Protein AF-0000000082577594 (afdb_homodimer)

Organism: NCBI:txid68569

Sequence (564 aa):
MNPADGIANRLRGALIGQVRAVFNDQARGEKPVQRKPEESLFGPRSVVWRVHGDVTTMMVGGVTALLLQMLHPAVLAGVWDHSSFRGDMLGRLRRTARFIAVTTYGSAEEAEAAIDKVREVHTRVKGVLPDGTPYAADDPRLLAWVHVTEAVSFLDAWIRYAEPGMGLADQDRYFADFARIAEALGSDPIPRSRAEANALIAAMRPELAVDARTREVARMVLDQPAPNLAVAPVQALTFGAAVDLLPGWARTMHGLSGAGLATPALRMGTRGIAGTLRWAFRMNPADGIANRLRGALIGQVRAVFNDQARGEKPVQRKPEESLFGPRSVVWRVHGDVTTMMVGGVTALLLQMLHPAVLAGVWDHSSFRGDMLGRLRRTARFIAVTTYGSAEEAEAAIDKVREVHTRVKGVLPDGTPYAADDPRLLAWVHVTEAVSFLDAWIRYAEPGMGLADQDRYFADFARIAEALGSDPIPRSRAEANALIAAMRPELAVDARTREVARMVLDQPAPNLAVAPVQALTFGAAVDLLPGWARTMHGLSGAGLATPALRMGTRGIAGTLRWAFR

Structure (mmCIF, N/CA/C/O backbone):
data_AF-0000000082577594-model_v1
#
loop_
_entity.id
_entity.type
_entity.pdbx_description
1 polymer 'Uncharacterized protein (DUF2236 family)'
#
loop_
_atom_site.group_PDB
_atom_site.id
_atom_site.type_symbol
_atom_site.label_atom_id
_atom_site.label_alt_id
_atom_site.label_comp_id
_atom_site.label_asym_id
_atom_site.label_entity_id
_atom_site.label_seq_id
_atom_site.pdbx_PDB_ins_code
_atom_site.Cartn_x
_atom_site.Cartn_y
_atom_site.Cartn_z
_atom_site.occupancy
_atom_site.B_iso_or_equiv
_atom_site.auth_seq_id
_atom_site.auth_comp_id
_atom_site.auth_asym_id
_atom_site.auth_atom_id
_atom_site.pdbx_PDB_model_num
ATOM 1 N N . MET A 1 1 ? -23.344 6.059 12.25 1 49.09 1 MET A N 1
ATOM 2 C CA . MET A 1 1 ? -22.188 5.172 12.273 1 49.09 1 MET A CA 1
ATOM 3 C C . MET A 1 1 ? -20.922 5.941 12.617 1 49.09 1 MET A C 1
ATOM 5 O O . MET A 1 1 ? -20.766 7.105 12.234 1 49.09 1 MET A O 1
ATOM 9 N N . ASN A 1 2 ? -20.234 5.586 13.633 1 58.38 2 ASN A N 1
ATOM 10 C CA . ASN A 1 2 ? -18.969 6.211 14.047 1 58.38 2 ASN A CA 1
ATOM 11 C C . ASN A 1 2 ? -18.016 6.387 12.867 1 58.38 2 ASN A C 1
ATOM 13 O O . ASN A 1 2 ? -17.781 5.441 12.109 1 58.38 2 ASN A O 1
ATOM 17 N N . PRO A 1 3 ? -17.812 7.633 12.57 1 63.94 3 PRO A N 1
ATOM 18 C CA . PRO A 1 3 ? -16.984 7.91 11.391 1 63.94 3 PRO A CA 1
ATOM 19 C C . PRO A 1 3 ? -15.773 6.988 11.289 1 63.94 3 PRO A C 1
ATOM 21 O O . PRO A 1 3 ? -15.359 6.625 10.188 1 63.94 3 PRO A O 1
ATOM 24 N N . ALA A 1 4 ? -15.289 6.598 12.461 1 64.75 4 ALA A N 1
ATOM 25 C CA . ALA A 1 4 ? -14.141 5.695 12.414 1 64.75 4 ALA A CA 1
ATOM 26 C C . ALA A 1 4 ? -14.539 4.324 11.875 1 64.75 4 ALA A C 1
ATOM 28 O O . ALA A 1 4 ? -13.797 3.711 11.109 1 64.75 4 ALA A O 1
ATOM 29 N N . ASP A 1 5 ? -15.641 3.826 12.391 1 71.56 5 ASP A N 1
ATOM 30 C CA . ASP A 1 5 ? -16.156 2.574 11.852 1 71.56 5 ASP A CA 1
ATOM 31 C C . ASP A 1 5 ? -16.438 2.693 10.359 1 71.56 5 ASP A C 1
ATOM 33 O O . ASP A 1 5 ? -16.219 1.742 9.602 1 71.56 5 ASP A O 1
ATOM 37 N N . GLY A 1 6 ? -16.703 3.896 10.117 1 76.5 6 GLY A N 1
ATOM 38 C CA . GLY A 1 6 ? -16.953 4.168 8.711 1 76.5 6 GLY A CA 1
ATOM 39 C C . GLY A 1 6 ? -15.711 4.086 7.855 1 76.5 6 GLY A C 1
ATOM 40 O O . GLY A 1 6 ? -15.742 3.531 6.754 1 76.5 6 GLY A O 1
ATOM 41 N N . ILE A 1 7 ? -14.609 4.469 8.477 1 78.69 7 ILE A N 1
ATOM 42 C CA . ILE A 1 7 ? -13.352 4.477 7.738 1 78.69 7 ILE A CA 1
ATOM 43 C C . ILE A 1 7 ? -12.867 3.041 7.527 1 78.69 7 ILE A C 1
ATOM 45 O O . ILE A 1 7 ? -12.477 2.666 6.422 1 78.69 7 ILE A O 1
ATOM 49 N N . ALA A 1 8 ? -12.891 2.311 8.609 1 80.5 8 ALA A N 1
ATOM 50 C CA . ALA A 1 8 ? -12.469 0.916 8.508 1 80.5 8 ALA A CA 1
ATOM 51 C C . ALA A 1 8 ? -13.336 0.151 7.512 1 80.5 8 ALA A C 1
ATOM 53 O O . ALA A 1 8 ? -12.828 -0.642 6.719 1 80.5 8 ALA A O 1
ATOM 54 N N . ASN A 1 9 ? -14.57 0.42 7.598 1 82.94 9 ASN A N 1
ATOM 55 C CA . ASN A 1 9 ? -15.492 -0.252 6.684 1 82.94 9 ASN A CA 1
ATOM 56 C C . ASN A 1 9 ? -15.258 0.18 5.238 1 82.94 9 ASN A C 1
ATOM 58 O O . ASN A 1 9 ? -15.336 -0.64 4.32 1 82.94 9 ASN A O 1
ATOM 62 N N . ARG A 1 10 ? -14.953 1.379 5.047 1 79.44 10 ARG A N 1
ATOM 63 C CA . ARG A 1 10 ? -14.656 1.885 3.711 1 79.44 10 ARG A CA 1
ATOM 64 C C . ARG A 1 10 ? -13.359 1.285 3.176 1 79.44 10 ARG A C 1
ATOM 66 O O . ARG A 1 10 ? -13.281 0.902 2.008 1 79.44 10 ARG A O 1
ATOM 73 N N . LEU A 1 11 ? -12.406 1.236 4.109 1 79.62 11 LEU A N 1
ATOM 74 C CA . LEU A 1 11 ? -11.133 0.632 3.719 1 79.62 11 LEU A CA 1
ATOM 75 C C . LEU A 1 11 ? -11.328 -0.829 3.326 1 79.62 11 LEU A C 1
ATOM 77 O O . LEU A 1 11 ? -10.844 -1.262 2.275 1 79.62 11 LEU A O 1
ATOM 81 N N . ARG A 1 12 ? -12.016 -1.524 4.164 1 86.06 12 ARG A N 1
ATOM 82 C CA . ARG A 1 12 ? -12.281 -2.934 3.904 1 86.06 12 ARG A CA 1
ATOM 83 C C . ARG A 1 12 ? -13.008 -3.115 2.574 1 86.06 12 ARG A C 1
ATOM 85 O O . ARG A 1 12 ? -12.609 -3.938 1.749 1 86.06 12 ARG A O 1
ATOM 92 N N . GLY A 1 13 ? -13.992 -2.324 2.363 1 84.25 13 GLY A N 1
ATOM 93 C CA . GLY A 1 13 ? -14.742 -2.389 1.119 1 84.25 13 GLY A CA 1
ATOM 94 C C . GLY A 1 13 ? -13.898 -2.072 -0.102 1 84.25 13 GLY A C 1
ATOM 95 O O . GLY A 1 13 ? -13.992 -2.762 -1.12 1 84.25 13 GLY A O 1
ATOM 96 N N . ALA A 1 14 ? -13.109 -1.118 0.031 1 78.38 14 ALA A N 1
ATOM 97 C CA . ALA A 1 14 ? -12.242 -0.708 -1.074 1 78.38 14 ALA A CA 1
ATOM 98 C C . ALA A 1 14 ? -11.234 -1.801 -1.419 1 78.38 14 ALA A C 1
ATOM 100 O O . ALA A 1 14 ? -11 -2.084 -2.596 1 78.38 14 ALA A O 1
ATOM 101 N N . LEU A 1 15 ? -10.68 -2.393 -0.429 1 83.62 15 LEU A N 1
ATOM 102 C CA . LEU A 1 15 ? -9.688 -3.438 -0.636 1 83.62 15 LEU A CA 1
ATOM 103 C C . LEU A 1 15 ? -10.32 -4.676 -1.262 1 83.62 15 LEU A C 1
ATOM 105 O O . LEU A 1 15 ? -9.805 -5.207 -2.25 1 83.62 15 LEU A O 1
ATOM 109 N N . ILE A 1 16 ? -11.43 -5.074 -0.742 1 84.56 16 ILE A N 1
ATOM 110 C CA . ILE A 1 16 ? -12.125 -6.242 -1.257 1 84.56 16 ILE A CA 1
ATOM 111 C C . ILE A 1 16 ? -12.562 -5.992 -2.699 1 84.56 16 ILE A C 1
ATOM 113 O O . ILE A 1 16 ? -12.414 -6.863 -3.559 1 84.56 16 ILE A O 1
ATOM 117 N N . GLY A 1 17 ? -13.031 -4.77 -2.963 1 79.5 17 GLY A N 1
ATOM 118 C CA . GLY A 1 17 ? -13.43 -4.406 -4.312 1 79.5 17 GLY A CA 1
ATOM 119 C C . GLY A 1 17 ? -12.281 -4.445 -5.305 1 79.5 17 GLY A C 1
ATOM 120 O O . GLY A 1 17 ? -12.438 -4.945 -6.422 1 79.5 17 GLY A O 1
ATOM 121 N N . GLN A 1 18 ? -11.195 -4.066 -4.898 1 77.5 18 GLN A N 1
ATOM 122 C CA . GLN A 1 18 ? -10.016 -4.059 -5.754 1 77.5 18 GLN A CA 1
ATOM 123 C C . GLN A 1 18 ? -9.562 -5.477 -6.082 1 77.5 18 GLN A C 1
ATOM 125 O O . GLN A 1 18 ? -9.219 -5.777 -7.23 1 77.5 18 GLN A O 1
ATOM 130 N N . VAL A 1 19 ? -9.477 -6.289 -5.102 1 81.75 19 VAL A N 1
ATOM 131 C CA . VAL A 1 19 ? -9.055 -7.672 -5.297 1 81.75 19 VAL A CA 1
ATOM 132 C C . VAL A 1 19 ? -10.023 -8.375 -6.246 1 81.75 19 VAL A C 1
ATOM 134 O O . VAL A 1 19 ? -9.602 -9.07 -7.172 1 81.75 19 VAL A O 1
ATOM 137 N N . ARG A 1 20 ? -11.281 -8.133 -6.07 1 81.69 20 ARG A N 1
ATOM 138 C CA . ARG A 1 20 ? -12.289 -8.75 -6.922 1 81.69 20 ARG A CA 1
ATOM 139 C C . ARG A 1 20 ? -12.156 -8.281 -8.367 1 81.69 20 ARG A C 1
ATOM 141 O O . ARG A 1 20 ? -12.344 -9.062 -9.297 1 81.69 20 ARG A O 1
ATOM 148 N N . ALA A 1 21 ? -11.805 -7.043 -8.555 1 76.19 21 ALA A N 1
ATOM 149 C CA . ALA A 1 21 ? -11.664 -6.473 -9.891 1 76.19 21 ALA A CA 1
ATOM 150 C C . ALA A 1 21 ? -10.461 -7.074 -10.609 1 76.19 21 ALA A C 1
ATOM 152 O O . ALA A 1 21 ? -10.469 -7.223 -11.836 1 76.19 21 ALA A O 1
ATOM 153 N N . VAL A 1 22 ? -9.523 -7.504 -9.875 1 74.5 22 VAL A N 1
ATOM 154 C CA . VAL A 1 22 ? -8.297 -8.039 -10.453 1 74.5 22 VAL A CA 1
ATOM 155 C C . VAL A 1 22 ? -8.5 -9.492 -10.859 1 74.5 22 VAL A C 1
ATOM 157 O O . VAL A 1 22 ? -8.031 -9.922 -11.922 1 74.5 22 VAL A O 1
ATOM 160 N N . PHE A 1 23 ? -9.266 -10.148 -10.125 1 78.69 23 PHE A N 1
ATOM 161 C CA . PHE A 1 23 ? -9.281 -11.594 -10.328 1 78.69 23 PHE A CA 1
ATOM 162 C C . PHE A 1 23 ? -10.547 -12.023 -11.062 1 78.69 23 PHE A C 1
ATOM 164 O O . PHE A 1 23 ? -10.656 -13.172 -11.5 1 78.69 23 PHE A O 1
ATOM 171 N N . ASN A 1 24 ? -11.531 -11.094 -11.125 1 76.81 24 ASN A N 1
ATOM 172 C CA . ASN A 1 24 ? -12.766 -11.43 -11.828 1 76.81 24 ASN A CA 1
ATOM 173 C C . ASN A 1 24 ? -13.039 -10.461 -12.969 1 76.81 24 ASN A C 1
ATOM 175 O O . ASN A 1 24 ? -13.031 -9.242 -12.773 1 76.81 24 ASN A O 1
ATOM 179 N N . ASP A 1 25 ? -13.125 -11.062 -14.117 1 75.31 25 ASP A N 1
ATOM 180 C CA . ASP A 1 25 ? -13.547 -10.25 -15.25 1 75.31 25 ASP A CA 1
ATOM 181 C C . ASP A 1 25 ? -15.008 -9.836 -15.117 1 75.31 25 ASP A C 1
ATOM 183 O O . ASP A 1 25 ? -15.898 -10.539 -15.602 1 75.31 25 ASP A O 1
ATOM 187 N N . GLN A 1 26 ? -15.148 -8.781 -14.625 1 69.94 26 GLN A N 1
ATOM 188 C CA . GLN A 1 26 ? -16.5 -8.32 -14.328 1 69.94 26 GLN A CA 1
ATOM 189 C C . GLN A 1 26 ? -17.281 -8.031 -15.609 1 69.94 26 GLN A C 1
ATOM 191 O O . GLN A 1 26 ? -18.5 -8.188 -15.641 1 69.94 26 GLN A O 1
ATOM 196 N N . ALA A 1 27 ? -16.531 -7.613 -16.562 1 68.56 27 ALA A N 1
ATOM 197 C CA . ALA A 1 27 ? -17.172 -7.34 -17.844 1 68.56 27 ALA A CA 1
ATOM 198 C C . ALA A 1 27 ? -17.812 -8.602 -18.422 1 68.56 27 ALA A C 1
ATOM 200 O O . ALA A 1 27 ? -18.812 -8.531 -19.141 1 68.56 27 ALA A O 1
ATOM 201 N N . ARG A 1 28 ? -17.25 -9.766 -18.062 1 78 28 ARG A N 1
ATOM 202 C CA . ARG A 1 28 ? -17.734 -11.047 -18.578 1 78 28 ARG A CA 1
ATOM 203 C C . ARG A 1 28 ? -18.656 -11.734 -17.578 1 78 28 ARG A C 1
ATOM 205 O O . ARG A 1 28 ? -19.016 -12.898 -17.75 1 78 28 ARG A O 1
ATOM 212 N N . GLY A 1 29 ? -18.875 -11.023 -16.469 1 76.81 29 GLY A N 1
ATOM 213 C CA . GLY A 1 29 ? -19.797 -11.523 -15.477 1 76.81 29 GLY A CA 1
ATOM 214 C C . GLY A 1 29 ? -19.188 -12.562 -14.555 1 76.81 29 GLY A C 1
ATOM 215 O O . GLY A 1 29 ? -19.906 -13.312 -13.883 1 76.81 29 GLY A O 1
ATOM 216 N N . GLU A 1 30 ? -17.984 -12.703 -14.508 1 80.62 30 GLU A N 1
ATOM 217 C CA . GLU A 1 30 ? -17.328 -13.688 -13.648 1 80.62 30 GLU A CA 1
ATOM 218 C C . GLU A 1 30 ? -17.5 -13.32 -12.18 1 80.62 30 GLU A C 1
ATOM 220 O O . GLU A 1 30 ? -17.453 -12.148 -11.812 1 80.62 30 GLU A O 1
ATOM 225 N N . LYS A 1 31 ? -17.891 -14.367 -11.414 1 82.75 31 LYS A N 1
ATOM 226 C CA . LYS A 1 31 ? -18.047 -14.195 -9.969 1 82.75 31 LYS A CA 1
ATOM 227 C C . LYS A 1 31 ? -16.969 -14.953 -9.211 1 82.75 31 LYS A C 1
ATOM 229 O O . LYS A 1 31 ? -16.438 -15.953 -9.703 1 82.75 31 LYS A O 1
ATOM 234 N N . PRO A 1 32 ? -16.703 -14.461 -8.023 1 84.06 32 PRO A N 1
ATOM 235 C CA . PRO A 1 32 ? -15.727 -15.18 -7.195 1 84.06 32 PRO A CA 1
ATOM 236 C C . PRO A 1 32 ? -16.141 -16.625 -6.906 1 84.06 32 PRO A C 1
ATOM 238 O O . PRO A 1 32 ? -17.344 -16.906 -6.844 1 84.06 32 PRO A O 1
ATOM 241 N N . VAL A 1 33 ? -15.133 -17.453 -6.793 1 89.44 33 VAL A N 1
ATOM 242 C CA . VAL A 1 33 ? -15.383 -18.844 -6.43 1 89.44 33 VAL A CA 1
ATOM 243 C C . VAL A 1 33 ? -16.016 -18.906 -5.039 1 89.44 33 VAL A C 1
ATOM 245 O O . VAL A 1 33 ? -15.539 -18.25 -4.105 1 89.44 33 VAL A O 1
ATOM 248 N N . GLN A 1 34 ? -17.078 -19.609 -4.984 1 90.56 34 GLN A N 1
ATOM 249 C CA . GLN A 1 34 ? -17.734 -19.781 -3.695 1 90.56 34 GLN A CA 1
ATOM 250 C C . GLN A 1 34 ? -17.016 -20.797 -2.832 1 90.56 34 GLN A C 1
ATOM 252 O O . GLN A 1 34 ? -16.75 -21.922 -3.275 1 90.56 34 GLN A O 1
ATOM 257 N N . ARG A 1 35 ? -16.75 -20.438 -1.657 1 91.12 35 ARG A N 1
ATOM 258 C CA . ARG A 1 35 ? -16.109 -21.359 -0.726 1 91.12 35 ARG A CA 1
ATOM 259 C C . ARG A 1 35 ? -17.109 -22.391 -0.187 1 91.12 35 ARG A C 1
ATOM 261 O O . ARG A 1 35 ? -18.188 -22.031 0.261 1 91.12 35 ARG A O 1
ATOM 268 N N . LYS A 1 36 ? -16.703 -23.594 -0.261 1 94.56 36 LYS A N 1
ATOM 269 C CA . LYS A 1 36 ? -17.484 -24.703 0.264 1 94.56 36 LYS A CA 1
ATOM 270 C C . LYS A 1 36 ? -16.656 -25.531 1.254 1 94.56 36 LYS A C 1
ATOM 272 O O . LYS A 1 36 ? -16.203 -26.625 0.924 1 94.56 36 LYS A O 1
ATOM 277 N N . PRO A 1 37 ? -16.578 -25.094 2.465 1 92.62 37 PRO A N 1
ATOM 278 C CA . PRO A 1 37 ? -15.648 -25.656 3.436 1 92.62 37 PRO A CA 1
ATOM 279 C C . PRO A 1 37 ? -15.891 -27.141 3.689 1 92.62 37 PRO A C 1
ATOM 281 O O . PRO A 1 37 ? -14.945 -27.938 3.676 1 92.62 37 PRO A O 1
ATOM 284 N N . GLU A 1 38 ? -17.078 -27.531 3.852 1 93.06 38 GLU A N 1
ATOM 285 C CA . GLU A 1 38 ? -17.391 -28.906 4.23 1 93.06 38 GLU A CA 1
ATOM 286 C C . GLU A 1 38 ? -17.312 -29.844 3.031 1 93.06 38 GLU A C 1
ATOM 288 O O . GLU A 1 38 ? -17.141 -31.062 3.191 1 93.06 38 GLU A O 1
ATOM 293 N N . GLU A 1 39 ? -17.344 -29.297 1.843 1 95.75 39 GLU A N 1
ATOM 294 C CA . GLU A 1 39 ? -17.375 -30.109 0.635 1 95.75 39 GLU A CA 1
ATOM 295 C C . GLU A 1 39 ? -16.047 -30.062 -0.112 1 95.75 39 GLU A C 1
ATOM 297 O O . GLU A 1 39 ? -15.859 -30.781 -1.099 1 95.75 39 GLU A O 1
ATOM 302 N N . SER A 1 40 ? -15.188 -29.234 0.372 1 95.5 40 SER A N 1
ATOM 303 C CA . SER A 1 40 ? -13.953 -29.016 -0.367 1 95.5 40 SER A CA 1
ATOM 304 C C . SER A 1 40 ? -12.992 -30.188 -0.229 1 95.5 40 SER A C 1
ATOM 306 O O . SER A 1 40 ? -13.172 -31.047 0.645 1 95.5 40 SER A O 1
ATOM 308 N N . LEU A 1 41 ? -11.969 -30.25 -1.091 1 95.75 41 LEU A N 1
ATOM 309 C CA . LEU A 1 41 ? -10.992 -31.328 -1.124 1 95.75 41 LEU A CA 1
ATOM 310 C C . LEU A 1 41 ? -10.195 -31.375 0.175 1 95.75 41 LEU A C 1
ATOM 312 O O . LEU A 1 41 ? -9.828 -32.469 0.643 1 95.75 41 LEU A O 1
ATOM 316 N N . PHE A 1 42 ? -9.961 -30.219 0.862 1 95.88 42 PHE A N 1
ATOM 317 C CA . PHE A 1 42 ? -8.977 -30.188 1.938 1 95.88 42 PHE A CA 1
ATOM 318 C C . PHE A 1 42 ? -9.641 -29.812 3.264 1 95.88 42 PHE A C 1
ATOM 320 O O . PHE A 1 42 ? -9.133 -30.156 4.332 1 95.88 42 PHE A O 1
ATOM 327 N N . GLY A 1 43 ? -10.703 -29.109 3.195 1 94.12 43 GLY A N 1
ATOM 328 C CA . GLY A 1 43 ? -11.344 -28.609 4.402 1 94.12 43 GLY A CA 1
ATOM 329 C C . GLY A 1 43 ? -10.797 -27.281 4.871 1 94.12 43 GLY A C 1
ATOM 330 O O . GLY A 1 43 ? -9.664 -26.922 4.547 1 94.12 43 GLY A O 1
ATOM 331 N N . PRO A 1 44 ? -11.586 -26.578 5.676 1 93.19 44 PRO A N 1
ATOM 332 C CA . PRO A 1 44 ? -11.258 -25.188 6.031 1 93.19 44 PRO A CA 1
ATOM 333 C C . PRO A 1 44 ? -10.102 -25.094 7.031 1 93.19 44 PRO A C 1
ATOM 335 O O . PRO A 1 44 ? -9.508 -24.031 7.184 1 93.19 44 PRO A O 1
ATOM 338 N N . ARG A 1 45 ? -9.68 -26.172 7.707 1 93.81 45 ARG A N 1
ATOM 339 C CA . ARG A 1 45 ? -8.617 -26.125 8.711 1 93.81 45 ARG A CA 1
ATOM 340 C C . ARG A 1 45 ? -7.293 -26.609 8.125 1 93.81 45 ARG A C 1
ATOM 342 O O . ARG A 1 45 ? -6.281 -26.656 8.828 1 93.81 45 ARG A O 1
ATOM 349 N N . SER A 1 46 ? -7.297 -26.844 6.879 1 96.88 46 SER A N 1
ATOM 350 C CA . SER A 1 46 ? -6.086 -27.344 6.227 1 96.88 46 SER A CA 1
ATOM 351 C C . SER A 1 46 ? -5.062 -26.234 6.039 1 96.88 46 SER A C 1
ATOM 353 O O . SER A 1 46 ? -5.426 -25.047 6 1 96.88 46 SER A O 1
ATOM 355 N N . VAL A 1 47 ? -3.793 -26.641 5.91 1 97.94 47 VAL A N 1
ATOM 356 C CA . VAL A 1 47 ? -2.727 -25.688 5.656 1 97.94 47 VAL A CA 1
ATOM 357 C C . VAL A 1 47 ? -2.893 -25.078 4.262 1 97.94 47 VAL A C 1
ATOM 359 O O . VAL A 1 47 ? -2.598 -23.906 4.047 1 97.94 47 VAL A O 1
ATOM 362 N N . VAL A 1 48 ? -3.447 -25.859 3.352 1 98.25 48 VAL A N 1
ATOM 363 C CA . VAL A 1 48 ? -3.676 -25.375 1.991 1 98.25 48 VAL A CA 1
ATOM 364 C C . VAL A 1 48 ? -4.66 -24.219 2.012 1 98.25 48 VAL A C 1
ATOM 366 O O . VAL A 1 48 ? -4.445 -23.203 1.338 1 98.25 48 VAL A O 1
ATOM 369 N N . TRP A 1 49 ? -5.754 -24.297 2.795 1 96.69 49 TRP A N 1
ATOM 370 C CA . TRP A 1 49 ? -6.723 -23.203 2.924 1 96.69 49 TRP A CA 1
ATOM 371 C C . TRP A 1 49 ? -6.066 -21.953 3.516 1 96.69 49 TRP A C 1
ATOM 373 O O . TRP A 1 49 ? -6.352 -20.844 3.088 1 96.69 49 TRP A O 1
ATOM 383 N N . ARG A 1 50 ? -5.238 -22.219 4.434 1 95.62 50 ARG A N 1
ATOM 384 C CA . ARG A 1 50 ? -4.52 -21.141 5.117 1 95.62 50 ARG A CA 1
ATOM 385 C C . ARG A 1 50 ? -3.58 -20.422 4.164 1 95.62 50 ARG A C 1
ATOM 387 O O . ARG A 1 50 ? -3.639 -19.188 4.039 1 95.62 50 ARG A O 1
ATOM 394 N N . VAL A 1 51 ? -2.787 -21.062 3.408 1 98 51 VAL A N 1
ATOM 395 C CA . VAL A 1 51 ? -1.775 -20.531 2.506 1 98 51 VAL A CA 1
ATOM 396 C C . VAL A 1 51 ? -2.449 -19.906 1.284 1 98 51 VAL A C 1
ATOM 398 O O . VAL A 1 51 ? -2.135 -18.781 0.902 1 98 51 VAL A O 1
ATOM 401 N N . HIS A 1 52 ? -3.434 -20.562 0.731 1 97.5 52 HIS A N 1
ATOM 402 C CA . HIS A 1 52 ? -4.051 -20.125 -0.513 1 97.5 52 HIS A CA 1
ATOM 403 C C . HIS A 1 52 ? -5.039 -18.984 -0.262 1 97.5 52 HIS A C 1
ATOM 405 O O . HIS A 1 52 ? -5.492 -18.328 -1.205 1 97.5 52 HIS A O 1
ATOM 411 N N . GLY A 1 53 ? -5.305 -18.734 0.987 1 94.44 53 GLY A N 1
ATOM 412 C CA . GLY A 1 53 ? -6.297 -17.719 1.33 1 94.44 53 GLY A CA 1
ATOM 413 C C . GLY A 1 53 ? -5.73 -16.312 1.401 1 94.44 53 GLY A C 1
ATOM 414 O O . GLY A 1 53 ? -6.473 -15.352 1.574 1 94.44 53 GLY A O 1
ATOM 415 N N . ASP A 1 54 ? -4.516 -16.188 1.248 1 95.06 54 ASP A N 1
ATOM 416 C CA . ASP A 1 54 ? -3.855 -14.891 1.316 1 95.06 54 ASP A CA 1
ATOM 417 C C . ASP A 1 54 ? -3.541 -14.359 -0.08 1 95.06 54 ASP A C 1
ATOM 419 O O . ASP A 1 54 ? -2.59 -14.812 -0.722 1 95.06 54 ASP A O 1
ATOM 423 N N . VAL A 1 55 ? -4.25 -13.375 -0.475 1 93 55 VAL A N 1
ATOM 424 C CA . VAL A 1 55 ? -4.215 -12.914 -1.86 1 93 55 VAL A CA 1
ATOM 425 C C . VAL A 1 55 ? -2.82 -12.391 -2.197 1 93 55 VAL A C 1
ATOM 427 O O . VAL A 1 55 ? -2.264 -12.719 -3.248 1 93 55 VAL A O 1
ATOM 430 N N . THR A 1 56 ? -2.27 -11.586 -1.36 1 93.88 56 THR A N 1
ATOM 431 C CA . THR A 1 56 ? -0.986 -10.953 -1.644 1 93.88 56 THR A CA 1
ATOM 432 C C . THR A 1 56 ? 0.111 -12 -1.805 1 93.88 56 THR A C 1
ATOM 434 O O . THR A 1 56 ? 0.851 -11.984 -2.791 1 93.88 56 THR A O 1
ATOM 437 N N . THR A 1 57 ? 0.187 -12.906 -0.896 1 97.56 57 THR A N 1
ATOM 438 C CA . THR A 1 57 ? 1.26 -13.891 -0.951 1 97.56 57 THR A CA 1
ATOM 439 C C . THR A 1 57 ? 1.044 -14.859 -2.107 1 97.56 57 THR A C 1
ATOM 441 O O . THR A 1 57 ? 2.006 -15.336 -2.715 1 97.56 57 THR A O 1
ATOM 444 N N . MET A 1 58 ? -0.201 -15.102 -2.408 1 97.12 58 MET A N 1
ATOM 445 C CA . MET A 1 58 ? -0.484 -15.945 -3.564 1 97.12 58 MET A CA 1
ATOM 446 C C . MET A 1 58 ? -0.053 -15.266 -4.855 1 97.12 58 MET A C 1
ATOM 448 O O . MET A 1 58 ? 0.443 -15.914 -5.777 1 97.12 58 MET A O 1
ATOM 452 N N . MET A 1 59 ? -0.24 -14.008 -4.938 1 95.5 59 MET A N 1
ATOM 453 C CA . MET A 1 59 ? 0.206 -13.273 -6.117 1 95.5 59 MET A CA 1
ATOM 454 C C . MET A 1 59 ? 1.727 -13.297 -6.23 1 95.5 59 MET A C 1
ATOM 456 O O . MET A 1 59 ? 2.268 -13.562 -7.305 1 95.5 59 MET A O 1
ATOM 460 N N . VAL A 1 60 ? 2.412 -13.062 -5.148 1 96.88 60 VAL A N 1
ATOM 461 C CA . VAL A 1 60 ? 3.869 -13.102 -5.117 1 96.88 60 VAL A CA 1
ATOM 462 C C . VAL A 1 60 ? 4.355 -14.492 -5.512 1 96.88 60 VAL A C 1
ATOM 464 O O . VAL A 1 60 ? 5.188 -14.641 -6.41 1 96.88 60 VAL A O 1
ATOM 467 N N . GLY A 1 61 ? 3.809 -15.445 -4.863 1 98.12 61 GLY A N 1
ATOM 468 C CA . GLY A 1 61 ? 4.176 -16.828 -5.156 1 98.12 61 GLY A CA 1
ATOM 469 C C . GLY A 1 61 ? 3.859 -17.234 -6.582 1 98.12 61 GLY A C 1
ATOM 470 O O . GLY A 1 61 ? 4.594 -18.016 -7.184 1 98.12 61 GLY A O 1
ATOM 471 N N . GLY A 1 62 ? 2.711 -16.781 -7.09 1 97.12 62 GLY A N 1
ATOM 472 C CA . GLY A 1 62 ? 2.334 -17.078 -8.461 1 97.12 62 GLY A CA 1
ATOM 473 C C . GLY A 1 62 ? 3.344 -16.578 -9.477 1 97.12 62 GLY A C 1
ATOM 474 O O . GLY A 1 62 ? 3.719 -17.312 -10.398 1 97.12 62 GLY A O 1
ATOM 475 N N . VAL A 1 63 ? 3.777 -15.406 -9.352 1 95.81 63 VAL A N 1
ATOM 476 C CA . VAL A 1 63 ? 4.777 -14.844 -10.258 1 95.81 63 VAL A CA 1
ATOM 477 C C . VAL A 1 63 ? 6.094 -15.609 -10.109 1 95.81 63 VAL A C 1
ATOM 479 O O . VAL A 1 63 ? 6.742 -15.93 -11.102 1 95.81 63 VAL A O 1
ATOM 482 N N . THR A 1 64 ? 6.457 -15.906 -8.875 1 97.81 64 THR A N 1
ATOM 483 C CA . THR A 1 64 ? 7.66 -16.688 -8.625 1 97.81 64 THR A CA 1
ATOM 484 C C . THR A 1 64 ? 7.574 -18.047 -9.32 1 97.81 64 THR A C 1
ATOM 486 O O . THR A 1 64 ? 8.539 -18.484 -9.953 1 97.81 64 THR A O 1
ATOM 489 N N . ALA A 1 65 ? 6.449 -18.672 -9.195 1 98.12 65 ALA A N 1
ATOM 490 C CA . ALA A 1 65 ? 6.23 -19.984 -9.805 1 98.12 65 ALA A CA 1
ATOM 491 C C . ALA A 1 65 ? 6.395 -19.906 -11.32 1 98.12 65 ALA A C 1
ATOM 493 O O . ALA A 1 65 ? 7.012 -20.781 -11.922 1 98.12 65 ALA A O 1
ATOM 494 N N . LEU A 1 66 ? 5.855 -18.906 -11.93 1 96.62 66 LEU A N 1
ATOM 495 C CA . LEU A 1 66 ? 5.977 -18.734 -13.375 1 96.62 66 LEU A CA 1
ATOM 496 C C . LEU A 1 66 ? 7.441 -18.609 -13.781 1 96.62 66 LEU A C 1
ATOM 498 O O . LEU A 1 66 ? 7.871 -19.25 -14.75 1 96.62 66 LEU A O 1
ATOM 502 N N . LEU A 1 67 ? 8.188 -17.859 -13.047 1 96.69 67 LEU A N 1
ATOM 503 C CA . LEU A 1 67 ? 9.594 -17.625 -13.359 1 96.69 67 LEU A CA 1
ATOM 504 C C . LEU A 1 67 ? 10.406 -18.906 -13.18 1 96.69 67 LEU A C 1
ATOM 506 O O . LEU A 1 67 ? 11.383 -19.125 -13.898 1 96.69 67 LEU A O 1
ATOM 510 N N . LEU A 1 68 ? 10 -19.719 -12.281 1 98.38 68 LEU A N 1
ATOM 511 C CA . LEU A 1 68 ? 10.672 -21 -12.102 1 98.38 68 LEU A CA 1
ATOM 512 C C . LEU A 1 68 ? 10.273 -21.984 -13.188 1 98.38 68 LEU A C 1
ATOM 514 O O . LEU A 1 68 ? 11.133 -22.625 -13.797 1 98.38 68 LEU A O 1
ATOM 518 N N . GLN A 1 69 ? 9.008 -22.094 -13.438 1 98.12 69 GLN A N 1
ATOM 519 C CA . GLN A 1 69 ? 8.469 -23.062 -14.375 1 98.12 69 GLN A CA 1
ATOM 520 C C . GLN A 1 69 ? 9.031 -22.859 -15.773 1 98.12 69 GLN A C 1
ATOM 522 O O . GLN A 1 69 ? 9.359 -23.844 -16.469 1 98.12 69 GLN A O 1
ATOM 527 N N . MET A 1 70 ? 9.219 -21.656 -16.141 1 97.38 70 MET A N 1
ATOM 528 C CA . MET A 1 70 ? 9.609 -21.344 -17.516 1 97.38 70 MET A CA 1
ATOM 529 C C . MET A 1 70 ? 11.062 -21.734 -17.75 1 97.38 70 MET A C 1
ATOM 531 O O . MET A 1 70 ? 11.516 -21.766 -18.906 1 97.38 70 MET A O 1
ATOM 535 N N . LEU A 1 71 ? 11.797 -22.109 -16.703 1 98.31 71 LEU A N 1
ATOM 536 C CA . LEU A 1 71 ? 13.188 -22.531 -16.859 1 98.31 71 LEU A CA 1
ATOM 537 C C . LEU A 1 71 ? 13.281 -23.938 -17.438 1 98.31 71 LEU A C 1
ATOM 539 O O . LEU A 1 71 ? 14.344 -24.359 -17.891 1 98.31 71 LEU A O 1
ATOM 543 N N . HIS A 1 72 ? 12.242 -24.703 -17.359 1 98.25 72 HIS A N 1
ATOM 544 C CA . HIS A 1 72 ? 12.227 -26 -18.031 1 98.25 72 HIS A CA 1
ATOM 545 C C . HIS A 1 72 ? 11.797 -25.859 -19.5 1 98.25 72 HIS A C 1
ATOM 547 O O . HIS A 1 72 ? 10.656 -25.516 -19.781 1 98.25 72 HIS A O 1
ATOM 553 N N . PRO A 1 73 ? 12.617 -26.219 -20.406 1 97.12 73 PRO A N 1
ATOM 554 C CA . PRO A 1 73 ? 12.352 -25.938 -21.828 1 97.12 73 PRO A CA 1
ATOM 555 C C . PRO A 1 73 ? 11.062 -26.578 -22.328 1 97.12 73 PRO A C 1
ATOM 557 O O . PRO A 1 73 ? 10.305 -25.953 -23.062 1 97.12 73 PRO A O 1
ATOM 560 N N . ALA A 1 74 ? 10.773 -27.766 -21.922 1 96.88 74 ALA A N 1
ATOM 561 C CA . ALA A 1 74 ? 9.578 -28.453 -22.375 1 96.88 74 ALA A CA 1
ATOM 562 C C . ALA A 1 74 ? 8.312 -27.828 -21.812 1 96.88 74 ALA A C 1
ATOM 564 O O . ALA A 1 74 ? 7.293 -27.734 -22.5 1 96.88 74 ALA A O 1
ATOM 565 N N . VAL A 1 75 ? 8.352 -27.438 -20.547 1 96.75 75 VAL A N 1
ATOM 566 C CA . VAL A 1 75 ? 7.215 -26.766 -19.922 1 96.75 75 VAL A CA 1
ATOM 567 C C . VAL A 1 75 ? 6.949 -25.438 -20.641 1 96.75 75 VAL A C 1
ATOM 569 O O . VAL A 1 75 ? 5.809 -25.125 -20.969 1 96.75 75 VAL A O 1
ATOM 572 N N . LEU A 1 76 ? 8.023 -24.688 -20.891 1 96 76 LEU A N 1
ATOM 573 C CA . LEU A 1 76 ? 7.898 -23.406 -21.578 1 96 76 LEU A CA 1
ATOM 574 C C . LEU A 1 76 ? 7.344 -23.594 -22.984 1 96 76 LEU A C 1
ATOM 576 O O . LEU A 1 76 ? 6.523 -22.781 -23.438 1 96 76 LEU A O 1
ATOM 580 N N . ALA A 1 77 ? 7.781 -24.594 -23.641 1 94.38 77 ALA A N 1
ATOM 581 C CA . ALA A 1 77 ? 7.336 -24.859 -25 1 94.38 77 ALA A CA 1
ATOM 582 C C . ALA A 1 77 ? 5.832 -25.109 -25.047 1 94.38 77 ALA A C 1
ATOM 584 O O . ALA A 1 77 ? 5.156 -24.719 -26 1 94.38 77 ALA A O 1
ATOM 585 N N . GLY A 1 78 ? 5.336 -25.781 -24.031 1 90.56 78 GLY A N 1
ATOM 586 C CA . GLY A 1 78 ? 3.906 -26.016 -23.953 1 90.56 78 GLY A CA 1
ATOM 587 C C . GLY A 1 78 ? 3.09 -24.75 -23.906 1 90.56 78 GLY A C 1
ATOM 588 O O . GLY A 1 78 ? 2.025 -24.656 -24.516 1 90.56 78 GLY A O 1
ATOM 589 N N . VAL A 1 79 ? 3.572 -23.781 -23.219 1 85.44 79 VAL A N 1
ATOM 590 C CA . VAL A 1 79 ? 2.879 -22.5 -23.078 1 85.44 79 VAL A CA 1
ATOM 591 C C . VAL A 1 79 ? 3.141 -21.641 -24.312 1 85.44 79 VAL A C 1
ATOM 593 O O . VAL A 1 79 ? 2.221 -21.016 -24.859 1 85.44 79 VAL A O 1
ATOM 596 N N . TRP A 1 80 ? 4.301 -21.594 -24.797 1 83.81 80 TRP A N 1
ATOM 597 C CA . TRP A 1 80 ? 4.75 -20.75 -25.906 1 83.81 80 TRP A CA 1
ATOM 598 C C . TRP A 1 80 ? 4.074 -21.156 -27.219 1 83.81 80 TRP A C 1
ATOM 600 O O . TRP A 1 80 ? 3.596 -20.297 -27.969 1 83.81 80 TRP A O 1
ATOM 610 N N . ASP A 1 81 ? 4.016 -22.422 -27.438 1 85.94 81 ASP A N 1
ATOM 611 C CA . ASP A 1 81 ? 3.566 -22.938 -28.734 1 85.94 81 ASP A CA 1
ATOM 612 C C . ASP A 1 81 ? 2.045 -23.047 -28.766 1 85.94 81 ASP A C 1
ATOM 614 O O . ASP A 1 81 ? 1.45 -23.109 -29.844 1 85.94 81 ASP A O 1
ATOM 618 N N . HIS A 1 82 ? 1.415 -23.094 -27.703 1 78.25 82 HIS A N 1
ATOM 619 C CA . HIS A 1 82 ? 0.013 -23.5 -27.719 1 78.25 82 HIS A CA 1
ATOM 620 C C . HIS A 1 82 ? -0.858 -22.469 -27 1 78.25 82 HIS A C 1
ATOM 622 O O . HIS A 1 82 ? -2.055 -22.703 -26.797 1 78.25 82 HIS A O 1
ATOM 628 N N . SER A 1 83 ? -0.343 -21.422 -26.578 1 67.62 83 SER A N 1
ATOM 629 C CA . SER A 1 83 ? -1.17 -20.469 -25.844 1 67.62 83 SER A CA 1
ATOM 630 C C . SER A 1 83 ? -1.158 -19.094 -26.5 1 67.62 83 SER A C 1
ATOM 632 O O . SER A 1 83 ? -0.286 -18.812 -27.312 1 67.62 83 SER A O 1
ATOM 634 N N . SER A 1 84 ? -2.248 -18.516 -26.406 1 68.75 84 SER A N 1
ATOM 635 C CA . SER A 1 84 ? -2.311 -17.094 -26.766 1 68.75 84 SER A CA 1
ATOM 636 C C . SER A 1 84 ? -1.709 -16.234 -25.672 1 68.75 84 SER A C 1
ATOM 638 O O . SER A 1 84 ? -2.24 -15.156 -25.359 1 68.75 84 SER A O 1
ATOM 640 N N . PHE A 1 85 ? -0.736 -16.797 -25.109 1 68.06 85 PHE A N 1
ATOM 641 C CA . PHE A 1 85 ? -0.097 -16.125 -23.984 1 68.06 85 PHE A CA 1
ATOM 642 C C . PHE A 1 85 ? 0.298 -14.703 -24.344 1 68.06 85 PHE A C 1
ATOM 644 O O . PHE A 1 85 ? 0.07 -13.773 -23.578 1 68.06 85 PHE A O 1
ATOM 651 N N . ARG A 1 86 ? 0.737 -14.562 -25.516 1 69.5 86 ARG A N 1
ATOM 652 C CA . ARG A 1 86 ? 1.205 -13.258 -25.953 1 69.5 86 ARG A CA 1
ATOM 653 C C . ARG A 1 86 ? 0.036 -12.305 -26.172 1 69.5 86 ARG A C 1
ATOM 655 O O . ARG A 1 86 ? 0.143 -11.102 -25.891 1 69.5 86 ARG A O 1
ATOM 662 N N . GLY A 1 87 ? -0.978 -12.875 -26.422 1 71.69 87 GLY A N 1
ATOM 663 C CA . GLY A 1 87 ? -2.125 -12.039 -26.734 1 71.69 87 GLY A CA 1
ATOM 664 C C . GLY A 1 87 ? -3.09 -11.891 -25.578 1 71.69 87 GLY A C 1
ATOM 665 O O . GLY A 1 87 ? -3.885 -10.953 -25.547 1 71.69 87 GLY A O 1
ATOM 666 N N . ASP A 1 88 ? -3.111 -12.797 -24.688 1 80.44 88 ASP A N 1
ATOM 667 C CA . ASP A 1 88 ? -4.07 -12.789 -23.594 1 80.44 88 ASP A CA 1
ATOM 668 C C . ASP A 1 88 ? -3.412 -13.234 -22.281 1 80.44 88 ASP A C 1
ATOM 670 O O . ASP A 1 88 ? -3.904 -14.148 -21.625 1 80.44 88 ASP A O 1
ATOM 674 N N . MET A 1 89 ? -2.357 -12.711 -21.938 1 77.69 89 MET A N 1
ATOM 675 C CA . MET A 1 89 ? -1.597 -13.094 -20.75 1 77.69 89 MET A CA 1
ATOM 676 C C . MET A 1 89 ? -2.441 -12.945 -19.484 1 77.69 89 MET A C 1
ATOM 678 O O . MET A 1 89 ? -2.482 -13.852 -18.656 1 77.69 89 MET A O 1
ATOM 682 N N . LEU A 1 90 ? -3.176 -11.891 -19.375 1 77.12 90 LEU A N 1
ATOM 683 C CA . LEU A 1 90 ? -3.992 -11.648 -18.188 1 77.12 90 LEU A CA 1
ATOM 684 C C . LEU A 1 90 ? -5.109 -12.68 -18.094 1 77.12 90 LEU A C 1
ATOM 686 O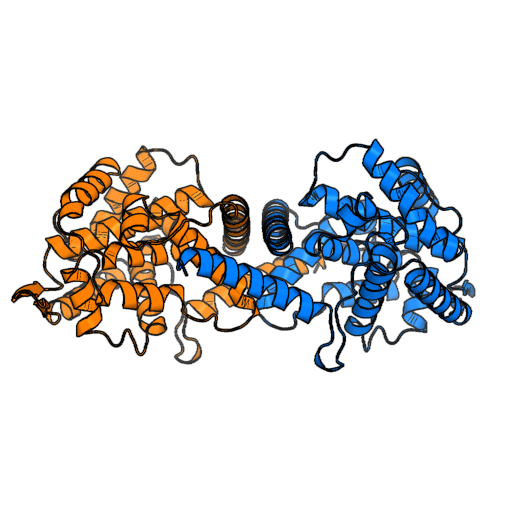 O . LEU A 1 90 ? -5.434 -13.141 -16.984 1 77.12 90 LEU A O 1
ATOM 690 N N . GLY A 1 91 ? -5.676 -12.938 -19.203 1 81 91 GLY A N 1
ATOM 691 C CA . GLY A 1 91 ? -6.688 -13.984 -19.203 1 81 91 GLY A CA 1
ATOM 692 C C . GLY A 1 91 ? -6.172 -15.328 -18.734 1 81 91 GLY A C 1
ATOM 693 O O . GLY A 1 91 ? -6.82 -16 -17.922 1 81 91 GLY A O 1
ATOM 694 N N . ARG A 1 92 ? -5.059 -15.711 -19.219 1 81.62 92 ARG A N 1
ATOM 695 C CA . ARG A 1 92 ? -4.453 -16.969 -18.797 1 81.62 92 ARG A CA 1
ATOM 696 C C . ARG A 1 92 ? -4.152 -16.969 -17.297 1 81.62 92 ARG A C 1
ATOM 698 O O . ARG A 1 92 ? -4.371 -17.969 -16.609 1 81.62 92 ARG A O 1
ATOM 705 N N . LEU A 1 93 ? -3.646 -15.906 -16.781 1 83.44 93 LEU A N 1
ATOM 706 C CA . LEU A 1 93 ? -3.357 -15.789 -15.352 1 83.44 93 LEU A CA 1
ATOM 707 C C . LEU A 1 93 ? -4.633 -15.914 -14.531 1 83.44 93 LEU A C 1
ATOM 709 O O . LEU A 1 93 ? -4.641 -16.562 -13.477 1 83.44 93 LEU A O 1
ATOM 713 N N . ARG A 1 94 ? -5.703 -15.336 -15.062 1 86.94 94 ARG A N 1
ATOM 714 C CA . ARG A 1 94 ? -6.984 -15.414 -14.375 1 86.94 94 ARG A CA 1
ATOM 715 C C . ARG A 1 94 ? -7.512 -16.844 -14.352 1 86.94 94 ARG A C 1
ATOM 717 O O . ARG A 1 94 ? -8.055 -17.297 -13.344 1 86.94 94 ARG A O 1
ATOM 724 N N . ARG A 1 95 ? -7.316 -17.516 -15.43 1 89.25 95 ARG A N 1
ATOM 725 C CA . ARG A 1 95 ? -7.766 -18.906 -15.492 1 89.25 95 ARG A CA 1
ATOM 726 C C . ARG A 1 95 ? -6.973 -19.781 -14.539 1 89.25 95 ARG A C 1
ATOM 728 O O . ARG A 1 95 ? -7.531 -20.672 -13.906 1 89.25 95 ARG A O 1
ATOM 735 N N . THR A 1 96 ? -5.734 -19.531 -14.469 1 91.44 96 THR A N 1
ATOM 736 C CA . THR A 1 96 ? -4.898 -20.281 -13.523 1 91.44 96 THR A CA 1
ATOM 737 C C . THR A 1 96 ? -5.32 -20 -12.086 1 91.44 96 THR A C 1
ATOM 739 O O . THR A 1 96 ? -5.461 -20.922 -11.281 1 91.44 96 THR A O 1
ATOM 742 N N . ALA A 1 97 ? -5.527 -18.766 -11.812 1 92.31 97 ALA A N 1
ATOM 743 C CA . ALA A 1 97 ? -5.965 -18.375 -10.469 1 92.31 97 ALA A CA 1
ATOM 744 C C . ALA A 1 97 ? -7.305 -19.016 -10.133 1 92.31 97 ALA A C 1
ATOM 746 O O . ALA A 1 97 ? -7.52 -19.453 -8.992 1 92.31 97 ALA A O 1
ATOM 747 N N . ARG A 1 98 ? -8.188 -19.031 -11.039 1 93.19 98 ARG A N 1
ATOM 748 C CA . ARG A 1 98 ? -9.5 -19.641 -10.828 1 93.19 98 ARG A CA 1
ATOM 749 C C . ARG A 1 98 ? -9.375 -21.141 -10.57 1 93.19 98 ARG A C 1
ATOM 751 O O . ARG A 1 98 ? -10.07 -21.688 -9.711 1 93.19 98 ARG A O 1
ATOM 758 N N . PHE A 1 99 ? -8.57 -21.828 -11.398 1 96.12 99 PHE A N 1
ATOM 759 C CA . PHE A 1 99 ? -8.328 -23.25 -11.172 1 96.12 99 PHE A CA 1
ATOM 760 C C . PHE A 1 99 ? -7.875 -23.516 -9.742 1 96.12 99 PHE A C 1
ATOM 762 O O . PHE A 1 99 ? -8.383 -24.406 -9.07 1 96.12 99 PHE A O 1
ATOM 769 N N . ILE A 1 100 ? -6.918 -22.672 -9.25 1 96.44 100 ILE A N 1
ATOM 770 C CA . ILE A 1 100 ? -6.387 -22.828 -7.902 1 96.44 100 ILE A CA 1
ATOM 771 C C . ILE A 1 100 ? -7.5 -22.594 -6.883 1 96.44 100 ILE A C 1
ATOM 773 O O . ILE A 1 100 ? -7.637 -23.344 -5.918 1 96.44 100 ILE A O 1
ATOM 777 N N . ALA A 1 101 ? -8.297 -21.578 -7.109 1 95.69 101 ALA A N 1
ATOM 778 C CA . ALA A 1 101 ? -9.391 -21.25 -6.191 1 95.69 101 ALA A CA 1
ATOM 779 C C . ALA A 1 101 ? -10.422 -22.375 -6.137 1 95.69 101 ALA A C 1
ATOM 781 O O . ALA A 1 101 ? -10.852 -22.781 -5.055 1 95.69 101 ALA A O 1
ATOM 782 N N . VAL A 1 102 ? -10.773 -22.859 -7.27 1 96.81 102 VAL A N 1
ATOM 783 C CA . VAL A 1 102 ? -11.797 -23.891 -7.352 1 96.81 102 VAL A CA 1
ATOM 784 C C . VAL A 1 102 ? -11.297 -25.172 -6.691 1 96.81 102 VAL A C 1
ATOM 786 O O . VAL A 1 102 ? -12.031 -25.828 -5.941 1 96.81 102 VAL A O 1
ATOM 789 N N . THR A 1 103 ? -10.078 -25.5 -6.957 1 97.81 103 THR A N 1
ATOM 790 C CA . THR A 1 103 ? -9.555 -26.734 -6.41 1 97.81 103 THR A CA 1
ATOM 791 C C . THR A 1 103 ? -9.289 -26.609 -4.914 1 97.81 103 THR A C 1
ATOM 793 O O . THR A 1 103 ? -9.234 -27.609 -4.195 1 97.81 103 THR A O 1
ATOM 796 N N . THR A 1 104 ? -9.102 -25.391 -4.434 1 97.12 104 THR A N 1
ATOM 797 C CA . THR A 1 104 ? -8.844 -25.172 -3.014 1 97.12 104 THR A CA 1
ATOM 798 C C . THR A 1 104 ? -10.156 -25.047 -2.238 1 97.12 104 THR A C 1
ATOM 800 O O . THR A 1 104 ? -10.305 -25.656 -1.173 1 97.12 104 THR A O 1
ATOM 803 N N . TYR A 1 105 ? -11.125 -24.328 -2.785 1 96.31 105 TYR A N 1
ATOM 804 C CA . TYR A 1 105 ? -12.242 -23.875 -1.967 1 96.31 105 TYR A CA 1
ATOM 805 C C . TYR A 1 105 ? -13.562 -24.438 -2.482 1 96.31 105 TYR A C 1
ATOM 807 O O . TYR A 1 105 ? -14.57 -24.422 -1.774 1 96.31 105 TYR A O 1
ATOM 815 N N . GLY A 1 106 ? -13.641 -24.781 -3.736 1 96 106 GLY A N 1
ATOM 816 C CA . GLY A 1 106 ? -14.859 -25.359 -4.289 1 96 106 GLY A CA 1
ATOM 817 C C . GLY A 1 106 ? -15.164 -26.734 -3.734 1 96 106 GLY A C 1
ATOM 818 O O . GLY A 1 106 ? -14.422 -27.266 -2.9 1 96 106 GLY A O 1
ATOM 819 N N . SER A 1 107 ? -16.234 -27.266 -4.23 1 96.81 107 SER A N 1
ATOM 820 C CA . SER A 1 107 ? -16.562 -28.641 -3.857 1 96.81 107 SER A CA 1
ATOM 821 C C . SER A 1 107 ? -15.617 -29.641 -4.52 1 96.81 107 SER A C 1
ATOM 823 O O . SER A 1 107 ? -15 -29.328 -5.535 1 96.81 107 SER A O 1
ATOM 825 N N . ALA A 1 108 ? -15.547 -30.812 -3.893 1 96.69 108 ALA A N 1
ATOM 826 C CA . ALA A 1 108 ? -14.727 -31.859 -4.488 1 96.69 108 ALA A CA 1
ATOM 827 C C . ALA A 1 108 ? -15.164 -32.156 -5.922 1 96.69 108 ALA A C 1
ATOM 829 O O . ALA A 1 108 ? -14.328 -32.438 -6.789 1 96.69 108 ALA A O 1
ATOM 830 N N . GLU A 1 109 ? -16.438 -32.094 -6.16 1 96.94 109 GLU A N 1
ATOM 831 C CA . GLU A 1 109 ? -16.953 -32.312 -7.5 1 96.94 109 GLU A CA 1
ATOM 832 C C . GLU A 1 109 ? -16.469 -31.25 -8.477 1 96.94 109 GLU A C 1
ATOM 834 O O . GLU A 1 109 ? -16.078 -31.562 -9.602 1 96.94 109 GLU A O 1
ATOM 839 N N . GLU A 1 110 ? -16.562 -30 -8.07 1 97.31 110 GLU A N 1
ATOM 840 C CA . GLU A 1 110 ? -16.094 -28.906 -8.906 1 97.31 110 GLU A CA 1
ATOM 841 C C . GLU A 1 110 ? -14.594 -29.016 -9.164 1 97.31 110 GLU A C 1
ATOM 843 O O . GLU A 1 110 ? -14.125 -28.75 -10.273 1 97.31 110 GLU A O 1
ATOM 848 N N . ALA A 1 111 ? -13.883 -29.344 -8.117 1 97.62 111 ALA A N 1
ATOM 849 C CA . ALA A 1 111 ? -12.438 -29.516 -8.242 1 97.62 111 ALA A CA 1
ATOM 850 C C . ALA A 1 111 ? -12.094 -30.609 -9.25 1 97.62 111 ALA A C 1
ATOM 852 O O . ALA A 1 111 ? -11.242 -30.422 -10.117 1 97.62 111 ALA A O 1
ATOM 853 N N . GLU A 1 112 ? -12.773 -31.75 -9.133 1 97.44 112 GLU A N 1
ATOM 854 C CA . GLU A 1 112 ? -12.539 -32.875 -10.039 1 97.44 112 GLU A CA 1
ATOM 855 C C . GLU A 1 112 ? -12.875 -32.5 -11.484 1 97.44 112 GLU A C 1
ATOM 857 O O . GLU A 1 112 ? -12.148 -32.875 -12.406 1 97.44 112 GLU A O 1
ATOM 862 N N . ALA A 1 113 ? -13.938 -31.75 -11.602 1 97.94 113 ALA A N 1
ATOM 863 C CA . ALA A 1 113 ? -14.32 -31.312 -12.938 1 97.94 113 ALA A CA 1
ATOM 864 C C . ALA A 1 113 ? -13.258 -30.391 -13.531 1 97.94 113 ALA A C 1
ATOM 866 O O . ALA A 1 113 ? -12.945 -30.469 -14.727 1 97.94 113 ALA A O 1
ATOM 867 N N . ALA A 1 114 ? -12.781 -29.469 -12.766 1 97.62 114 ALA A N 1
ATOM 868 C CA . ALA A 1 114 ? -11.734 -28.547 -13.219 1 97.62 114 ALA A CA 1
ATOM 869 C C . ALA A 1 114 ? -10.469 -29.312 -13.594 1 97.62 114 ALA A C 1
ATOM 871 O O . ALA A 1 114 ? -9.82 -29.016 -14.594 1 97.62 114 ALA A O 1
ATOM 872 N N . ILE A 1 115 ? -10.094 -30.297 -12.836 1 98 115 ILE A N 1
ATOM 873 C CA . ILE A 1 115 ? -8.914 -31.125 -13.07 1 98 115 ILE A CA 1
ATOM 874 C C . ILE A 1 115 ? -9.07 -31.891 -14.383 1 98 115 ILE A C 1
ATOM 876 O O . ILE A 1 115 ? -8.148 -31.938 -15.195 1 98 115 ILE A O 1
ATOM 880 N N . ASP A 1 116 ? -10.25 -32.469 -14.562 1 98 116 ASP A N 1
ATOM 881 C CA . ASP A 1 116 ? -10.523 -33.219 -15.789 1 98 116 ASP A CA 1
ATOM 882 C C . ASP A 1 116 ? -10.359 -32.312 -17.016 1 98 116 ASP A C 1
ATOM 884 O O . ASP A 1 116 ? -9.812 -32.75 -18.031 1 98 116 ASP A O 1
ATOM 888 N N . LYS A 1 117 ? -10.836 -31.125 -16.875 1 97.44 117 LYS A N 1
ATOM 889 C CA . LYS A 1 117 ? -10.719 -30.188 -18 1 97.44 117 LYS A CA 1
ATOM 890 C C . LYS A 1 117 ? -9.258 -29.875 -18.312 1 97.44 117 LYS A C 1
ATOM 892 O O . LYS A 1 117 ? -8.867 -29.828 -19.484 1 97.44 117 LYS A O 1
ATOM 897 N N . VAL A 1 118 ? -8.461 -29.641 -17.297 1 96.38 118 VAL A N 1
ATOM 898 C CA . VAL A 1 118 ? -7.043 -29.359 -17.484 1 96.38 118 VAL A CA 1
ATOM 899 C C . VAL A 1 118 ? -6.348 -30.562 -18.125 1 96.38 118 VAL A C 1
ATOM 901 O O . VAL A 1 118 ? -5.52 -30.406 -19.016 1 96.38 118 VAL A O 1
ATOM 904 N N . ARG A 1 119 ? -6.66 -31.766 -17.688 1 97.31 119 ARG A N 1
ATOM 905 C CA . ARG A 1 119 ? -6.094 -32.969 -18.25 1 97.31 119 ARG A CA 1
ATOM 906 C C . ARG A 1 119 ? -6.426 -33.094 -19.734 1 97.31 119 ARG A C 1
ATOM 908 O O . ARG A 1 119 ? -5.566 -33.438 -20.547 1 97.31 119 ARG A O 1
ATOM 915 N N . GLU A 1 120 ? -7.629 -32.781 -20.016 1 96.75 120 GLU A N 1
ATOM 916 C CA . GLU A 1 120 ? -8.047 -32.812 -21.406 1 96.75 120 GLU A CA 1
ATOM 917 C C . GLU A 1 120 ? -7.227 -31.859 -22.266 1 96.75 120 GLU A C 1
ATOM 919 O O . GLU A 1 120 ? -6.762 -32.219 -23.344 1 96.75 120 GLU A O 1
ATOM 924 N N . VAL A 1 121 ? -7.102 -30.641 -21.797 1 94.56 121 VAL A N 1
ATOM 925 C CA . VAL A 1 121 ? -6.332 -29.641 -22.531 1 94.56 121 VAL A CA 1
ATOM 926 C C . VAL A 1 121 ? -4.895 -30.109 -22.703 1 94.56 121 VAL A C 1
ATOM 928 O O . VAL A 1 121 ? -4.301 -29.953 -23.766 1 94.56 121 VAL A O 1
ATOM 931 N N . HIS A 1 122 ? -4.301 -30.75 -21.672 1 95.75 122 HIS A N 1
ATOM 932 C CA . HIS A 1 122 ? -2.9 -31.156 -21.672 1 95.75 122 HIS A CA 1
ATOM 933 C C . HIS A 1 122 ? -2.654 -32.281 -22.688 1 95.75 122 HIS A C 1
ATOM 935 O O . HIS A 1 122 ? -1.559 -32.375 -23.25 1 95.75 122 HIS A O 1
ATOM 941 N N . THR A 1 123 ? -3.643 -33.062 -22.938 1 94.94 123 THR A N 1
ATOM 942 C CA . THR A 1 123 ? -3.479 -34.156 -23.891 1 94.94 123 THR A CA 1
ATOM 943 C C . THR A 1 123 ? -3.254 -33.594 -25.297 1 94.94 123 THR A C 1
ATOM 945 O O . THR A 1 123 ? -2.719 -34.312 -26.156 1 94.94 123 THR A O 1
ATOM 948 N N . ARG A 1 124 ? -3.662 -32.312 -25.531 1 94.69 124 ARG A N 1
ATOM 949 C CA . ARG A 1 124 ? -3.59 -31.734 -26.859 1 94.69 124 ARG A CA 1
ATOM 950 C C . ARG A 1 124 ? -2.324 -30.906 -27.031 1 94.69 124 ARG A C 1
ATOM 952 O O . ARG A 1 124 ? -1.992 -30.484 -28.141 1 94.69 124 ARG A O 1
ATOM 959 N N . VAL A 1 125 ? -1.636 -30.734 -25.969 1 94.94 125 VAL A N 1
ATOM 960 C CA . VAL A 1 125 ? -0.46 -29.875 -26 1 94.94 125 VAL A CA 1
ATOM 961 C C . VAL A 1 125 ? 0.803 -30.719 -26.125 1 94.94 125 VAL A C 1
ATOM 963 O O . VAL A 1 125 ? 1.311 -31.25 -25.125 1 94.94 125 VAL A O 1
ATOM 966 N N . LYS A 1 126 ? 1.222 -30.922 -27.328 1 95.44 126 LYS A N 1
ATOM 967 C CA . LYS A 1 126 ? 2.422 -31.688 -27.672 1 95.44 126 LYS A CA 1
ATOM 968 C C . LYS A 1 126 ? 3.213 -31 -28.781 1 95.44 126 LYS A C 1
ATOM 970 O O . LYS A 1 126 ? 2.658 -30.203 -29.547 1 95.44 126 LYS A O 1
ATOM 975 N N . GLY A 1 127 ? 4.523 -31.281 -28.781 1 95.5 127 GLY A N 1
ATOM 976 C CA . GLY A 1 127 ? 5.367 -30.703 -29.812 1 95.5 127 GLY A CA 1
ATOM 977 C C . GLY A 1 127 ? 6.812 -31.156 -29.719 1 95.5 127 GLY A C 1
ATOM 978 O O . GLY A 1 127 ? 7.098 -32.25 -29.234 1 95.5 127 GLY A O 1
ATOM 979 N N . VAL A 1 128 ? 7.609 -30.422 -30.438 1 95.31 128 VAL A N 1
ATOM 980 C CA . VAL A 1 128 ? 9.031 -30.75 -30.484 1 95.31 128 VAL A CA 1
ATOM 981 C C . VAL A 1 128 ? 9.859 -29.5 -30.203 1 95.31 128 VAL A C 1
ATOM 983 O O . VAL A 1 128 ? 9.57 -28.422 -30.75 1 95.31 128 VAL A O 1
ATOM 986 N N . LEU A 1 129 ? 10.836 -29.672 -29.344 1 94.5 129 LEU A N 1
ATOM 987 C CA . LEU A 1 129 ? 11.758 -28.578 -29.062 1 94.5 129 LEU A CA 1
ATOM 988 C C . LEU A 1 129 ? 12.672 -28.312 -30.25 1 94.5 129 LEU A C 1
ATOM 990 O O . LEU A 1 129 ? 12.773 -29.141 -31.156 1 94.5 129 LEU A O 1
ATOM 994 N N . PRO A 1 130 ? 13.281 -27.141 -30.188 1 90 130 PRO A N 1
ATOM 995 C CA . PRO A 1 130 ? 14.18 -26.828 -31.297 1 90 130 PRO A CA 1
ATOM 996 C C . PRO A 1 130 ? 15.281 -27.875 -31.484 1 90 130 PRO A C 1
ATOM 998 O O . PRO A 1 130 ? 15.742 -28.094 -32.594 1 90 130 PRO A O 1
ATOM 1001 N N . ASP A 1 131 ? 15.68 -28.578 -30.516 1 91.94 131 ASP A N 1
ATOM 1002 C CA . ASP A 1 131 ? 16.75 -29.562 -30.609 1 91.94 131 ASP A CA 1
ATOM 1003 C C . ASP A 1 131 ? 16.219 -30.938 -30.984 1 91.94 131 ASP A C 1
ATOM 1005 O O . ASP A 1 131 ? 16.953 -31.922 -30.969 1 91.94 131 ASP A O 1
ATOM 1009 N N . GLY A 1 132 ? 14.93 -30.969 -31.172 1 94.56 132 GLY A N 1
ATOM 1010 C CA . GLY A 1 132 ? 14.328 -32.188 -31.656 1 94.56 132 GLY A CA 1
ATOM 1011 C C . GLY A 1 132 ? 13.672 -33.031 -30.562 1 94.56 132 GLY A C 1
ATOM 1012 O O . GLY A 1 132 ? 12.961 -34 -30.844 1 94.56 132 GLY A O 1
ATOM 1013 N N . THR A 1 133 ? 13.828 -32.688 -29.359 1 95.06 133 THR A N 1
ATOM 1014 C CA . THR A 1 133 ? 13.258 -33.438 -28.25 1 95.06 133 THR A CA 1
ATOM 1015 C C . THR A 1 133 ? 11.742 -33.25 -28.203 1 95.06 133 THR A C 1
ATOM 1017 O O . THR A 1 133 ? 11.234 -32.125 -28.156 1 95.06 133 THR A O 1
ATOM 1020 N N . PRO A 1 134 ? 11.062 -34.344 -28.266 1 96.62 134 PRO A N 1
ATOM 1021 C CA . PRO A 1 134 ? 9.609 -34.219 -28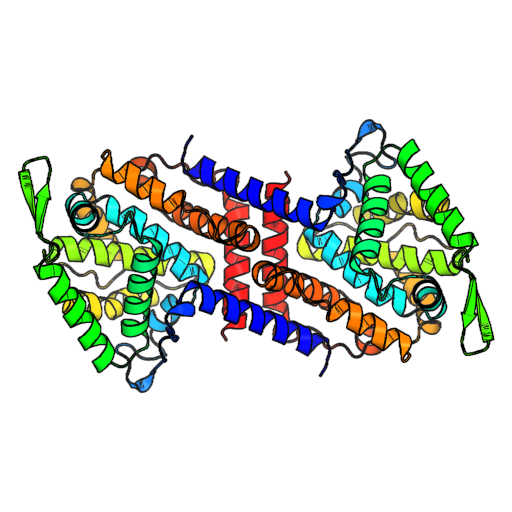.141 1 96.62 134 PRO A CA 1
ATOM 1022 C C . PRO A 1 134 ? 9.18 -33.844 -26.734 1 96.62 134 PRO A C 1
ATOM 1024 O O . PRO A 1 134 ? 9.875 -34.125 -25.75 1 96.62 134 PRO A O 1
ATOM 1027 N N . TYR A 1 135 ? 8.086 -33.156 -26.641 1 96.56 135 TYR A N 1
ATOM 1028 C CA . TYR A 1 135 ? 7.5 -32.844 -25.344 1 96.56 135 TYR A CA 1
ATOM 1029 C C . TYR A 1 135 ? 5.988 -33.031 -25.359 1 96.56 135 TYR A C 1
ATOM 1031 O O . TYR A 1 135 ? 5.371 -32.969 -26.438 1 96.56 135 TYR A O 1
ATOM 1039 N N . ALA A 1 136 ? 5.43 -33.312 -24.234 1 97.38 136 ALA A N 1
ATOM 1040 C CA . ALA A 1 136 ? 3.988 -33.406 -24.016 1 97.38 136 ALA A CA 1
ATOM 1041 C C . ALA A 1 136 ? 3.6 -32.812 -22.672 1 97.38 136 ALA A C 1
ATOM 1043 O O . ALA A 1 136 ? 4.25 -33.094 -21.656 1 97.38 136 ALA A O 1
ATOM 1044 N N . ALA A 1 137 ? 2.529 -32.031 -22.688 1 95.75 137 ALA A N 1
ATOM 1045 C CA . ALA A 1 137 ? 2.133 -31.328 -21.469 1 95.75 137 ALA A CA 1
ATOM 1046 C C . ALA A 1 137 ? 1.602 -32.312 -20.422 1 95.75 137 ALA A C 1
ATOM 1048 O O . ALA A 1 137 ? 1.508 -31.969 -19.25 1 95.75 137 ALA A O 1
ATOM 1049 N N . ASP A 1 138 ? 1.197 -33.469 -20.859 1 97 138 ASP A N 1
ATOM 1050 C CA . ASP A 1 138 ? 0.7 -34.438 -19.906 1 97 138 ASP A CA 1
ATOM 1051 C C . ASP A 1 138 ? 1.806 -35.406 -19.484 1 97 138 ASP A C 1
ATOM 1053 O O . ASP A 1 138 ? 1.532 -36.469 -18.891 1 97 138 ASP A O 1
ATOM 1057 N N . ASP A 1 139 ? 3.113 -35.125 -19.859 1 97.94 139 ASP A N 1
ATOM 1058 C CA . ASP A 1 139 ? 4.254 -35.875 -19.344 1 97.94 139 ASP A CA 1
ATOM 1059 C C . ASP A 1 139 ? 4.332 -35.781 -17.812 1 97.94 139 ASP A C 1
ATOM 1061 O O . ASP A 1 139 ? 4.461 -34.656 -17.266 1 97.94 139 ASP A O 1
ATOM 1065 N N . PRO A 1 140 ? 4.301 -36.938 -17.109 1 98.38 140 PRO A N 1
ATOM 1066 C CA . PRO A 1 140 ? 4.242 -36.906 -15.648 1 98.38 140 PRO A CA 1
ATOM 1067 C C . PRO A 1 140 ? 5.41 -36.156 -15.023 1 98.38 140 PRO A C 1
ATOM 1069 O O . PRO A 1 140 ? 5.238 -35.469 -14 1 98.38 140 PRO A O 1
ATOM 1072 N N . ARG A 1 141 ? 6.496 -36.219 -15.578 1 98.06 141 ARG A N 1
ATOM 1073 C CA . ARG A 1 141 ? 7.672 -35.562 -15.031 1 98.06 141 ARG A CA 1
ATOM 1074 C C . ARG A 1 141 ? 7.586 -34.062 -15.211 1 98.06 141 ARG A C 1
ATOM 1076 O O . ARG A 1 141 ? 8.023 -33.281 -14.344 1 98.06 141 ARG A O 1
ATOM 1083 N N . LEU A 1 142 ? 7.086 -33.594 -16.328 1 98.25 142 LEU A N 1
ATOM 1084 C CA . LEU A 1 142 ? 6.879 -32.188 -16.547 1 98.25 142 LEU A CA 1
ATOM 1085 C C . LEU A 1 142 ? 5.812 -31.625 -15.609 1 98.25 142 LEU A C 1
ATOM 1087 O O . LEU A 1 142 ? 5.957 -30.516 -15.07 1 98.25 142 LEU A O 1
ATOM 1091 N N . LEU A 1 143 ? 4.785 -32.406 -15.43 1 98.56 143 LEU A N 1
ATOM 1092 C CA . LEU A 1 143 ? 3.75 -32.031 -14.469 1 98.56 143 LEU A CA 1
ATOM 1093 C C . LEU A 1 143 ? 4.324 -31.938 -13.062 1 98.56 143 LEU A C 1
ATOM 1095 O O . LEU A 1 143 ? 3.918 -31.078 -12.273 1 98.56 143 LEU A O 1
ATOM 1099 N N . ALA A 1 144 ? 5.246 -32.812 -12.773 1 98.75 144 ALA A N 1
ATOM 1100 C CA . ALA A 1 144 ? 5.902 -32.781 -11.477 1 98.75 144 ALA A CA 1
ATOM 1101 C C . ALA A 1 144 ? 6.668 -31.484 -11.266 1 98.75 144 ALA A C 1
ATOM 1103 O O . ALA A 1 144 ? 6.633 -30.891 -10.18 1 98.75 144 ALA A O 1
ATOM 1104 N N . TRP A 1 145 ? 7.355 -30.984 -12.266 1 98.75 145 TRP A N 1
ATOM 1105 C CA . TRP A 1 145 ? 8.094 -29.734 -12.195 1 98.75 145 TRP A CA 1
ATOM 1106 C C . TRP A 1 145 ? 7.145 -28.562 -11.953 1 98.75 145 TRP A C 1
ATOM 1108 O O . TRP A 1 145 ? 7.387 -27.734 -11.078 1 98.75 145 TRP A O 1
ATOM 1118 N N . VAL A 1 146 ? 6.078 -28.531 -12.719 1 98.38 146 VAL A N 1
ATOM 1119 C CA . VAL A 1 146 ? 5.105 -27.453 -12.602 1 98.38 146 VAL A CA 1
ATOM 1120 C C . VAL A 1 146 ? 4.5 -27.469 -11.195 1 98.38 146 VAL A C 1
ATOM 1122 O O . VAL A 1 146 ? 4.391 -26.406 -10.555 1 98.38 146 VAL A O 1
ATOM 1125 N N . HIS A 1 147 ? 4.207 -28.609 -10.695 1 98.62 147 HIS A N 1
ATOM 1126 C CA . HIS A 1 147 ? 3.592 -28.734 -9.383 1 98.62 147 HIS A CA 1
ATOM 1127 C C . HIS A 1 147 ? 4.551 -28.281 -8.281 1 98.62 147 HIS A C 1
ATOM 1129 O O . HIS A 1 147 ? 4.191 -27.484 -7.422 1 98.62 147 HIS A O 1
ATOM 1135 N N . VAL A 1 148 ? 5.754 -28.812 -8.297 1 98.88 148 VAL A N 1
ATOM 1136 C CA . VAL A 1 148 ? 6.66 -28.578 -7.18 1 98.88 148 VAL A CA 1
ATOM 1137 C C . VAL A 1 148 ? 7.043 -27.109 -7.133 1 98.88 148 VAL A C 1
ATOM 1139 O O . VAL A 1 148 ? 7.172 -26.516 -6.051 1 98.88 148 VAL A O 1
ATOM 1142 N N . THR A 1 149 ? 7.215 -26.469 -8.273 1 98.75 149 THR A N 1
ATOM 1143 C CA . THR A 1 149 ? 7.582 -25.047 -8.305 1 98.75 149 THR A CA 1
ATOM 1144 C C . THR A 1 149 ? 6.422 -24.172 -7.828 1 98.75 149 THR A C 1
ATOM 1146 O O . THR A 1 149 ? 6.633 -23.188 -7.125 1 98.75 149 THR A O 1
ATOM 1149 N N . GLU A 1 150 ? 5.219 -24.547 -8.18 1 98.44 150 GLU A N 1
ATOM 1150 C CA . GLU A 1 150 ? 4.031 -23.844 -7.699 1 98.44 150 GLU A CA 1
ATOM 1151 C C . GLU A 1 150 ? 3.895 -23.969 -6.184 1 98.44 150 GLU A C 1
ATOM 1153 O O . GLU A 1 150 ? 3.719 -22.969 -5.484 1 98.44 150 GLU A O 1
ATOM 1158 N N . ALA A 1 151 ? 4.008 -25.172 -5.703 1 98.81 151 ALA A N 1
ATOM 1159 C CA . ALA A 1 151 ? 3.814 -25.469 -4.285 1 98.81 151 ALA A CA 1
ATOM 1160 C C . ALA A 1 151 ? 4.859 -24.75 -3.432 1 98.81 151 ALA A C 1
ATOM 1162 O O . ALA A 1 151 ? 4.52 -24.094 -2.441 1 98.81 151 ALA A O 1
ATOM 1163 N N . VAL A 1 152 ? 6.086 -24.844 -3.842 1 98.88 152 VAL A N 1
ATOM 1164 C CA . VAL A 1 152 ? 7.168 -24.219 -3.082 1 98.88 152 VAL A CA 1
ATOM 1165 C C . VAL A 1 152 ? 7.012 -22.703 -3.102 1 98.88 152 VAL A C 1
ATOM 1167 O O . VAL A 1 152 ? 7.195 -22.047 -2.078 1 98.88 152 VAL A O 1
ATOM 1170 N N . SER A 1 153 ? 6.672 -22.156 -4.25 1 98.81 153 SER A N 1
ATOM 1171 C CA . SER A 1 153 ? 6.555 -20.703 -4.398 1 98.81 153 SER A CA 1
ATOM 1172 C C . SER A 1 153 ? 5.414 -20.156 -3.553 1 98.81 153 SER A C 1
ATOM 1174 O O . SER A 1 153 ? 5.578 -19.156 -2.859 1 98.81 153 SER A O 1
ATOM 1176 N N . PHE A 1 154 ? 4.227 -20.812 -3.58 1 98.69 154 PHE A N 1
ATOM 1177 C CA . PHE A 1 154 ? 3.086 -20.391 -2.777 1 98.69 154 PHE A CA 1
ATOM 1178 C C . PHE A 1 154 ? 3.422 -20.453 -1.292 1 98.69 154 PHE A C 1
ATOM 1180 O O . PHE A 1 154 ? 3.195 -19.469 -0.565 1 98.69 154 PHE A O 1
ATOM 1187 N N . LEU A 1 155 ? 4.008 -21.531 -0.883 1 98.88 155 LEU A N 1
ATOM 1188 C CA . LEU A 1 155 ? 4.309 -21.734 0.531 1 98.88 155 LEU A CA 1
ATOM 1189 C C . LEU A 1 155 ? 5.375 -20.75 1.006 1 98.88 155 LEU A C 1
ATOM 1191 O O . LEU A 1 155 ? 5.25 -20.172 2.084 1 98.88 155 LEU A O 1
ATOM 1195 N N . ASP A 1 156 ? 6.414 -20.562 0.249 1 98.75 156 ASP A N 1
ATOM 1196 C CA . ASP A 1 156 ? 7.508 -19.672 0.648 1 98.75 156 ASP A CA 1
ATOM 1197 C C . ASP A 1 156 ? 7.047 -18.219 0.723 1 98.75 156 ASP A C 1
ATOM 1199 O O . ASP A 1 156 ? 7.5 -17.469 1.581 1 98.75 156 ASP A O 1
ATOM 1203 N N . ALA A 1 157 ? 6.219 -17.828 -0.218 1 98.62 157 ALA A N 1
ATOM 1204 C CA . ALA A 1 157 ? 5.648 -16.484 -0.138 1 98.62 157 ALA A CA 1
ATOM 1205 C C . ALA A 1 157 ? 4.836 -16.312 1.142 1 98.62 157 ALA A C 1
ATOM 1207 O O . ALA A 1 157 ? 4.949 -15.281 1.82 1 98.62 157 ALA A O 1
ATOM 1208 N N . TRP A 1 158 ? 4.012 -17.297 1.505 1 98.56 158 TRP A N 1
ATOM 1209 C CA . TRP A 1 158 ? 3.23 -17.281 2.736 1 98.56 158 TRP A CA 1
ATOM 1210 C C . TRP A 1 158 ? 4.137 -17.172 3.957 1 98.56 158 TRP A C 1
ATOM 1212 O O . TRP A 1 158 ? 3.926 -16.312 4.82 1 98.56 158 TRP A O 1
ATOM 1222 N N . ILE A 1 159 ? 5.129 -18 3.967 1 98.56 159 ILE A N 1
ATOM 1223 C CA . ILE A 1 159 ? 6.023 -18.031 5.121 1 98.56 159 ILE A CA 1
ATOM 1224 C C . ILE A 1 159 ? 6.727 -16.688 5.262 1 98.56 159 ILE A C 1
ATOM 1226 O O . ILE A 1 159 ? 6.793 -16.125 6.355 1 98.56 159 ILE A O 1
ATOM 1230 N N . ARG A 1 160 ? 7.188 -16.094 4.242 1 97.12 160 ARG A N 1
ATOM 1231 C CA . ARG A 1 160 ? 7.969 -14.867 4.301 1 97.12 160 ARG A CA 1
ATOM 1232 C C . ARG A 1 160 ? 7.105 -13.688 4.73 1 97.12 160 ARG A C 1
ATOM 1234 O O . ARG A 1 160 ? 7.551 -12.836 5.5 1 97.12 160 ARG A O 1
ATOM 1241 N N . TYR A 1 161 ? 5.855 -13.672 4.266 1 96.38 161 TYR A N 1
ATOM 1242 C CA . TYR A 1 161 ? 5.117 -12.414 4.383 1 96.38 161 TYR A CA 1
ATOM 1243 C C . TYR A 1 161 ? 3.93 -12.57 5.324 1 96.38 161 TYR A C 1
ATOM 1245 O O . TYR A 1 161 ? 3.264 -11.586 5.656 1 96.38 161 TYR A O 1
ATOM 1253 N N . ALA A 1 162 ? 3.635 -13.75 5.82 1 95.06 162 ALA A N 1
ATOM 1254 C CA . ALA A 1 162 ? 2.449 -13.93 6.652 1 95.06 162 ALA A CA 1
ATOM 1255 C C . ALA A 1 162 ? 2.781 -14.719 7.914 1 95.06 162 ALA A C 1
ATOM 1257 O O . ALA A 1 162 ? 2.285 -14.406 9 1 95.06 162 ALA A O 1
ATOM 1258 N N . GLU A 1 163 ? 3.67 -15.734 7.75 1 96.88 163 GLU A N 1
ATOM 1259 C CA . GLU A 1 163 ? 3.906 -16.625 8.891 1 96.88 163 GLU A CA 1
ATOM 1260 C C . GLU A 1 163 ? 5.363 -17.062 8.938 1 96.88 163 GLU A C 1
ATOM 1262 O O . GLU A 1 163 ? 5.66 -18.25 8.789 1 96.88 163 GLU A O 1
ATOM 1267 N N . PRO A 1 164 ? 6.312 -16.234 9.219 1 94.94 164 PRO A N 1
ATOM 1268 C CA . PRO A 1 164 ? 7.738 -16.562 9.242 1 94.94 164 PRO A CA 1
ATOM 1269 C C . PRO A 1 164 ? 8.062 -17.672 10.25 1 94.94 164 PRO A C 1
ATOM 1271 O O . PRO A 1 164 ? 9.062 -18.375 10.094 1 94.94 164 PRO A O 1
ATOM 1274 N N . GLY A 1 165 ? 7.234 -18 11.203 1 95.88 165 GLY A N 1
ATOM 1275 C CA . GLY A 1 165 ? 7.512 -19 12.227 1 95.88 165 GLY A CA 1
ATOM 1276 C C . GLY A 1 165 ? 6.809 -20.328 11.977 1 95.88 165 GLY A C 1
ATOM 1277 O O . GLY A 1 165 ? 6.699 -21.156 12.875 1 95.88 165 GLY A O 1
ATOM 1278 N N . MET A 1 166 ? 6.43 -20.531 10.719 1 97.75 166 MET A N 1
ATOM 1279 C CA . MET A 1 166 ? 5.719 -21.766 10.414 1 97.75 166 MET A CA 1
ATOM 1280 C C . MET A 1 166 ? 6.613 -22.984 10.648 1 97.75 166 MET A C 1
ATOM 1282 O O . MET A 1 166 ? 7.738 -23.031 10.141 1 97.75 166 MET A O 1
ATOM 1286 N N . GLY A 1 167 ? 6.129 -23.922 11.328 1 98 167 GLY A N 1
ATOM 1287 C CA . GLY A 1 167 ? 6.891 -25.125 11.641 1 98 167 GLY A CA 1
ATOM 1288 C C . GLY A 1 167 ? 6.984 -26.094 10.477 1 98 167 GLY A C 1
ATOM 1289 O O . GLY A 1 167 ? 6.164 -26.031 9.555 1 98 167 GLY A O 1
ATOM 1290 N N . LEU A 1 168 ? 7.941 -27 10.547 1 97.69 168 LEU A N 1
ATOM 1291 C CA . LEU A 1 168 ? 8.172 -27.969 9.477 1 97.69 168 LEU A CA 1
ATOM 1292 C C . LEU A 1 168 ? 6.996 -28.922 9.344 1 97.69 168 LEU A C 1
ATOM 1294 O O . LEU A 1 168 ? 6.68 -29.391 8.242 1 97.69 168 LEU A O 1
ATOM 1298 N N . ALA A 1 169 ? 6.379 -29.234 10.438 1 98.25 169 ALA A N 1
ATOM 1299 C CA . ALA A 1 169 ? 5.23 -30.141 10.398 1 98.25 169 ALA A CA 1
ATOM 1300 C C . ALA A 1 169 ? 4.113 -29.562 9.531 1 98.25 169 ALA A C 1
ATOM 1302 O O . ALA A 1 169 ? 3.51 -30.297 8.734 1 98.25 169 ALA A O 1
ATOM 1303 N N . ASP A 1 170 ? 3.854 -28.281 9.672 1 98.62 170 ASP A N 1
ATOM 1304 C CA . ASP A 1 170 ? 2.834 -27.625 8.852 1 98.62 170 ASP A CA 1
ATOM 1305 C C . ASP A 1 170 ? 3.271 -27.547 7.395 1 98.62 170 ASP A C 1
ATOM 1307 O O . ASP A 1 170 ? 2.453 -27.688 6.484 1 98.62 170 ASP A O 1
ATOM 1311 N N . GLN A 1 171 ? 4.488 -27.297 7.188 1 98.75 171 GLN A N 1
ATOM 1312 C CA . GLN A 1 171 ? 4.996 -27.266 5.82 1 98.75 171 GLN A CA 1
ATOM 1313 C C . GLN A 1 171 ? 4.801 -28.609 5.133 1 98.75 171 GLN A C 1
ATOM 1315 O O . GLN A 1 171 ? 4.336 -28.672 3.994 1 98.75 171 GLN A O 1
ATOM 1320 N N . ASP A 1 172 ? 5.152 -29.688 5.844 1 98.75 172 ASP A N 1
ATOM 1321 C CA . ASP A 1 172 ? 5 -31.031 5.293 1 98.75 172 ASP A CA 1
ATOM 1322 C C . ASP A 1 172 ? 3.529 -31.359 5.039 1 98.75 172 ASP A C 1
ATOM 1324 O O . ASP A 1 172 ? 3.188 -31.969 4.023 1 98.75 172 ASP A O 1
ATOM 1328 N N . ARG A 1 173 ? 2.693 -30.953 5.906 1 98.44 173 ARG A N 1
ATOM 1329 C CA . ARG A 1 173 ? 1.263 -31.156 5.711 1 98.44 173 ARG A CA 1
ATOM 1330 C C . ARG A 1 173 ? 0.768 -30.438 4.465 1 98.44 173 ARG A C 1
ATOM 1332 O O . ARG A 1 173 ? -0.107 -30.938 3.756 1 98.44 173 ARG A O 1
ATOM 1339 N N . TYR A 1 174 ? 1.232 -29.266 4.199 1 98.75 174 TYR A N 1
ATOM 1340 C CA . TYR A 1 174 ? 0.878 -28.516 3.004 1 98.75 174 TYR A CA 1
ATOM 1341 C C . TYR A 1 174 ? 1.188 -29.312 1.741 1 98.75 174 TYR A C 1
ATOM 1343 O O . TYR A 1 174 ? 0.332 -29.453 0.865 1 98.75 174 TYR A O 1
ATOM 1351 N N . PHE A 1 175 ? 2.463 -29.781 1.723 1 98.81 175 PHE A N 1
ATOM 1352 C CA . PHE A 1 175 ? 2.873 -30.547 0.55 1 98.81 175 PHE A CA 1
ATOM 1353 C C . PHE A 1 175 ? 2.053 -31.828 0.421 1 98.81 175 PHE A C 1
ATOM 1355 O O . PHE A 1 175 ? 1.63 -32.188 -0.677 1 98.81 175 PHE A O 1
ATOM 1362 N N . ALA A 1 176 ? 1.833 -32.469 1.494 1 98.5 176 ALA A N 1
ATOM 1363 C CA . ALA A 1 176 ? 1.075 -33.719 1.481 1 98.5 176 ALA A CA 1
ATOM 1364 C C . ALA A 1 176 ? -0.348 -33.5 0.981 1 98.5 176 ALA A C 1
ATOM 1366 O O . ALA A 1 176 ? -0.862 -34.281 0.177 1 98.5 176 ALA A O 1
ATOM 1367 N N . ASP A 1 177 ? -0.979 -32.469 1.482 1 97.81 177 ASP A N 1
ATOM 1368 C CA . ASP A 1 177 ? -2.336 -32.125 1.059 1 97.81 177 ASP A CA 1
ATOM 1369 C C . ASP A 1 177 ? -2.369 -31.719 -0.413 1 97.81 177 ASP A C 1
ATOM 1371 O O . ASP A 1 177 ? -3.176 -32.25 -1.188 1 97.81 177 ASP A O 1
ATOM 1375 N N . PHE A 1 178 ? -1.511 -30.859 -0.791 1 98.06 178 PHE A N 1
ATOM 1376 C CA . PHE A 1 178 ? -1.496 -30.312 -2.141 1 98.06 178 PHE A CA 1
ATOM 1377 C C . PHE A 1 178 ? -1.192 -31.391 -3.166 1 98.06 178 PHE A C 1
ATOM 1379 O O . PHE A 1 178 ? -1.543 -31.266 -4.34 1 98.06 178 PHE A O 1
ATOM 1386 N N . ALA A 1 179 ? -0.561 -32.469 -2.729 1 98.12 179 ALA A N 1
ATOM 1387 C CA . ALA A 1 179 ? -0.22 -33.625 -3.568 1 98.12 179 ALA A CA 1
ATOM 1388 C C . ALA A 1 179 ? -1.469 -34.219 -4.199 1 98.12 179 ALA A C 1
ATOM 1390 O O . ALA A 1 179 ? -1.4 -34.812 -5.273 1 98.12 179 ALA A O 1
ATOM 1391 N N . ARG A 1 180 ? -2.59 -34.062 -3.594 1 97.44 180 ARG A N 1
ATOM 1392 C CA . ARG A 1 180 ? -3.832 -34.656 -4.102 1 97.44 180 ARG A CA 1
ATOM 1393 C C . ARG A 1 180 ? -4.164 -34.094 -5.484 1 97.44 180 ARG A C 1
ATOM 1395 O O . ARG A 1 180 ? -4.605 -34.844 -6.363 1 97.44 180 ARG A O 1
ATOM 1402 N N . ILE A 1 181 ? -3.969 -32.812 -5.656 1 98 181 ILE A N 1
ATOM 1403 C CA . ILE A 1 181 ? -4.234 -32.188 -6.949 1 98 181 ILE A CA 1
ATOM 1404 C C . ILE A 1 181 ? -3.236 -32.719 -7.984 1 98 181 ILE A C 1
ATOM 1406 O O . ILE A 1 181 ? -3.615 -33.031 -9.109 1 98 181 ILE A O 1
ATOM 1410 N N . ALA A 1 182 ? -1.977 -32.781 -7.605 1 98.25 182 ALA A N 1
ATOM 1411 C CA . ALA A 1 182 ? -0.921 -33.25 -8.492 1 98.25 182 ALA A CA 1
ATOM 1412 C C . ALA A 1 182 ? -1.169 -34.688 -8.922 1 98.25 182 ALA A C 1
ATOM 1414 O O . ALA A 1 182 ? -0.971 -35.031 -10.086 1 98.25 182 ALA A O 1
ATOM 1415 N N . GLU A 1 183 ? -1.55 -35.5 -7.977 1 98.12 183 GLU A N 1
ATOM 1416 C CA . GLU A 1 183 ? -1.86 -36.875 -8.273 1 98.12 183 GLU A CA 1
ATOM 1417 C C . GLU A 1 183 ? -2.998 -37 -9.281 1 98.12 183 GLU A C 1
ATOM 1419 O O . GLU A 1 183 ? -2.91 -37.781 -10.242 1 98.12 183 GLU A O 1
ATOM 1424 N N . ALA A 1 184 ? -4.004 -36.25 -9.07 1 98.06 184 ALA A N 1
ATOM 1425 C CA . ALA A 1 184 ? -5.164 -36.25 -9.953 1 98.06 184 ALA A CA 1
ATOM 1426 C C . ALA A 1 184 ? -4.793 -35.781 -11.352 1 98.06 184 ALA A C 1
ATOM 1428 O O . ALA A 1 184 ? -5.379 -36.219 -12.344 1 98.06 184 ALA A O 1
ATOM 1429 N N . LEU A 1 185 ? -3.811 -34.938 -11.492 1 98.12 185 LEU A N 1
ATOM 1430 C CA . LEU A 1 185 ? -3.381 -34.375 -12.773 1 98.12 185 LEU A CA 1
ATOM 1431 C C . LEU A 1 185 ? -2.422 -35.344 -13.477 1 98.12 185 LEU A C 1
ATOM 1433 O O . LEU A 1 185 ? -2.154 -35.188 -14.672 1 98.12 185 LEU A O 1
ATOM 1437 N N . GLY A 1 186 ? -1.825 -36.25 -12.688 1 97.94 186 GLY A N 1
ATOM 1438 C CA . GLY A 1 186 ? -0.968 -37.25 -13.289 1 97.94 186 GLY A CA 1
ATOM 1439 C C . GLY A 1 186 ? 0.511 -36.969 -13.094 1 97.94 186 GLY A C 1
ATOM 1440 O O . GLY A 1 186 ? 1.35 -37.5 -13.828 1 97.94 186 GLY A O 1
ATOM 1441 N N . SER A 1 187 ? 0.814 -36.188 -12.133 1 98 187 SER A N 1
ATOM 1442 C CA . SER A 1 187 ? 2.199 -35.844 -11.828 1 98 187 SER A CA 1
ATOM 1443 C C . SER A 1 187 ? 2.947 -37.031 -11.227 1 98 187 SER A C 1
ATOM 1445 O O . SER A 1 187 ? 2.385 -37.781 -10.43 1 98 187 SER A O 1
ATOM 1447 N N . ASP A 1 188 ? 4.18 -37.125 -11.617 1 98.25 188 ASP A N 1
ATOM 1448 C CA . ASP A 1 188 ? 5.094 -38.094 -11.008 1 98.25 188 ASP A CA 1
ATOM 1449 C C . ASP A 1 188 ? 6.547 -37.719 -11.266 1 98.25 188 ASP A C 1
ATOM 1451 O O . ASP A 1 188 ? 6.953 -37.5 -12.414 1 98.25 188 ASP A O 1
ATOM 1455 N N . PRO A 1 189 ? 7.359 -37.688 -10.242 1 98.44 189 PRO A N 1
ATOM 1456 C CA . PRO A 1 189 ? 7.098 -37.875 -8.812 1 98.44 189 PRO A CA 1
ATOM 1457 C C . PRO A 1 189 ? 6.312 -36.719 -8.188 1 98.44 189 PRO A C 1
ATOM 1459 O O . PRO A 1 189 ? 6.121 -35.688 -8.828 1 98.44 189 PRO A O 1
ATOM 1462 N N . ILE A 1 190 ? 5.762 -36.906 -7.004 1 98.75 190 ILE A N 1
ATOM 1463 C CA . ILE A 1 190 ? 5.027 -35.906 -6.254 1 98.75 190 ILE A CA 1
ATOM 1464 C C . ILE A 1 190 ? 5.625 -35.75 -4.859 1 98.75 190 ILE A C 1
ATOM 1466 O O . ILE A 1 190 ? 5.57 -36.688 -4.055 1 98.75 190 ILE A O 1
ATOM 1470 N N . PRO A 1 191 ? 6.184 -34.562 -4.605 1 98.56 191 PRO A N 1
ATOM 1471 C CA . PRO A 1 191 ? 6.711 -34.375 -3.25 1 98.56 191 PRO A CA 1
ATOM 1472 C C . PRO A 1 191 ? 5.605 -34.312 -2.199 1 98.56 191 PRO A C 1
ATOM 1474 O O . PRO A 1 191 ? 4.559 -33.688 -2.445 1 98.56 191 PRO A O 1
ATOM 1477 N N . ARG A 1 192 ? 5.816 -34.875 -1.037 1 98.5 192 ARG A N 1
ATOM 1478 C CA . ARG A 1 192 ? 4.832 -34.844 0.041 1 98.5 192 ARG A CA 1
ATOM 1479 C C . ARG A 1 192 ? 5.422 -34.25 1.315 1 98.5 192 ARG A C 1
ATOM 1481 O O . ARG A 1 192 ? 4.852 -34.406 2.398 1 98.5 192 ARG A O 1
ATOM 1488 N N . SER A 1 193 ? 6.59 -33.656 1.192 1 98.75 193 SER A N 1
ATOM 1489 C CA . SER A 1 193 ? 7.258 -32.906 2.262 1 98.75 193 SER A CA 1
ATOM 1490 C C . SER A 1 193 ? 8.164 -31.812 1.7 1 98.75 193 SER A C 1
ATOM 1492 O O . SER A 1 193 ? 8.469 -31.812 0.505 1 98.75 193 SER A O 1
ATOM 1494 N N . ARG A 1 194 ? 8.555 -30.922 2.607 1 98.69 194 ARG A N 1
ATOM 1495 C CA . ARG A 1 194 ? 9.5 -29.875 2.225 1 98.69 194 ARG A CA 1
ATOM 1496 C C . ARG A 1 194 ? 10.805 -30.484 1.707 1 98.69 194 ARG A C 1
ATOM 1498 O O . ARG A 1 194 ? 11.336 -30.047 0.686 1 98.69 194 ARG A O 1
ATOM 1505 N N . ALA A 1 195 ? 11.281 -31.422 2.398 1 98.62 195 ALA A N 1
ATOM 1506 C CA . ALA A 1 195 ? 12.531 -32.062 2.002 1 98.62 195 ALA A CA 1
ATOM 1507 C C . ALA A 1 195 ? 12.406 -32.719 0.622 1 98.62 195 ALA A C 1
ATOM 1509 O O . ALA A 1 195 ? 13.312 -32.594 -0.208 1 98.62 195 ALA A O 1
ATOM 1510 N N . GLU A 1 196 ? 11.297 -33.406 0.385 1 98.81 196 GLU A N 1
ATOM 1511 C CA . GLU A 1 196 ? 11.062 -34.031 -0.908 1 98.81 196 GLU A CA 1
ATOM 1512 C C . GLU A 1 196 ? 10.93 -33 -2.02 1 98.81 196 GLU A C 1
ATOM 1514 O O . GLU A 1 196 ? 11.383 -33.219 -3.143 1 98.81 196 GLU A O 1
ATOM 1519 N N . ALA A 1 197 ? 10.289 -31.906 -1.698 1 98.81 197 ALA A N 1
ATOM 1520 C CA . ALA A 1 197 ? 10.156 -30.828 -2.676 1 98.81 197 ALA A CA 1
ATOM 1521 C C . ALA A 1 197 ? 11.523 -30.281 -3.078 1 98.81 197 ALA A C 1
ATOM 1523 O O . ALA A 1 197 ? 11.812 -30.125 -4.266 1 98.81 197 ALA A O 1
ATOM 1524 N N . ASN A 1 198 ? 12.344 -30.031 -2.08 1 98.5 198 ASN A N 1
ATOM 1525 C CA . ASN A 1 198 ? 13.688 -29.531 -2.34 1 98.5 198 ASN A CA 1
ATOM 1526 C C . ASN A 1 198 ? 14.516 -30.531 -3.15 1 98.5 198 ASN A C 1
ATOM 1528 O O . ASN A 1 198 ? 15.258 -30.141 -4.051 1 98.5 198 ASN A O 1
ATOM 1532 N N . ALA A 1 199 ? 14.359 -31.734 -2.803 1 98.69 199 ALA A N 1
ATOM 1533 C CA . ALA A 1 199 ? 15.094 -32.781 -3.508 1 98.69 199 ALA A CA 1
ATOM 1534 C C . ALA A 1 199 ? 14.664 -32.844 -4.973 1 98.69 199 ALA A C 1
ATOM 1536 O O . ALA A 1 199 ? 15.492 -33.062 -5.855 1 98.69 199 ALA A O 1
ATOM 1537 N N . LEU A 1 200 ? 13.383 -32.781 -5.203 1 98.81 200 LEU A N 1
ATOM 1538 C CA . LEU A 1 200 ? 12.875 -32.844 -6.57 1 98.81 200 LEU A CA 1
ATOM 1539 C C . LEU A 1 200 ? 13.383 -31.656 -7.391 1 98.81 200 LEU A C 1
ATOM 1541 O O . LEU A 1 200 ? 13.789 -31.828 -8.539 1 98.81 200 LEU A O 1
ATOM 1545 N N . ILE A 1 201 ? 13.367 -30.469 -6.844 1 98.75 201 ILE A N 1
ATOM 1546 C CA . ILE A 1 201 ? 13.875 -29.281 -7.531 1 98.75 201 ILE A CA 1
ATOM 1547 C C . ILE A 1 201 ? 15.352 -29.484 -7.859 1 98.75 201 ILE A C 1
ATOM 1549 O O . ILE A 1 201 ? 15.789 -29.219 -8.984 1 98.75 201 ILE A O 1
ATOM 1553 N N . ALA A 1 202 ? 16.109 -29.969 -6.895 1 98.38 202 ALA A N 1
ATOM 1554 C CA . ALA A 1 202 ? 17.531 -30.203 -7.109 1 98.38 202 ALA A CA 1
ATOM 1555 C C . ALA A 1 202 ? 17.75 -31.219 -8.234 1 98.38 202 ALA A C 1
ATOM 1557 O O . ALA A 1 202 ? 18.641 -31.047 -9.062 1 98.38 202 ALA A O 1
ATOM 1558 N N . ALA A 1 203 ? 16.953 -32.25 -8.258 1 98.31 203 ALA A N 1
ATOM 1559 C CA . ALA A 1 203 ? 17.094 -33.312 -9.242 1 98.31 203 ALA A CA 1
ATOM 1560 C C . ALA A 1 203 ? 16.797 -32.812 -10.648 1 98.31 203 ALA A C 1
ATOM 1562 O O . ALA A 1 203 ? 17.328 -33.312 -11.625 1 98.31 203 ALA A O 1
ATOM 1563 N N . MET A 1 204 ? 16 -31.812 -10.75 1 98.06 204 MET A N 1
ATOM 1564 C CA . MET A 1 204 ? 15.539 -31.359 -12.062 1 98.06 204 MET A CA 1
ATOM 1565 C C . MET A 1 204 ? 16.375 -30.188 -12.555 1 98.06 204 MET A C 1
ATOM 1567 O O . MET A 1 204 ? 16.297 -29.812 -13.734 1 98.06 204 MET A O 1
ATOM 1571 N N . ARG A 1 205 ? 17.188 -29.625 -11.734 1 98 205 ARG A N 1
ATOM 1572 C CA . ARG A 1 205 ? 17.953 -28.422 -12.062 1 98 205 ARG A CA 1
ATOM 1573 C C . ARG A 1 205 ? 18.812 -28.641 -13.305 1 98 205 ARG A C 1
ATOM 1575 O O . ARG A 1 205 ? 18.922 -27.75 -14.148 1 98 205 ARG A O 1
ATOM 1582 N N . PRO A 1 206 ? 19.391 -29.812 -13.508 1 97.56 206 PRO A N 1
ATOM 1583 C CA . PRO A 1 206 ? 20.234 -30.016 -14.688 1 97.56 206 PRO A CA 1
ATOM 1584 C C . PRO A 1 206 ? 19.438 -29.938 -15.992 1 97.56 206 PRO A C 1
ATOM 1586 O O . PRO A 1 206 ? 20.031 -29.766 -17.062 1 97.56 206 PRO A O 1
ATOM 1589 N N . GLU A 1 207 ? 18.125 -30.062 -15.945 1 97.06 207 GLU A N 1
ATOM 1590 C CA . GLU A 1 207 ? 17.281 -30.062 -17.141 1 97.06 207 GLU A CA 1
ATOM 1591 C C . GLU A 1 207 ? 16.844 -28.656 -17.5 1 97.06 207 GLU A C 1
ATOM 1593 O O . GLU A 1 207 ? 16.25 -28.438 -18.562 1 97.06 207 GLU A O 1
ATOM 1598 N N . LEU A 1 208 ? 17.141 -27.719 -16.688 1 98.31 208 LEU A N 1
ATOM 1599 C CA . LEU A 1 208 ? 16.688 -26.344 -16.875 1 98.31 208 LEU A CA 1
ATOM 1600 C C . LEU A 1 208 ? 17.609 -25.594 -17.812 1 98.31 208 LEU A C 1
ATOM 1602 O O . LEU A 1 208 ? 18.797 -25.906 -17.891 1 98.31 208 LEU A O 1
ATOM 1606 N N . ALA A 1 209 ? 17.031 -24.703 -18.484 1 97.38 209 ALA A N 1
ATOM 1607 C CA . ALA A 1 209 ? 17.812 -23.891 -19.422 1 97.38 209 ALA A CA 1
ATOM 1608 C C . ALA A 1 209 ? 17.172 -22.531 -19.641 1 97.38 209 ALA A C 1
ATOM 1610 O O . ALA A 1 209 ? 15.953 -22.391 -19.5 1 97.38 209 ALA A O 1
ATOM 1611 N N . VAL A 1 210 ? 18 -21.609 -20 1 96.81 210 VAL A N 1
ATOM 1612 C CA . VAL A 1 210 ? 17.547 -20.281 -20.406 1 96.81 210 VAL A CA 1
ATOM 1613 C C . VAL A 1 210 ? 17.906 -20.031 -21.875 1 96.81 210 VAL A C 1
ATOM 1615 O O . VAL A 1 210 ? 19.078 -20.109 -22.25 1 96.81 210 VAL A O 1
ATOM 1618 N N . ASP A 1 211 ? 16.969 -19.797 -22.641 1 93.94 211 ASP A N 1
ATOM 1619 C CA . ASP A 1 211 ? 17.156 -19.438 -24.047 1 93.94 211 ASP A CA 1
ATOM 1620 C C . ASP A 1 211 ? 16.391 -18.172 -24.406 1 93.94 211 ASP A C 1
ATOM 1622 O O . ASP A 1 211 ? 15.977 -17.422 -23.516 1 93.94 211 ASP A O 1
ATOM 1626 N N . ALA A 1 212 ? 16.297 -17.859 -25.672 1 92.94 212 ALA A N 1
ATOM 1627 C CA . ALA A 1 212 ? 15.664 -16.625 -26.125 1 92.94 212 ALA A CA 1
ATOM 1628 C C . ALA A 1 212 ? 14.188 -16.609 -25.719 1 92.94 212 ALA A C 1
ATOM 1630 O O . ALA A 1 212 ? 13.648 -15.555 -25.375 1 92.94 212 ALA A O 1
ATOM 1631 N N . ARG A 1 213 ? 13.578 -17.766 -25.781 1 90.81 213 ARG A N 1
ATOM 1632 C CA . ARG A 1 213 ? 12.164 -17.844 -25.406 1 90.81 213 ARG A CA 1
ATOM 1633 C C . ARG A 1 213 ? 11.977 -17.547 -23.922 1 90.81 213 ARG A C 1
ATOM 1635 O O . ARG A 1 213 ? 11.039 -16.844 -23.531 1 90.81 213 ARG A O 1
ATOM 1642 N N . THR A 1 214 ? 12.875 -18.141 -23.125 1 95.44 214 THR A N 1
ATOM 1643 C CA . THR A 1 214 ? 12.812 -17.922 -21.688 1 95.44 214 THR A CA 1
ATOM 1644 C C . THR A 1 214 ? 12.906 -16.438 -21.359 1 95.44 214 THR A C 1
ATOM 1646 O O . THR A 1 214 ? 12.109 -15.906 -20.578 1 95.44 214 THR A O 1
ATOM 1649 N N . ARG A 1 215 ? 13.828 -15.766 -22.016 1 93.88 215 ARG A N 1
ATOM 1650 C CA . ARG A 1 215 ? 14.055 -14.352 -21.766 1 93.88 215 ARG A CA 1
ATOM 1651 C C . ARG A 1 215 ? 12.859 -13.516 -22.203 1 93.88 215 ARG A C 1
ATOM 1653 O O . ARG A 1 215 ? 12.477 -12.562 -21.516 1 93.88 215 ARG A O 1
ATOM 1660 N N . GLU A 1 216 ? 12.359 -13.891 -23.266 1 90.81 216 GLU A N 1
ATOM 1661 C CA . GLU A 1 216 ? 11.211 -13.156 -23.797 1 90.81 216 GLU A CA 1
ATOM 1662 C C . GLU A 1 216 ? 10 -13.289 -22.875 1 90.81 216 GLU A C 1
ATOM 1664 O O . GLU A 1 216 ? 9.336 -12.305 -22.562 1 90.81 216 GLU A O 1
ATOM 1669 N N . VAL A 1 217 ? 9.695 -14.461 -22.406 1 90.94 217 VAL A N 1
ATOM 1670 C CA . VAL A 1 217 ? 8.539 -14.695 -21.547 1 90.94 217 VAL A CA 1
ATOM 1671 C C . VAL A 1 217 ? 8.75 -14.016 -20.203 1 90.94 217 VAL A C 1
ATOM 1673 O O . VAL A 1 217 ? 7.832 -13.398 -19.656 1 90.94 217 VAL A O 1
ATOM 1676 N N . ALA A 1 218 ? 9.961 -14.188 -19.688 1 92.69 218 ALA A N 1
ATOM 1677 C CA . ALA A 1 218 ? 10.273 -13.523 -18.422 1 92.69 218 ALA A CA 1
ATOM 1678 C C . ALA A 1 218 ? 10.07 -12.016 -18.531 1 92.69 218 ALA A C 1
ATOM 1680 O O . ALA A 1 218 ? 9.484 -11.398 -17.625 1 92.69 218 ALA A O 1
ATOM 1681 N N . ARG A 1 219 ? 10.508 -11.484 -19.625 1 89 219 ARG A N 1
ATOM 1682 C CA . ARG A 1 219 ? 10.328 -10.062 -19.859 1 89 219 ARG A CA 1
ATOM 1683 C C . ARG A 1 219 ? 8.852 -9.703 -19.953 1 89 219 ARG A C 1
ATOM 1685 O O . ARG A 1 219 ? 8.414 -8.695 -19.391 1 89 219 ARG A O 1
ATOM 1692 N N . MET A 1 220 ? 8.109 -10.453 -20.656 1 86.75 220 MET A N 1
ATOM 1693 C CA . MET A 1 220 ? 6.68 -10.195 -20.797 1 86.75 220 MET A CA 1
ATOM 1694 C C . MET A 1 220 ? 5.977 -10.219 -19.453 1 86.75 220 MET A C 1
ATOM 1696 O O . MET A 1 220 ? 5.102 -9.391 -19.188 1 86.75 220 MET A O 1
ATOM 1700 N N . VAL A 1 221 ? 6.363 -11.133 -18.609 1 89 221 VAL A N 1
ATOM 1701 C CA . VAL A 1 221 ? 5.766 -11.258 -17.297 1 89 221 VAL A CA 1
ATOM 1702 C C . VAL A 1 221 ? 6.145 -10.047 -16.438 1 89 221 VAL A C 1
ATOM 1704 O O . VAL A 1 221 ? 5.277 -9.375 -15.875 1 89 221 VAL A O 1
ATOM 1707 N N . LEU A 1 222 ? 7.41 -9.68 -16.438 1 88.62 222 LEU A N 1
ATOM 1708 C CA . LEU A 1 222 ? 7.93 -8.695 -15.484 1 88.62 222 LEU A CA 1
ATOM 1709 C C . LEU A 1 222 ? 7.734 -7.277 -16.016 1 88.62 222 LEU A C 1
ATOM 1711 O O . LEU A 1 222 ? 7.836 -6.309 -15.258 1 88.62 222 LEU A O 1
ATOM 1715 N N . ASP A 1 223 ? 7.441 -7.184 -17.312 1 83.69 223 ASP A N 1
ATOM 1716 C CA . ASP A 1 223 ? 7.242 -5.859 -17.891 1 83.69 223 ASP A CA 1
ATOM 1717 C C . ASP A 1 223 ? 5.762 -5.59 -18.156 1 83.69 223 ASP A C 1
ATOM 1719 O O . ASP A 1 223 ? 5.41 -4.605 -18.812 1 83.69 223 ASP A O 1
ATOM 1723 N N . GLN A 1 224 ? 4.965 -6.453 -17.734 1 80.94 224 GLN A N 1
ATOM 1724 C CA . GLN A 1 224 ? 3.531 -6.219 -17.891 1 80.94 224 GLN A CA 1
ATOM 1725 C C . GLN A 1 224 ? 3.121 -4.883 -17.281 1 80.94 224 GLN A C 1
ATOM 1727 O O . GLN A 1 224 ? 3.342 -4.648 -16.094 1 80.94 224 GLN A O 1
ATOM 1732 N N . PRO A 1 225 ? 2.555 -4.086 -18.062 1 79.75 225 PRO A N 1
ATOM 1733 C CA . PRO A 1 225 ? 2.162 -2.785 -17.516 1 79.75 225 PRO A CA 1
ATOM 1734 C C . PRO A 1 225 ? 1.046 -2.895 -16.469 1 79.75 225 PRO A C 1
ATOM 1736 O O . PRO A 1 225 ? 0.163 -3.746 -16.594 1 79.75 225 PRO A O 1
ATOM 1739 N N . ALA A 1 226 ? 1.128 -1.987 -15.508 1 79.25 226 ALA A N 1
ATOM 1740 C CA . ALA A 1 226 ? 0.015 -1.888 -14.57 1 79.25 226 ALA A CA 1
ATOM 1741 C C . ALA A 1 226 ? -1.221 -1.298 -15.242 1 79.25 226 ALA A C 1
ATOM 1743 O O . ALA A 1 226 ? -1.106 -0.446 -16.125 1 79.25 226 ALA A O 1
ATOM 1744 N N . PRO A 1 227 ? -2.42 -1.741 -14.875 1 73.88 227 PRO A N 1
ATOM 1745 C CA . PRO A 1 227 ? -3.631 -1.211 -15.508 1 73.88 227 PRO A CA 1
ATOM 1746 C C . PRO A 1 227 ? -3.795 0.293 -15.297 1 73.88 227 PRO A C 1
ATOM 1748 O O . PRO A 1 227 ? -4.453 0.961 -16.094 1 73.88 227 PRO A O 1
ATOM 1751 N N . ASN A 1 228 ? -3.27 0.834 -14.234 1 71.38 228 ASN A N 1
ATOM 1752 C CA . ASN A 1 228 ? -3.275 2.266 -13.945 1 71.38 228 ASN A CA 1
ATOM 1753 C C . ASN A 1 228 ? -2.191 2.641 -12.938 1 71.38 228 ASN A C 1
ATOM 1755 O O . ASN A 1 228 ? -1.547 1.764 -12.359 1 71.38 228 ASN A O 1
ATOM 1759 N N . LEU A 1 229 ? -2.037 3.877 -12.828 1 68 229 LEU A N 1
ATOM 1760 C CA . LEU A 1 229 ? -0.953 4.398 -12 1 68 229 LEU A CA 1
ATOM 1761 C C . LEU A 1 229 ? -1.172 4.055 -10.531 1 68 229 LEU A C 1
ATOM 1763 O O . LEU A 1 229 ? -0.211 3.916 -9.773 1 68 229 LEU A O 1
ATOM 1767 N N . ALA A 1 230 ? -2.367 3.85 -10.164 1 67.19 230 ALA A N 1
ATOM 1768 C CA . ALA A 1 230 ? -2.689 3.592 -8.766 1 67.19 230 ALA A CA 1
ATOM 1769 C C . ALA A 1 230 ? -2.303 2.172 -8.367 1 67.19 230 ALA A C 1
ATOM 1771 O O . ALA A 1 230 ? -1.938 1.921 -7.215 1 67.19 230 ALA A O 1
ATOM 1772 N N . VAL A 1 231 ? -2.299 1.299 -9.32 1 77.31 231 VAL A N 1
ATOM 1773 C CA . VAL A 1 231 ? -2.012 -0.108 -9.062 1 77.31 231 VAL A CA 1
ATOM 1774 C C . VAL A 1 231 ? -0.528 -0.385 -9.281 1 77.31 231 VAL A C 1
ATOM 1776 O O . VAL A 1 231 ? -0.001 -1.399 -8.82 1 77.31 231 VAL A O 1
ATOM 1779 N N . ALA A 1 232 ? 0.138 0.486 -9.883 1 80.88 232 ALA A N 1
ATOM 1780 C CA . ALA A 1 232 ? 1.514 0.295 -10.336 1 80.88 232 ALA A CA 1
ATOM 1781 C C . ALA A 1 232 ? 2.439 -0.01 -9.164 1 80.88 232 ALA A C 1
ATOM 1783 O O . ALA A 1 232 ? 3.266 -0.923 -9.234 1 80.88 232 ALA A O 1
ATOM 1784 N N . PRO A 1 233 ? 2.297 0.668 -7.984 1 79.81 233 PRO A N 1
ATOM 1785 C CA . PRO A 1 233 ? 3.191 0.345 -6.871 1 79.81 233 PRO A CA 1
ATOM 1786 C C . PRO A 1 233 ? 2.957 -1.057 -6.312 1 79.81 233 PRO A C 1
ATOM 1788 O O . PRO A 1 233 ? 3.908 -1.738 -5.922 1 79.81 233 PRO A O 1
ATOM 1791 N N . VAL A 1 234 ? 1.725 -1.455 -6.246 1 83.81 234 VAL A N 1
ATOM 1792 C CA . VAL A 1 234 ? 1.389 -2.781 -5.738 1 83.81 234 VAL A CA 1
ATOM 1793 C C . VAL A 1 234 ? 1.96 -3.85 -6.668 1 83.81 234 VAL A C 1
ATOM 1795 O O . VAL A 1 234 ? 2.547 -4.832 -6.207 1 83.81 234 VAL A O 1
ATOM 1798 N N . GLN A 1 235 ? 1.758 -3.639 -7.891 1 86.56 235 GLN A N 1
ATOM 1799 C CA . GLN A 1 235 ? 2.291 -4.57 -8.883 1 86.56 235 GLN A CA 1
ATOM 1800 C C . GLN A 1 235 ? 3.812 -4.645 -8.805 1 86.56 235 GLN A C 1
ATOM 1802 O O . GLN A 1 235 ? 4.387 -5.734 -8.844 1 86.56 235 GLN A O 1
ATOM 1807 N N . ALA A 1 236 ? 4.41 -3.521 -8.727 1 86.81 236 ALA A N 1
ATOM 1808 C CA . ALA A 1 236 ? 5.867 -3.477 -8.648 1 86.81 236 ALA A CA 1
ATOM 1809 C C . ALA A 1 236 ? 6.371 -4.195 -7.402 1 86.81 236 ALA A C 1
ATOM 1811 O O . ALA A 1 236 ? 7.391 -4.891 -7.445 1 86.81 236 ALA A O 1
ATOM 1812 N N . LEU A 1 237 ? 5.68 -3.957 -6.305 1 89.44 237 LEU A N 1
ATOM 1813 C CA . LEU A 1 237 ? 6.043 -4.648 -5.07 1 89.44 237 LEU A CA 1
ATOM 1814 C C . LEU A 1 237 ? 5.895 -6.156 -5.23 1 89.44 237 LEU A C 1
ATOM 1816 O O . LEU A 1 237 ? 6.754 -6.922 -4.785 1 89.44 237 LEU A O 1
ATOM 1820 N N . THR A 1 238 ? 4.84 -6.555 -5.852 1 92.25 238 THR A N 1
ATOM 1821 C CA . THR A 1 238 ? 4.578 -7.973 -6.07 1 92.25 238 THR A CA 1
ATOM 1822 C C . THR A 1 238 ? 5.672 -8.594 -6.938 1 92.25 238 THR A C 1
ATOM 1824 O O . THR A 1 238 ? 6.234 -9.633 -6.582 1 92.25 238 THR A O 1
ATOM 1827 N N . PHE A 1 239 ? 5.949 -7.945 -8.016 1 93.12 239 PHE A N 1
ATOM 1828 C CA . PHE A 1 239 ? 6.957 -8.461 -8.938 1 93.12 239 PHE A CA 1
ATOM 1829 C C . PHE A 1 239 ? 8.336 -8.477 -8.289 1 93.12 239 PHE A C 1
ATOM 1831 O O . PHE A 1 239 ? 9.078 -9.453 -8.43 1 93.12 239 PHE A O 1
ATOM 1838 N N . GLY A 1 240 ? 8.664 -7.398 -7.625 1 92.44 240 GLY A N 1
ATOM 1839 C CA . GLY A 1 240 ? 9.93 -7.371 -6.902 1 92.44 240 GLY A CA 1
ATOM 1840 C C . GLY A 1 240 ? 10.039 -8.461 -5.852 1 92.44 240 GLY A C 1
ATOM 1841 O O . GLY A 1 240 ? 11.086 -9.102 -5.723 1 92.44 240 GLY A O 1
ATOM 1842 N N . ALA A 1 241 ? 8.961 -8.602 -5.148 1 94.81 241 ALA A N 1
ATOM 1843 C CA . ALA A 1 241 ? 8.922 -9.641 -4.121 1 94.81 241 ALA A CA 1
ATOM 1844 C C . ALA A 1 241 ? 9.078 -11.031 -4.738 1 94.81 241 ALA A C 1
ATOM 1846 O O . ALA A 1 241 ? 9.734 -11.898 -4.16 1 94.81 241 ALA A O 1
ATOM 1847 N N . ALA A 1 242 ? 8.445 -11.195 -5.832 1 96.31 242 ALA A N 1
ATOM 1848 C CA . ALA A 1 242 ? 8.531 -12.477 -6.523 1 96.31 242 ALA A CA 1
ATOM 1849 C C . ALA A 1 242 ? 9.969 -12.789 -6.941 1 96.31 242 ALA A C 1
ATOM 1851 O O . ALA A 1 242 ? 10.445 -13.906 -6.762 1 96.31 242 ALA A O 1
ATOM 1852 N N . VAL A 1 243 ? 10.602 -11.812 -7.508 1 95.44 243 VAL A N 1
ATOM 1853 C CA . VAL A 1 243 ? 11.992 -11.969 -7.922 1 95.44 243 VAL A CA 1
ATOM 1854 C C . VAL A 1 243 ? 12.875 -12.227 -6.699 1 95.44 243 VAL A C 1
ATOM 1856 O O . VAL A 1 243 ? 13.766 -13.078 -6.734 1 95.44 243 VAL A O 1
ATOM 1859 N N . ASP A 1 244 ? 12.594 -11.484 -5.703 1 94.75 244 ASP A N 1
ATOM 1860 C CA . ASP A 1 244 ? 13.352 -11.641 -4.469 1 94.75 244 ASP A CA 1
ATOM 1861 C C . ASP A 1 244 ? 13.164 -13.031 -3.881 1 94.75 244 ASP A C 1
ATOM 1863 O O . ASP A 1 244 ? 14.07 -13.562 -3.229 1 94.75 244 ASP A O 1
ATOM 1867 N N . LEU A 1 245 ? 12.047 -13.609 -4.086 1 96.62 245 LEU A N 1
ATOM 1868 C CA . LEU A 1 245 ? 11.688 -14.898 -3.516 1 96.62 245 LEU A CA 1
ATOM 1869 C C . LEU A 1 245 ? 12.367 -16.031 -4.277 1 96.62 245 LEU A C 1
ATOM 1871 O O . LEU A 1 245 ? 12.469 -17.156 -3.771 1 96.62 245 LEU A O 1
ATOM 1875 N N . LEU A 1 246 ? 12.852 -15.82 -5.434 1 97.19 246 LEU A N 1
ATOM 1876 C CA . LEU A 1 246 ? 13.516 -16.844 -6.227 1 97.19 246 LEU A CA 1
ATOM 1877 C C . LEU A 1 246 ? 14.766 -17.359 -5.516 1 97.19 246 LEU A C 1
ATOM 1879 O O . LEU A 1 246 ? 15.508 -16.578 -4.914 1 97.19 246 LEU A O 1
ATOM 1883 N N . PRO A 1 247 ? 14.992 -18.688 -5.676 1 96.5 247 PRO A N 1
ATOM 1884 C CA . PRO A 1 247 ? 16.328 -19.156 -5.254 1 96.5 247 PRO A CA 1
ATOM 1885 C C . PRO A 1 247 ? 17.453 -18.484 -6.043 1 96.5 247 PRO A C 1
ATOM 1887 O O . PRO A 1 247 ? 17.281 -18.172 -7.223 1 96.5 247 PRO A O 1
ATOM 1890 N N . GLY A 1 248 ? 18.594 -18.344 -5.402 1 94.81 248 GLY A N 1
ATOM 1891 C CA . GLY A 1 248 ? 19.734 -17.656 -6.004 1 94.81 248 GLY A CA 1
ATOM 1892 C C . GLY A 1 248 ? 20.094 -18.203 -7.367 1 94.81 248 GLY A C 1
ATOM 1893 O O . GLY A 1 248 ? 20.375 -17.453 -8.297 1 94.81 248 GLY A O 1
ATOM 1894 N N . TRP A 1 249 ? 20.094 -19.5 -7.488 1 96.75 249 TRP A N 1
ATOM 1895 C CA . TRP A 1 249 ? 20.469 -20.125 -8.75 1 96.75 249 TRP A CA 1
ATOM 1896 C C . TRP A 1 249 ? 19.484 -19.766 -9.859 1 96.75 249 TRP A C 1
ATOM 1898 O O . TRP A 1 249 ? 19.875 -19.578 -11.008 1 96.75 249 TRP A O 1
ATOM 1908 N N . ALA A 1 250 ? 18.219 -19.672 -9.602 1 97.25 250 ALA A N 1
ATOM 1909 C CA . ALA A 1 250 ? 17.219 -19.312 -10.594 1 97.25 250 ALA A CA 1
ATOM 1910 C C . ALA A 1 250 ? 17.344 -17.859 -11.016 1 97.25 250 ALA A C 1
ATOM 1912 O O . ALA A 1 250 ? 17.203 -17.531 -12.195 1 97.25 250 ALA A O 1
ATOM 1913 N N . ARG A 1 251 ? 17.594 -16.984 -10.055 1 94.69 251 ARG A N 1
ATOM 1914 C CA . ARG A 1 251 ? 17.844 -15.578 -10.383 1 94.69 251 ARG A CA 1
ATOM 1915 C C . ARG A 1 251 ? 19.047 -15.445 -11.32 1 94.69 251 ARG A C 1
ATOM 1917 O O . ARG A 1 251 ? 19 -14.672 -12.281 1 94.69 251 ARG A O 1
ATOM 1924 N N . THR A 1 252 ? 20.047 -16.188 -10.984 1 94.38 252 THR A N 1
ATOM 1925 C CA . THR A 1 252 ? 21.25 -16.156 -11.805 1 94.38 252 THR A CA 1
ATOM 1926 C C . THR A 1 252 ? 20.953 -16.656 -13.219 1 94.38 252 THR A C 1
ATOM 1928 O O . THR A 1 252 ? 21.406 -16.062 -14.195 1 94.38 252 THR A O 1
ATOM 1931 N N . MET A 1 253 ? 20.234 -17.672 -13.328 1 96.44 253 MET A N 1
ATOM 1932 C CA . MET A 1 253 ? 19.875 -18.203 -14.641 1 96.44 253 MET A CA 1
ATOM 1933 C C . MET A 1 253 ? 19.109 -17.156 -15.453 1 96.44 253 MET A C 1
ATOM 1935 O O . MET A 1 253 ? 19.359 -17 -16.656 1 96.44 253 MET A O 1
ATOM 1939 N N . HIS A 1 254 ? 18.219 -16.438 -14.773 1 95.31 254 HIS A N 1
ATOM 1940 C CA . HIS A 1 254 ? 17.422 -15.422 -15.445 1 95.31 254 HIS A CA 1
ATOM 1941 C C . HIS A 1 254 ? 18.219 -14.156 -15.695 1 95.31 254 HIS A C 1
ATOM 1943 O O . HIS A 1 254 ? 17.781 -13.273 -16.438 1 95.31 254 HIS A O 1
ATOM 1949 N N . GLY A 1 255 ? 19.344 -14.055 -15.031 1 92.5 255 GLY A N 1
ATOM 1950 C CA . GLY A 1 255 ? 20.094 -12.805 -15.094 1 92.5 255 GLY A CA 1
ATOM 1951 C C . GLY A 1 255 ? 19.438 -11.68 -14.32 1 92.5 255 GLY A C 1
ATOM 1952 O O . GLY A 1 255 ? 19.531 -10.516 -14.711 1 92.5 255 GLY A O 1
ATOM 1953 N N . LEU A 1 256 ? 18.672 -12.055 -13.414 1 89.25 256 LEU A N 1
ATOM 1954 C CA . LEU A 1 256 ? 17.984 -11.062 -12.602 1 89.25 256 LEU A CA 1
ATOM 1955 C C . LEU A 1 256 ? 18.781 -10.719 -11.359 1 89.25 256 LEU A C 1
ATOM 1957 O O . LEU A 1 256 ? 19.406 -11.594 -10.75 1 89.25 256 LEU A O 1
ATOM 1961 N N . SER A 1 257 ? 18.844 -9.414 -11.086 1 82.56 257 SER A N 1
ATOM 1962 C CA . SER A 1 257 ? 19.469 -8.969 -9.836 1 82.56 257 SER A CA 1
ATOM 1963 C C . SER A 1 257 ? 18.422 -8.812 -8.734 1 82.56 257 SER A C 1
ATOM 1965 O O . SER A 1 257 ? 17.25 -8.547 -9.008 1 82.56 257 SER A O 1
ATOM 1967 N N . GLY A 1 258 ? 18.578 -9.375 -7.582 1 76.88 258 GLY A N 1
ATOM 1968 C CA . GLY A 1 258 ? 17.688 -9.039 -6.488 1 76.88 258 GLY A CA 1
ATOM 1969 C C . GLY A 1 258 ? 17.5 -7.547 -6.293 1 76.88 258 GLY A C 1
ATOM 1970 O O . GLY A 1 258 ? 18.031 -6.746 -7.066 1 76.88 258 GLY A O 1
ATOM 1971 N N . ALA A 1 259 ? 16.609 -7.172 -5.488 1 75.75 259 ALA A N 1
ATOM 1972 C CA . ALA A 1 259 ? 16.297 -5.766 -5.238 1 75.75 259 ALA A CA 1
ATOM 1973 C C . ALA A 1 259 ? 17.469 -5.059 -4.57 1 75.75 259 ALA A C 1
ATOM 1975 O O . ALA A 1 259 ? 17.484 -3.83 -4.469 1 75.75 259 ALA A O 1
ATOM 1976 N N . GLY A 1 260 ? 18.531 -5.852 -4.227 1 79.44 260 GLY A N 1
ATOM 1977 C CA . GLY A 1 260 ? 19.703 -5.238 -3.625 1 79.44 260 GLY A CA 1
ATOM 1978 C C . GLY A 1 260 ? 19.375 -4.422 -2.391 1 79.44 260 GLY A C 1
ATOM 1979 O O . GLY A 1 260 ? 18.719 -4.91 -1.468 1 79.44 260 GLY A O 1
ATOM 1980 N N . LEU A 1 261 ? 19.734 -3.182 -2.475 1 75.62 261 LEU A N 1
ATOM 1981 C CA . LEU A 1 261 ? 19.562 -2.289 -1.335 1 75.62 261 LEU A CA 1
ATOM 1982 C C . LEU A 1 261 ? 18.094 -1.959 -1.12 1 75.62 261 LEU A C 1
ATOM 1984 O O . LEU A 1 261 ? 17.703 -1.489 -0.047 1 75.62 261 LEU A O 1
ATOM 1988 N N . ALA A 1 262 ? 17.266 -2.258 -2.109 1 84.06 262 ALA A N 1
ATOM 1989 C CA . ALA A 1 262 ? 15.844 -1.956 -2.016 1 84.06 262 ALA A CA 1
ATOM 1990 C C . ALA A 1 262 ? 15.078 -3.104 -1.361 1 84.06 262 ALA A C 1
ATOM 1992 O O . ALA A 1 262 ? 13.891 -2.979 -1.073 1 84.06 262 ALA A O 1
ATOM 1993 N N . THR A 1 263 ? 15.766 -4.172 -1.003 1 88.88 263 THR A N 1
ATOM 1994 C CA . THR A 1 263 ? 15.117 -5.398 -0.554 1 88.88 263 THR A CA 1
ATOM 1995 C C . THR A 1 263 ? 14.352 -5.16 0.744 1 88.88 263 THR A C 1
ATOM 1997 O O . THR A 1 263 ? 13.18 -5.539 0.86 1 88.88 263 THR A O 1
ATOM 2000 N N . PRO A 1 264 ? 14.961 -4.426 1.724 1 88.31 264 PRO A N 1
ATOM 2001 C CA . PRO A 1 264 ? 14.211 -4.227 2.965 1 88.31 264 PRO A CA 1
ATOM 2002 C C . PRO A 1 264 ? 12.922 -3.438 2.752 1 88.31 264 PRO A C 1
ATOM 2004 O O . PRO A 1 264 ? 11.875 -3.801 3.293 1 88.31 264 PRO A O 1
ATOM 2007 N N . ALA A 1 265 ? 12.93 -2.4 1.983 1 86.38 265 ALA A N 1
ATOM 2008 C CA . ALA A 1 265 ? 11.75 -1.595 1.698 1 86.38 265 ALA A CA 1
ATOM 2009 C C . ALA A 1 265 ? 10.703 -2.402 0.93 1 86.38 265 ALA A C 1
ATOM 2011 O O . ALA A 1 265 ? 9.508 -2.279 1.185 1 86.38 265 ALA A O 1
ATOM 2012 N N . LEU A 1 266 ? 11.203 -3.135 -0.013 1 89.38 266 LEU A N 1
ATOM 2013 C CA . LEU A 1 266 ? 10.344 -4.008 -0.804 1 89.38 266 LEU A CA 1
ATOM 2014 C C . LEU A 1 266 ? 9.609 -5.004 0.09 1 89.38 266 LEU A C 1
ATOM 2016 O O . LEU A 1 266 ? 8.398 -5.168 -0.022 1 89.38 266 LEU A O 1
ATOM 2020 N N . ARG A 1 267 ? 10.336 -5.594 0.986 1 92.12 267 ARG A N 1
ATOM 2021 C CA . ARG A 1 267 ? 9.758 -6.605 1.864 1 92.12 267 ARG A CA 1
ATOM 2022 C C . ARG A 1 267 ? 8.805 -5.973 2.871 1 92.12 267 ARG A C 1
ATOM 2024 O O . ARG A 1 267 ? 7.742 -6.527 3.16 1 92.12 267 ARG A O 1
ATOM 2031 N N . MET A 1 268 ? 9.133 -4.832 3.361 1 88.62 268 MET A N 1
ATOM 2032 C CA . MET A 1 268 ? 8.273 -4.125 4.301 1 88.62 268 MET A CA 1
ATOM 2033 C C . MET A 1 268 ? 6.965 -3.703 3.629 1 88.62 268 MET A C 1
ATOM 2035 O O . MET A 1 268 ? 5.891 -3.832 4.215 1 88.62 268 MET A O 1
ATOM 2039 N N . GLY A 1 269 ? 7.109 -3.135 2.49 1 90.62 269 GLY A N 1
ATOM 2040 C CA . GLY A 1 269 ? 5.926 -2.764 1.735 1 90.62 269 GLY A CA 1
ATOM 2041 C C . GLY A 1 269 ? 5.012 -3.939 1.441 1 90.62 269 GLY A C 1
ATOM 2042 O O . GLY A 1 269 ? 3.793 -3.842 1.61 1 90.62 269 GLY A O 1
ATOM 2043 N N . THR A 1 270 ? 5.625 -4.996 1.032 1 92.5 270 THR A N 1
ATOM 2044 C CA . THR A 1 270 ? 4.859 -6.191 0.705 1 92.5 270 THR A CA 1
ATOM 2045 C C . THR A 1 270 ? 4.172 -6.75 1.948 1 92.5 270 THR A C 1
ATOM 2047 O O . THR A 1 270 ? 2.994 -7.113 1.904 1 92.5 270 THR A O 1
ATOM 2050 N N . ARG A 1 271 ? 4.852 -6.816 3.049 1 91.62 271 ARG A N 1
ATOM 2051 C CA . ARG A 1 271 ? 4.27 -7.281 4.305 1 91.62 271 ARG A CA 1
ATOM 2052 C C . ARG A 1 271 ? 3.1 -6.398 4.727 1 91.62 271 ARG A C 1
ATOM 2054 O O . ARG A 1 271 ? 2.09 -6.898 5.227 1 91.62 271 ARG A O 1
ATOM 2061 N N . GLY A 1 272 ? 3.268 -5.109 4.59 1 90.44 272 GLY A N 1
ATOM 2062 C CA . GLY A 1 272 ? 2.201 -4.176 4.918 1 90.44 272 GLY A CA 1
ATOM 2063 C C . GLY A 1 272 ? 0.932 -4.418 4.121 1 90.44 272 GLY A C 1
ATOM 2064 O O . GLY A 1 272 ? -0.161 -4.477 4.688 1 90.44 272 GLY A O 1
ATOM 2065 N N . ILE A 1 273 ? 1.071 -4.535 2.838 1 88.94 273 ILE A N 1
ATOM 2066 C CA . ILE A 1 273 ? -0.07 -4.789 1.964 1 88.94 273 ILE A CA 1
ATOM 2067 C C . ILE A 1 273 ? -0.705 -6.133 2.318 1 88.94 273 ILE A C 1
ATOM 2069 O O . ILE A 1 273 ? -1.93 -6.238 2.412 1 88.94 273 ILE A O 1
ATOM 2073 N N . ALA A 1 274 ? 0.153 -7.094 2.527 1 91.88 274 ALA A N 1
ATOM 2074 C CA . ALA A 1 274 ? -0.342 -8.422 2.879 1 91.88 274 ALA A CA 1
ATOM 2075 C C . ALA A 1 274 ? -1.139 -8.383 4.18 1 91.88 274 ALA A C 1
ATOM 2077 O O . ALA A 1 274 ? -2.24 -8.93 4.258 1 91.88 274 ALA A O 1
ATOM 2078 N N . GLY A 1 275 ? -0.599 -7.805 5.203 1 89.5 275 GLY A N 1
ATOM 2079 C CA . GLY A 1 275 ? -1.282 -7.699 6.48 1 89.5 275 GLY A CA 1
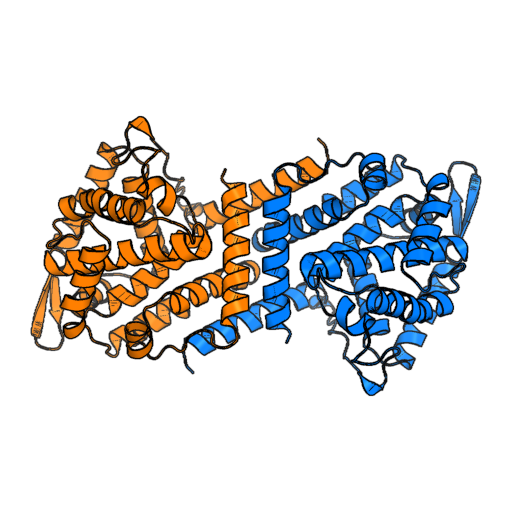ATOM 2080 C C . GLY A 1 275 ? -2.602 -6.957 6.395 1 89.5 275 GLY A C 1
ATOM 2081 O O . GLY A 1 275 ? -3.592 -7.363 7.004 1 89.5 275 GLY A O 1
ATOM 2082 N N . THR A 1 276 ? -2.652 -5.906 5.641 1 87.75 276 THR A N 1
ATOM 2083 C CA . THR A 1 276 ? -3.854 -5.094 5.488 1 87.75 276 THR A CA 1
ATOM 2084 C C . THR A 1 276 ? -4.938 -5.863 4.738 1 87.75 276 THR A C 1
ATOM 2086 O O . THR A 1 276 ? -6.105 -5.84 5.129 1 87.75 276 THR A O 1
ATOM 2089 N N . LEU A 1 277 ? -4.531 -6.488 3.703 1 88.75 277 LEU A N 1
ATOM 2090 C CA . LEU A 1 277 ? -5.5 -7.27 2.941 1 88.75 277 LEU A CA 1
ATOM 2091 C C . LEU A 1 277 ? -6.008 -8.453 3.762 1 88.75 277 LEU A C 1
ATOM 2093 O O . LEU A 1 277 ? -7.188 -8.797 3.693 1 88.75 277 LEU A O 1
ATOM 2097 N N . ARG A 1 278 ? -5.125 -9.117 4.473 1 90.25 278 ARG A N 1
ATOM 2098 C CA . ARG A 1 278 ? -5.547 -10.211 5.34 1 90.25 278 ARG A CA 1
ATOM 2099 C C . ARG A 1 278 ? -6.602 -9.742 6.336 1 90.25 278 ARG A C 1
ATOM 2101 O O . ARG A 1 278 ? -7.578 -10.453 6.594 1 90.25 278 ARG A O 1
ATOM 2108 N N . TRP A 1 279 ? -6.422 -8.617 6.91 1 87.62 279 TRP A N 1
ATOM 2109 C CA . TRP A 1 279 ? -7.406 -8.031 7.812 1 87.62 279 TRP A CA 1
ATOM 2110 C C . TRP A 1 279 ? -8.727 -7.789 7.09 1 87.62 279 TRP A C 1
ATOM 2112 O O . TRP A 1 279 ? -9.797 -8.094 7.625 1 87.62 279 TRP A O 1
ATOM 2122 N N . ALA A 1 280 ? -8.625 -7.266 5.926 1 86.75 280 ALA A N 1
ATOM 2123 C CA . ALA A 1 280 ? -9.828 -6.91 5.18 1 86.75 280 ALA A CA 1
ATOM 2124 C C . ALA A 1 280 ? -10.672 -8.148 4.887 1 86.75 280 ALA A C 1
ATOM 2126 O O . ALA A 1 280 ? -11.906 -8.062 4.832 1 86.75 280 ALA A O 1
ATOM 2127 N N . PHE A 1 281 ? -10.039 -9.219 4.672 1 86.69 281 PHE A N 1
ATOM 2128 C CA . PHE A 1 281 ? -10.758 -10.414 4.246 1 86.69 281 PHE A CA 1
ATOM 2129 C C . PHE A 1 281 ? -11.086 -11.305 5.441 1 86.69 281 PHE A C 1
ATOM 2131 O O . PHE A 1 281 ? -11.68 -12.367 5.281 1 86.69 281 PHE A O 1
ATOM 2138 N N . ARG A 1 282 ? -10.711 -10.969 6.633 1 80.31 282 ARG A N 1
ATOM 2139 C CA . ARG A 1 282 ? -11.117 -11.703 7.828 1 80.31 282 ARG A CA 1
ATOM 2140 C C . ARG A 1 282 ? -12.547 -11.367 8.219 1 80.31 282 ARG A C 1
ATOM 2142 O O . ARG A 1 282 ? -12.992 -10.227 8.055 1 80.31 282 ARG A O 1
ATOM 2149 N N . MET B 1 1 ? 19.516 -3.541 -19.125 1 49.09 1 MET B N 1
ATOM 2150 C CA . MET B 1 1 ? 19.266 -3.271 -17.703 1 49.09 1 MET B CA 1
ATOM 2151 C C . MET B 1 1 ? 18.672 -4.496 -17.016 1 49.09 1 MET B C 1
ATOM 2153 O O . MET B 1 1 ? 17.891 -5.238 -17.609 1 49.09 1 MET B O 1
ATOM 2157 N N . ASN B 1 2 ? 19.25 -4.996 -16 1 58.09 2 ASN B N 1
ATOM 2158 C CA . ASN B 1 2 ? 18.781 -6.137 -15.219 1 58.09 2 ASN B CA 1
ATOM 2159 C C . ASN B 1 2 ? 17.297 -5.984 -14.852 1 58.09 2 ASN B C 1
ATOM 2161 O O . ASN B 1 2 ? 16.891 -4.934 -14.359 1 58.09 2 ASN B O 1
ATOM 2165 N N . PRO B 1 3 ? 16.547 -6.859 -15.414 1 63.62 3 PRO B N 1
ATOM 2166 C CA . PRO B 1 3 ? 15.094 -6.738 -15.211 1 63.62 3 PRO B CA 1
ATOM 2167 C C . PRO B 1 3 ? 14.727 -6.371 -13.773 1 63.62 3 PRO B C 1
ATOM 2169 O O . PRO B 1 3 ? 13.75 -5.652 -13.547 1 63.62 3 PRO B O 1
ATOM 2172 N N . ALA B 1 4 ? 15.562 -6.859 -12.867 1 64.5 4 ALA B N 1
ATOM 2173 C CA . ALA B 1 4 ? 15.273 -6.52 -11.484 1 64.5 4 ALA B CA 1
ATOM 2174 C C . ALA B 1 4 ? 15.5 -5.031 -11.219 1 64.5 4 ALA B C 1
ATOM 2176 O O . ALA B 1 4 ? 14.727 -4.398 -10.5 1 64.5 4 ALA B O 1
ATOM 2177 N N . ASP B 1 5 ? 16.609 -4.539 -11.711 1 71.44 5 ASP B N 1
ATOM 2178 C CA . ASP B 1 5 ? 16.859 -3.102 -11.625 1 71.44 5 ASP B CA 1
ATOM 2179 C C . ASP B 1 5 ? 15.742 -2.316 -12.312 1 71.44 5 ASP B C 1
ATOM 2181 O O . ASP B 1 5 ? 15.344 -1.249 -11.836 1 71.44 5 ASP B O 1
ATOM 2185 N N . GLY B 1 6 ? 15.273 -3.059 -13.203 1 76.56 6 GLY B N 1
ATOM 2186 C CA . GLY B 1 6 ? 14.172 -2.453 -13.93 1 76.56 6 GLY B CA 1
ATOM 2187 C C . GLY B 1 6 ? 12.898 -2.355 -13.109 1 76.56 6 GLY B C 1
ATOM 2188 O O . GLY B 1 6 ? 12.211 -1.335 -13.141 1 76.56 6 GLY B O 1
ATOM 2189 N N . ILE B 1 7 ? 12.742 -3.342 -12.242 1 79.06 7 ILE B N 1
ATOM 2190 C CA . ILE B 1 7 ? 11.531 -3.379 -11.43 1 79.06 7 ILE B CA 1
ATOM 2191 C C . ILE B 1 7 ? 11.609 -2.303 -10.344 1 79.06 7 ILE B C 1
ATOM 2193 O O . ILE B 1 7 ? 10.641 -1.561 -10.133 1 79.06 7 ILE B O 1
ATOM 2197 N N . ALA B 1 8 ? 12.727 -2.295 -9.68 1 81 8 ALA B N 1
ATOM 2198 C CA . ALA B 1 8 ? 12.906 -1.286 -8.641 1 81 8 ALA B CA 1
ATOM 2199 C C . ALA B 1 8 ? 12.773 0.122 -9.211 1 81 8 ALA B C 1
ATOM 2201 O O . ALA B 1 8 ? 12.148 0.991 -8.602 1 81 8 ALA B O 1
ATOM 2202 N N . ASN B 1 9 ? 13.344 0.282 -10.336 1 83 9 ASN B N 1
ATOM 2203 C CA . ASN B 1 9 ? 13.273 1.593 -10.977 1 83 9 ASN B CA 1
ATOM 2204 C C . ASN B 1 9 ? 11.852 1.932 -11.406 1 83 9 ASN B C 1
ATOM 2206 O O . ASN B 1 9 ? 11.422 3.078 -11.289 1 83 9 ASN B O 1
ATOM 2210 N N . ARG B 1 10 ? 11.141 0.99 -11.844 1 79.5 10 ARG B N 1
ATOM 2211 C CA . ARG B 1 10 ? 9.75 1.19 -12.219 1 79.5 10 ARG B CA 1
ATOM 2212 C C . ARG B 1 10 ? 8.891 1.51 -11 1 79.5 10 ARG B C 1
ATOM 2214 O O . ARG B 1 10 ? 8.031 2.396 -11.055 1 79.5 10 ARG B O 1
ATOM 2221 N N . LEU B 1 11 ? 9.195 0.743 -9.953 1 79.88 11 LEU B N 1
ATOM 2222 C CA . LEU B 1 11 ? 8.469 1 -8.719 1 79.88 11 LEU B CA 1
ATOM 2223 C C . LEU B 1 11 ? 8.734 2.416 -8.211 1 79.88 11 LEU B C 1
ATOM 2225 O O . LEU B 1 11 ? 7.797 3.145 -7.875 1 79.88 11 LEU B O 1
ATOM 2229 N N . ARG B 1 12 ? 9.984 2.75 -8.18 1 86.44 12 ARG B N 1
ATOM 2230 C CA . ARG B 1 12 ? 10.375 4.082 -7.73 1 86.44 12 ARG B CA 1
ATOM 2231 C C . ARG B 1 12 ? 9.711 5.16 -8.578 1 86.44 12 ARG B C 1
ATOM 2233 O O . ARG B 1 12 ? 9.125 6.105 -8.047 1 86.44 12 ARG B O 1
ATOM 2240 N N . GLY B 1 13 ? 9.75 4.984 -9.852 1 84.38 13 GLY B N 1
ATOM 2241 C CA . GLY B 1 13 ? 9.125 5.938 -10.758 1 84.38 13 GLY B CA 1
ATOM 2242 C C . GLY B 1 13 ? 7.625 6.047 -10.562 1 84.38 13 GLY B C 1
ATOM 2243 O O . GLY B 1 13 ? 7.074 7.152 -10.547 1 84.38 13 GLY B O 1
ATOM 2244 N N . ALA B 1 14 ? 7.023 4.965 -10.383 1 78.69 14 ALA B N 1
ATOM 2245 C CA . ALA B 1 14 ? 5.574 4.934 -10.188 1 78.69 14 ALA B CA 1
ATOM 2246 C C . ALA B 1 14 ? 5.176 5.637 -8.898 1 78.69 14 ALA B C 1
ATOM 2248 O O . ALA B 1 14 ? 4.203 6.387 -8.867 1 78.69 14 ALA B O 1
ATOM 2249 N N . LEU B 1 15 ? 5.906 5.398 -7.875 1 84.06 15 LEU B N 1
ATOM 2250 C CA . LEU B 1 15 ? 5.609 5.992 -6.574 1 84.06 15 LEU B CA 1
ATOM 2251 C C . LEU B 1 15 ? 5.824 7.504 -6.609 1 84.06 15 LEU B C 1
ATOM 2253 O O . LEU B 1 15 ? 4.957 8.266 -6.18 1 84.06 15 LEU B O 1
ATOM 2257 N N . ILE B 1 16 ? 6.914 7.914 -7.148 1 84.88 16 ILE B N 1
ATOM 2258 C CA . ILE B 1 16 ? 7.23 9.336 -7.238 1 84.88 16 ILE B CA 1
ATOM 2259 C C . ILE B 1 16 ? 6.191 10.039 -8.109 1 84.88 16 ILE B C 1
ATOM 2261 O O . ILE B 1 16 ? 5.715 11.125 -7.758 1 84.88 16 ILE B O 1
ATOM 2265 N N . GLY B 1 17 ? 5.797 9.367 -9.203 1 80 17 GLY B N 1
ATOM 2266 C CA . GLY B 1 17 ? 4.773 9.93 -10.07 1 80 17 GLY B CA 1
ATOM 2267 C C . GLY B 1 17 ? 3.432 10.094 -9.383 1 80 17 GLY B C 1
ATOM 2268 O O . GLY B 1 17 ? 2.77 11.125 -9.547 1 80 17 GLY B O 1
ATOM 2269 N N . GLN B 1 18 ? 3.111 9.219 -8.602 1 77.75 18 GLN B N 1
ATOM 2270 C CA . GLN B 1 18 ? 1.843 9.266 -7.879 1 77.75 18 GLN B CA 1
ATOM 2271 C C . GLN B 1 18 ? 1.834 10.398 -6.855 1 77.75 18 GLN B C 1
ATOM 2273 O O . GLN B 1 18 ? 0.843 11.117 -6.73 1 77.75 18 GLN B O 1
ATOM 2278 N N . VAL B 1 19 ? 2.855 10.492 -6.105 1 82.19 19 VAL B N 1
ATOM 2279 C CA . VAL B 1 19 ? 2.957 11.539 -5.094 1 82.19 19 VAL B CA 1
ATOM 2280 C C . VAL B 1 19 ? 2.893 12.914 -5.758 1 82.19 19 VAL B C 1
ATOM 2282 O O . VAL B 1 19 ? 2.168 13.797 -5.301 1 82.19 19 VAL B O 1
ATOM 2285 N N . ARG B 1 20 ? 3.562 13.047 -6.867 1 82.12 20 ARG B N 1
ATOM 2286 C CA . ARG B 1 20 ? 3.57 14.32 -7.582 1 82.12 20 ARG B CA 1
ATOM 2287 C C . ARG B 1 20 ? 2.178 14.656 -8.109 1 82.12 20 ARG B C 1
ATOM 2289 O O . ARG B 1 20 ? 1.772 15.82 -8.094 1 82.12 20 ARG B O 1
ATOM 2296 N N . ALA B 1 21 ? 1.442 13.672 -8.516 1 76.62 21 ALA B N 1
ATOM 2297 C CA . ALA B 1 21 ? 0.099 13.875 -9.047 1 76.62 21 ALA B CA 1
ATOM 2298 C C . ALA B 1 21 ? -0.866 14.32 -7.953 1 76.62 21 ALA B C 1
ATOM 2300 O O . ALA B 1 21 ? -1.799 15.086 -8.211 1 76.62 21 ALA B O 1
ATOM 2301 N N . VAL B 1 22 ? -0.582 13.961 -6.777 1 74.94 22 VAL B N 1
ATOM 2302 C CA . VAL B 1 22 ? -1.466 14.266 -5.656 1 74.94 22 VAL B CA 1
ATOM 2303 C C . VAL B 1 22 ? -1.209 15.695 -5.172 1 74.94 22 VAL B C 1
ATOM 2305 O O . VAL B 1 22 ? -2.148 16.422 -4.855 1 74.94 22 VAL B O 1
ATOM 2308 N N . PHE B 1 23 ? -0.025 16.078 -5.25 1 78.88 23 PHE B N 1
ATOM 2309 C CA . PHE B 1 23 ? 0.301 17.312 -4.562 1 78.88 23 PHE B CA 1
ATOM 2310 C C . PHE B 1 23 ? 0.469 18.469 -5.555 1 78.88 23 PHE B C 1
ATOM 2312 O O . PHE B 1 23 ? 0.566 19.625 -5.16 1 78.88 23 PHE B O 1
ATOM 2319 N N . ASN B 1 24 ? 0.578 18.094 -6.855 1 77.44 24 ASN B N 1
ATOM 2320 C CA . ASN B 1 24 ? 0.713 19.125 -7.867 1 77.44 24 ASN B CA 1
ATOM 2321 C C . ASN B 1 24 ? -0.4 19.047 -8.906 1 77.44 24 ASN B C 1
ATOM 2323 O O . ASN B 1 24 ? -0.637 17.984 -9.484 1 77.44 24 ASN B O 1
ATOM 2327 N N . ASP B 1 25 ? -1.082 20.141 -8.992 1 76.38 25 ASP B N 1
ATOM 2328 C CA . ASP B 1 25 ? -2.068 20.219 -10.062 1 76.38 25 ASP B CA 1
ATOM 2329 C C . ASP B 1 25 ? -1.387 20.312 -11.43 1 76.38 25 ASP B C 1
ATOM 2331 O O . ASP B 1 25 ? -1.115 21.406 -11.914 1 76.38 25 ASP B O 1
ATOM 2335 N N . GLN B 1 26 ? -1.28 19.266 -11.969 1 70.38 26 GLN B N 1
ATOM 2336 C CA . GLN B 1 26 ? -0.536 19.203 -13.219 1 70.38 26 GLN B CA 1
ATOM 2337 C C . GLN B 1 26 ? -1.286 19.906 -14.344 1 70.38 26 GLN B C 1
ATOM 2339 O O . GLN B 1 26 ? -0.669 20.469 -15.258 1 70.38 26 GLN B O 1
ATOM 2344 N N . ALA B 1 27 ? -2.562 19.844 -14.234 1 69.25 27 ALA B N 1
ATOM 2345 C CA . ALA B 1 27 ? -3.375 20.5 -15.242 1 69.25 27 ALA B CA 1
ATOM 2346 C C . ALA B 1 27 ? -3.113 22.016 -15.25 1 69.25 27 ALA B C 1
ATOM 2348 O O . ALA B 1 27 ? -3.227 22.656 -16.297 1 69.25 27 ALA B O 1
ATOM 2349 N N . ARG B 1 28 ? -2.721 22.547 -14.094 1 78.62 28 ARG B N 1
ATOM 2350 C CA . ARG B 1 28 ? -2.482 23.969 -13.953 1 78.62 28 ARG B CA 1
ATOM 2351 C C . ARG B 1 28 ? -0.996 24.297 -14.062 1 78.62 28 ARG B C 1
ATOM 2353 O O . ARG B 1 28 ? -0.579 25.422 -13.805 1 78.62 28 ARG B O 1
ATOM 2360 N N . GLY B 1 29 ? -0.234 23.234 -14.305 1 77.56 29 GLY B N 1
ATOM 2361 C CA . GLY B 1 29 ? 1.192 23.406 -14.523 1 77.56 29 GLY B CA 1
ATOM 2362 C C . GLY B 1 29 ? 1.982 23.547 -13.234 1 77.56 29 GLY B C 1
ATOM 2363 O O . GLY B 1 29 ? 3.121 24.016 -13.242 1 77.56 29 GLY B O 1
ATOM 2364 N N . GLU B 1 30 ? 1.484 23.219 -12.18 1 81.44 30 GLU B N 1
ATOM 2365 C CA . GLU B 1 30 ? 2.191 23.312 -10.906 1 81.44 30 GLU B CA 1
ATOM 2366 C C . GLU B 1 30 ? 3.34 22.312 -10.828 1 81.44 30 GLU B C 1
ATOM 2368 O O . GLU B 1 30 ? 3.217 21.188 -11.297 1 81.44 30 GLU B O 1
ATOM 2373 N N . LYS B 1 31 ? 4.492 22.859 -10.398 1 83.69 31 LYS B N 1
ATOM 2374 C CA . LYS B 1 31 ? 5.676 22.031 -10.219 1 83.69 31 LYS B CA 1
ATOM 2375 C C . LYS B 1 31 ? 6.02 21.875 -8.742 1 83.69 31 LYS B C 1
ATOM 2377 O O . LYS B 1 31 ? 5.695 22.75 -7.926 1 83.69 31 LYS B O 1
ATOM 2382 N N . PRO B 1 32 ? 6.695 20.766 -8.453 1 84.81 32 PRO B N 1
ATOM 2383 C CA . PRO B 1 32 ? 7.133 20.594 -7.062 1 84.81 32 PRO B CA 1
ATOM 2384 C C . PRO B 1 32 ? 8.047 21.719 -6.586 1 84.81 32 PRO B C 1
ATOM 2386 O O . PRO B 1 32 ? 8.773 22.312 -7.391 1 84.81 32 PRO B O 1
ATOM 2389 N N . VAL B 1 33 ? 7.93 21.969 -5.312 1 89.88 33 VAL B N 1
ATOM 2390 C CA . VAL B 1 33 ? 8.805 22.969 -4.695 1 89.88 33 VAL B CA 1
ATOM 2391 C C . VAL B 1 33 ? 10.258 22.5 -4.801 1 89.88 33 VAL B C 1
ATOM 2393 O O . VAL B 1 33 ? 10.57 21.344 -4.508 1 89.88 33 VAL B O 1
ATOM 2396 N N . GLN B 1 34 ? 11.055 23.375 -5.277 1 91 34 GLN B N 1
ATOM 2397 C CA . GLN B 1 34 ? 12.469 23.062 -5.387 1 91 34 GLN B CA 1
ATOM 2398 C C . GLN B 1 34 ? 13.164 23.188 -4.031 1 91 34 GLN B C 1
ATOM 2400 O O . GLN B 1 34 ? 13.055 24.203 -3.355 1 91 34 GLN B O 1
ATOM 2405 N N . ARG B 1 35 ? 13.883 22.203 -3.711 1 91.5 35 ARG B N 1
ATOM 2406 C CA . ARG B 1 35 ? 14.633 22.219 -2.459 1 91.5 35 ARG B CA 1
ATOM 2407 C C . ARG B 1 35 ? 15.883 23.078 -2.584 1 91.5 35 ARG B C 1
ATOM 2409 O O . ARG B 1 35 ? 16.656 22.938 -3.537 1 91.5 35 ARG B O 1
ATOM 2416 N N . LYS B 1 36 ? 16.031 23.922 -1.64 1 94.69 36 LYS B N 1
ATOM 2417 C CA . LYS B 1 36 ? 17.203 24.781 -1.545 1 94.69 36 LYS B CA 1
ATOM 2418 C C . LYS B 1 36 ? 17.875 24.641 -0.186 1 94.69 36 LYS B C 1
ATOM 2420 O O . LYS B 1 36 ? 17.766 25.531 0.667 1 94.69 36 LYS B O 1
ATOM 2425 N N . PRO B 1 37 ? 18.672 23.625 -0.026 1 92.81 37 PRO B N 1
ATOM 2426 C CA . PRO B 1 37 ? 19.188 23.25 1.292 1 92.81 37 PRO B CA 1
ATOM 2427 C C . PRO B 1 37 ? 20.016 24.359 1.942 1 92.81 37 PRO B C 1
ATOM 2429 O O . PRO B 1 37 ? 19.812 24.672 3.117 1 92.81 37 PRO B O 1
ATOM 2432 N N . GLU B 1 38 ? 20.859 24.984 1.226 1 93.12 38 GLU B N 1
ATOM 2433 C CA . GLU B 1 38 ? 21.766 25.969 1.801 1 93.12 38 GLU B CA 1
ATOM 2434 C C . GLU B 1 38 ? 21.078 27.297 2.029 1 93.12 38 GLU B C 1
ATOM 2436 O O . GLU B 1 38 ? 21.531 28.109 2.838 1 93.12 38 GLU B O 1
ATOM 2441 N N . GLU B 1 39 ? 19.938 27.5 1.396 1 95.81 39 GLU B N 1
ATOM 2442 C CA . GLU B 1 39 ? 19.266 28.781 1.46 1 95.81 39 GLU B CA 1
ATOM 2443 C C . GLU B 1 39 ? 18 28.703 2.311 1 95.81 39 GLU B C 1
ATOM 2445 O O . GLU B 1 39 ? 17.359 29.719 2.574 1 95.81 39 GLU B O 1
ATOM 2450 N N . SER B 1 40 ? 17.688 27.516 2.711 1 95.62 40 SER B N 1
ATOM 2451 C CA . SER B 1 40 ? 16.422 27.312 3.389 1 95.62 40 SER B CA 1
ATOM 2452 C C . SER B 1 40 ? 16.453 27.859 4.812 1 95.62 40 SER B C 1
ATOM 2454 O O . SER B 1 40 ? 17.531 28.141 5.348 1 95.62 40 SER B O 1
ATOM 2456 N N . LEU B 1 41 ? 15.281 28.016 5.438 1 95.81 41 LEU B N 1
ATOM 2457 C CA . LEU B 1 41 ? 15.141 28.562 6.781 1 95.81 41 LEU B CA 1
ATOM 2458 C C . LEU B 1 41 ? 15.82 27.672 7.809 1 95.81 41 LEU B C 1
ATOM 2460 O O . LEU B 1 41 ? 16.375 28.156 8.797 1 95.81 41 LEU B O 1
ATOM 2464 N N . PHE B 1 42 ? 15.883 26.312 7.574 1 95.94 42 PHE B N 1
ATOM 2465 C CA . PHE B 1 42 ? 16.281 25.406 8.648 1 95.94 42 PHE B CA 1
ATOM 2466 C C . PHE B 1 42 ? 17.547 24.641 8.281 1 95.94 42 PHE B C 1
ATOM 2468 O O . PHE B 1 42 ? 18.281 24.203 9.164 1 95.94 42 PHE B O 1
ATOM 2475 N N . GLY B 1 43 ? 17.781 24.484 7.039 1 94.19 43 GLY B N 1
ATOM 2476 C CA . GLY B 1 43 ? 18.906 23.688 6.586 1 94.19 43 GLY B CA 1
ATOM 2477 C C . GLY B 1 43 ? 18.578 22.219 6.457 1 94.19 43 GLY B C 1
ATOM 2478 O O . GLY B 1 43 ? 17.656 21.719 7.098 1 94.19 43 GLY B O 1
ATOM 2479 N N . PRO B 1 44 ? 19.375 21.5 5.664 1 93.25 44 PRO B N 1
ATOM 2480 C CA . PRO B 1 44 ? 19.047 20.125 5.297 1 93.25 44 PRO B CA 1
ATOM 2481 C C . PRO B 1 44 ? 19.266 19.141 6.445 1 93.25 44 PRO B C 1
ATOM 2483 O O . PRO B 1 44 ? 18.734 18.031 6.414 1 93.25 44 PRO B O 1
ATOM 2486 N N . ARG B 1 45 ? 19.969 19.5 7.535 1 93.94 45 ARG B N 1
ATOM 2487 C CA . ARG B 1 45 ? 20.25 18.578 8.633 1 93.94 45 ARG B CA 1
ATOM 2488 C C . ARG B 1 45 ? 19.297 18.812 9.797 1 93.94 45 ARG B C 1
ATOM 2490 O O . ARG B 1 45 ? 19.391 18.141 10.836 1 93.94 45 ARG B O 1
ATOM 2497 N N . SER B 1 46 ? 18.375 19.656 9.594 1 97 46 SER B N 1
ATOM 2498 C CA . SER B 1 46 ? 17.422 19.969 10.656 1 97 46 SER B CA 1
ATOM 2499 C C . SER B 1 46 ? 16.406 18.859 10.852 1 97 46 SER B C 1
ATOM 2501 O O . SER B 1 46 ? 16.172 18.062 9.93 1 97 46 SER B O 1
ATOM 2503 N N . VAL B 1 47 ? 15.828 18.828 12.07 1 98 47 VAL B N 1
ATOM 2504 C CA . VAL B 1 47 ? 14.797 17.844 12.359 1 98 47 VAL B CA 1
ATOM 2505 C C . VAL B 1 47 ? 13.547 18.156 11.539 1 98 47 VAL B C 1
ATOM 2507 O O . VAL B 1 47 ? 12.836 17.25 11.102 1 98 47 VAL B O 1
ATOM 2510 N N . VAL B 1 48 ? 13.32 19.422 11.242 1 98.25 48 VAL B N 1
ATOM 2511 C CA . VAL B 1 48 ? 12.172 19.828 10.445 1 98.25 48 VAL B CA 1
ATOM 2512 C C . VAL B 1 48 ? 12.273 19.219 9.047 1 98.25 48 VAL B C 1
ATOM 2514 O O . VAL B 1 48 ? 11.289 18.703 8.508 1 98.25 48 VAL B O 1
ATOM 2517 N N . TRP B 1 49 ? 13.469 19.25 8.406 1 96.81 49 TRP B N 1
ATOM 2518 C CA . TRP B 1 49 ? 13.68 18.656 7.094 1 96.81 49 TRP B CA 1
ATOM 2519 C C . TRP B 1 49 ? 13.43 17.141 7.137 1 96.81 49 TRP B C 1
ATOM 2521 O O . TRP B 1 49 ? 12.852 16.578 6.203 1 96.81 49 TRP B O 1
ATOM 2531 N N . ARG B 1 50 ? 13.859 16.594 8.188 1 95.75 50 ARG B N 1
ATOM 2532 C CA . ARG B 1 50 ? 13.703 15.148 8.391 1 95.75 50 ARG B CA 1
ATOM 2533 C C . ARG B 1 50 ? 12.234 14.766 8.516 1 95.75 50 ARG B C 1
ATOM 2535 O O . ARG B 1 50 ? 11.758 13.891 7.797 1 95.75 50 ARG B O 1
ATOM 2542 N N . VAL B 1 51 ? 11.461 15.406 9.305 1 98.06 51 VAL B N 1
ATOM 2543 C CA . VAL B 1 51 ? 10.062 15.117 9.602 1 98.06 51 VAL B CA 1
ATOM 2544 C C . VAL B 1 51 ? 9.195 15.484 8.398 1 98.06 51 VAL B C 1
ATOM 2546 O O . VAL B 1 51 ? 8.352 14.695 7.965 1 98.06 51 VAL B O 1
ATOM 2549 N N . HIS B 1 52 ? 9.438 16.625 7.793 1 97.5 52 HIS B N 1
ATOM 2550 C CA . HIS B 1 52 ? 8.578 17.125 6.727 1 97.5 52 HIS B CA 1
ATOM 2551 C C . HIS B 1 52 ? 8.883 16.422 5.406 1 97.5 52 HIS B C 1
ATOM 2553 O O . HIS B 1 52 ? 8.117 16.562 4.441 1 97.5 52 HIS B O 1
ATOM 2559 N N . GLY B 1 53 ? 9.938 15.664 5.395 1 94.5 53 GLY B N 1
ATOM 2560 C CA . GLY B 1 53 ? 10.359 15.023 4.156 1 94.5 53 GLY B CA 1
ATOM 2561 C C . GLY B 1 53 ? 9.664 13.695 3.904 1 94.5 53 GLY B C 1
ATOM 2562 O O . GLY B 1 53 ? 9.836 13.094 2.842 1 94.5 53 GLY B O 1
ATOM 2563 N N . ASP B 1 54 ? 8.922 13.266 4.785 1 95.12 54 ASP B N 1
ATOM 2564 C CA . ASP B 1 54 ? 8.219 11.992 4.66 1 95.12 54 ASP B CA 1
ATOM 2565 C C . ASP B 1 54 ? 6.758 12.211 4.266 1 95.12 54 ASP B C 1
ATOM 2567 O O . ASP B 1 54 ? 5.93 12.578 5.102 1 95.12 54 ASP B O 1
ATOM 2571 N N . VAL B 1 55 ? 6.441 11.875 3.072 1 93.12 55 VAL B N 1
ATOM 2572 C CA . VAL B 1 55 ? 5.148 12.234 2.494 1 93.12 55 VAL B CA 1
ATOM 2573 C C . VAL B 1 55 ? 4.027 11.531 3.256 1 93.12 55 VAL B C 1
ATOM 2575 O O . VAL B 1 55 ? 3.016 12.148 3.594 1 93.12 55 VAL B O 1
ATOM 2578 N N . THR B 1 56 ? 4.176 10.281 3.498 1 93.88 56 THR B N 1
ATOM 2579 C CA . THR B 1 56 ? 3.117 9.5 4.129 1 93.88 56 THR B CA 1
ATOM 2580 C C . THR B 1 56 ? 2.807 10.039 5.523 1 93.88 56 THR B C 1
ATOM 2582 O O . THR B 1 56 ? 1.646 10.297 5.852 1 93.88 56 THR B O 1
ATOM 2585 N N . THR B 1 57 ? 3.811 10.25 6.297 1 97.56 57 THR B N 1
ATOM 2586 C CA . THR B 1 57 ? 3.576 10.695 7.668 1 97.56 57 THR B CA 1
ATOM 2587 C C . THR B 1 57 ? 3.068 12.133 7.695 1 97.56 57 THR B C 1
ATOM 2589 O O . THR B 1 57 ? 2.271 12.5 8.562 1 97.56 57 THR B O 1
ATOM 2592 N N . MET B 1 58 ? 3.51 12.898 6.734 1 97.12 58 MET B N 1
ATOM 2593 C CA . MET B 1 58 ? 2.992 14.258 6.641 1 97.12 58 MET B CA 1
ATOM 2594 C C . MET B 1 58 ? 1.509 14.258 6.285 1 97.12 58 MET B C 1
ATOM 2596 O O . MET B 1 58 ? 0.745 15.086 6.785 1 97.12 58 MET B O 1
ATOM 2600 N N . MET B 1 59 ? 1.108 13.375 5.461 1 95.56 59 MET B N 1
ATOM 2601 C CA . MET B 1 59 ? -0.308 13.266 5.121 1 95.56 59 MET B CA 1
ATOM 2602 C C . MET B 1 59 ? -1.126 12.836 6.336 1 95.56 59 MET B C 1
ATOM 2604 O O . MET B 1 59 ? -2.168 13.422 6.629 1 95.56 59 MET B O 1
ATOM 2608 N N . VAL B 1 60 ? -0.659 11.852 7.051 1 96.88 60 VAL B N 1
ATOM 2609 C CA . VAL B 1 60 ? -1.324 11.383 8.266 1 96.88 60 VAL B CA 1
ATOM 2610 C C . VAL B 1 60 ? -1.41 12.523 9.281 1 96.88 60 VAL B C 1
ATOM 2612 O O . VAL B 1 60 ? -2.49 12.828 9.789 1 96.88 60 VAL B O 1
ATOM 2615 N N . GLY B 1 61 ? -0.308 13.117 9.508 1 98.12 61 GLY B N 1
ATOM 2616 C CA . GLY B 1 61 ? -0.261 14.227 10.445 1 98.12 61 GLY B CA 1
ATOM 2617 C C . GLY B 1 61 ? -1.124 15.406 10.023 1 98.12 61 GLY B C 1
ATOM 2618 O O . GLY B 1 61 ? -1.7 16.094 10.867 1 98.12 61 GLY B O 1
ATOM 2619 N N . GLY B 1 62 ? -1.137 15.688 8.711 1 97.12 62 GLY B N 1
ATOM 2620 C CA . GLY B 1 62 ? -1.967 16.766 8.203 1 97.12 62 GLY B CA 1
ATOM 2621 C C . GLY B 1 62 ? -3.443 16.562 8.492 1 97.12 62 GLY B C 1
ATOM 2622 O O . GLY B 1 62 ? -4.121 17.5 8.93 1 97.12 62 GLY B O 1
ATOM 2623 N N . VAL B 1 63 ? -3.936 15.438 8.266 1 95.88 63 VAL B N 1
ATOM 2624 C CA . VAL B 1 63 ? -5.336 15.133 8.539 1 95.88 63 VAL B CA 1
ATOM 2625 C C . VAL B 1 63 ? -5.594 15.219 10.047 1 95.88 63 VAL B C 1
ATOM 2627 O O . VAL B 1 63 ? -6.609 15.773 10.477 1 95.88 63 VAL B O 1
ATOM 2630 N N . THR B 1 64 ? -4.676 14.695 10.828 1 97.81 64 THR B N 1
ATOM 2631 C CA . THR B 1 64 ? -4.793 14.781 12.281 1 97.81 64 THR B CA 1
ATOM 2632 C C . THR B 1 64 ? -4.859 16.234 12.727 1 97.81 64 THR B C 1
ATOM 2634 O O . THR B 1 64 ? -5.688 16.594 13.57 1 97.81 64 THR B O 1
ATOM 2637 N N . ALA B 1 65 ? -4.008 17.031 12.18 1 98.12 65 ALA B N 1
ATOM 2638 C CA . ALA B 1 65 ? -3.961 18.453 12.523 1 98.12 65 ALA B CA 1
ATOM 2639 C C . ALA B 1 65 ? -5.289 19.125 12.211 1 98.12 65 ALA B C 1
ATOM 2641 O O . ALA B 1 65 ? -5.781 19.938 13.008 1 98.12 65 ALA B O 1
ATOM 2642 N N . LEU B 1 66 ? -5.859 18.828 11.086 1 96.69 66 LEU B N 1
ATOM 2643 C CA . LEU B 1 66 ? -7.145 19.406 10.711 1 96.69 66 LEU B CA 1
ATOM 2644 C C . LEU B 1 66 ? -8.219 19.031 11.719 1 96.69 66 LEU B C 1
ATOM 2646 O O . LEU B 1 66 ? -9.008 19.891 12.141 1 96.69 66 LEU B O 1
ATOM 2650 N N . LEU B 1 67 ? -8.234 17.828 12.133 1 96.69 67 LEU B N 1
ATOM 2651 C CA . LEU B 1 67 ? -9.242 17.328 13.07 1 96.69 67 LEU B CA 1
ATOM 2652 C C . LEU B 1 67 ? -9.062 17.969 14.438 1 96.69 67 LEU B C 1
ATOM 2654 O O . LEU B 1 67 ? -10.039 18.203 15.156 1 96.69 67 LEU B O 1
ATOM 2658 N N . LEU B 1 68 ? -7.871 18.281 14.766 1 98.38 68 LEU B N 1
ATOM 2659 C CA . LEU B 1 68 ? -7.621 18.969 16.031 1 98.38 68 LEU B CA 1
ATOM 2660 C C . LEU B 1 68 ? -7.98 20.453 15.93 1 98.38 68 LEU B C 1
ATOM 2662 O O . LEU B 1 68 ? -8.672 20.984 16.797 1 98.38 68 LEU B O 1
ATOM 2666 N N . GLN B 1 69 ? -7.539 21.078 14.891 1 98.12 69 GLN B N 1
ATOM 2667 C CA . GLN B 1 69 ? -7.707 22.516 14.711 1 98.12 69 GLN B CA 1
ATOM 2668 C C . GLN B 1 69 ? -9.18 22.906 14.688 1 98.12 69 GLN B C 1
ATOM 2670 O O . GLN B 1 69 ? -9.57 23.906 15.273 1 98.12 69 GLN B O 1
ATOM 2675 N N . MET B 1 70 ? -9.969 22.062 14.117 1 97.38 70 MET B N 1
ATOM 2676 C CA . MET B 1 70 ? -11.375 22.422 13.906 1 97.38 70 MET B CA 1
ATOM 2677 C C . MET B 1 70 ? -12.141 22.359 15.227 1 97.38 70 MET B C 1
ATOM 2679 O O . MET B 1 70 ? -13.281 22.844 15.305 1 97.38 70 MET B O 1
ATOM 2683 N N . LEU B 1 71 ? -11.523 21.875 16.297 1 98.31 71 LEU B N 1
ATOM 2684 C CA . LEU B 1 71 ? -12.18 21.812 17.594 1 98.31 71 LEU B CA 1
ATOM 2685 C C . LEU B 1 71 ? -12.227 23.188 18.25 1 98.31 71 LEU B C 1
ATOM 2687 O O . LEU B 1 71 ? -12.969 23.406 19.203 1 98.31 71 LEU B O 1
ATOM 2691 N N . HIS B 1 72 ? -11.406 24.109 17.828 1 98.25 72 HIS B N 1
ATOM 2692 C CA . HIS B 1 72 ? -11.508 25.484 18.312 1 98.25 72 HIS B CA 1
ATOM 2693 C C . HIS B 1 72 ? -12.531 26.266 17.5 1 98.25 72 HIS B C 1
ATOM 2695 O O . HIS B 1 72 ? -12.32 26.516 16.312 1 98.25 72 HIS B O 1
ATOM 2701 N N . PRO B 1 73 ? -13.547 26.75 18.109 1 97.12 73 PRO B N 1
ATOM 2702 C CA . PRO B 1 73 ? -14.664 27.359 17.359 1 97.12 73 PRO B CA 1
ATOM 2703 C C . PRO B 1 73 ? -14.227 28.547 16.516 1 97.12 73 PRO B C 1
ATOM 2705 O O . PRO B 1 73 ? -14.68 28.703 15.375 1 97.12 73 PRO B O 1
ATOM 2708 N N . ALA B 1 74 ? -13.375 29.359 17.016 1 96.81 74 ALA B N 1
ATOM 2709 C CA . ALA B 1 74 ? -12.938 30.547 16.281 1 96.81 74 ALA B CA 1
ATOM 2710 C C . ALA B 1 74 ? -12.078 30.172 15.078 1 96.81 74 ALA B C 1
ATOM 2712 O O . ALA B 1 74 ? -12.172 30.797 14.023 1 96.81 74 ALA B O 1
ATOM 2713 N N . VAL B 1 75 ? -11.203 29.203 15.242 1 96.75 75 VAL B N 1
ATOM 2714 C CA . VAL B 1 75 ? -10.383 28.719 14.133 1 96.75 75 VAL B CA 1
ATOM 2715 C C . VAL B 1 75 ? -11.273 28.141 13.039 1 96.75 75 VAL B C 1
ATOM 2717 O O . VAL B 1 75 ? -11.094 28.438 11.859 1 96.75 75 VAL B O 1
ATOM 2720 N N . LEU B 1 76 ? -12.234 27.328 13.445 1 96.06 76 LEU B N 1
ATOM 2721 C CA . LEU B 1 76 ? -13.156 26.719 12.5 1 96.06 76 LEU B CA 1
ATOM 2722 C C . LEU B 1 76 ? -13.969 27.781 11.766 1 96.06 76 LEU B C 1
ATOM 2724 O O . LEU B 1 76 ? -14.219 27.672 10.562 1 96.06 76 LEU B O 1
ATOM 2728 N N . ALA B 1 77 ? -14.383 28.766 12.477 1 94.31 77 ALA B N 1
ATOM 2729 C CA . ALA B 1 77 ? -15.18 29.844 11.883 1 94.31 77 ALA B CA 1
ATOM 2730 C C . ALA B 1 77 ? -14.406 30.562 10.781 1 94.31 77 ALA B C 1
ATOM 2732 O O . ALA B 1 77 ? -14.992 30.969 9.773 1 94.31 77 ALA B O 1
ATOM 2733 N N . GLY B 1 78 ? -13.133 30.719 11 1 90.5 78 GLY B N 1
ATOM 2734 C CA . GLY B 1 78 ? -12.297 31.344 9.984 1 90.5 78 GLY B CA 1
ATOM 2735 C C . GLY B 1 78 ? -12.289 30.578 8.672 1 90.5 78 GLY B C 1
ATOM 2736 O O . GLY B 1 78 ? -12.289 31.188 7.602 1 90.5 78 GLY B O 1
ATOM 2737 N N . VAL B 1 79 ? -12.289 29.297 8.75 1 85.44 79 VAL B N 1
ATOM 2738 C CA . VAL B 1 79 ? -12.273 28.453 7.559 1 85.44 79 VAL B CA 1
ATOM 2739 C C . VAL B 1 79 ? -13.688 28.328 6.992 1 85.44 79 VAL B C 1
ATOM 2741 O O . VAL B 1 79 ? -13.883 28.422 5.781 1 85.44 79 VAL B O 1
ATOM 2744 N N . TRP B 1 80 ? -14.656 28.156 7.77 1 83.94 80 TRP B N 1
ATOM 2745 C CA . TRP B 1 80 ? -16.047 27.922 7.398 1 83.94 80 TRP B CA 1
ATOM 2746 C C . TRP B 1 80 ? -16.641 29.156 6.715 1 83.94 80 TRP B C 1
ATOM 2748 O O . TRP B 1 80 ? -17.312 29.031 5.688 1 83.94 80 TRP B O 1
ATOM 2758 N N . ASP B 1 81 ? -16.375 30.281 7.277 1 86.31 81 ASP B N 1
ATOM 2759 C CA . ASP B 1 81 ? -17.047 31.5 6.832 1 86.31 81 ASP B CA 1
ATOM 2760 C C . ASP B 1 81 ? -16.297 32.125 5.652 1 86.31 81 ASP B C 1
ATOM 2762 O O . ASP B 1 81 ? -16.875 32.938 4.91 1 86.31 81 ASP B O 1
ATOM 2766 N N . HIS B 1 82 ? -15.117 31.812 5.441 1 78.44 82 HIS B N 1
ATOM 2767 C CA . HIS B 1 82 ? -14.312 32.594 4.512 1 78.44 82 HIS B CA 1
ATOM 2768 C C . HIS B 1 82 ? -13.656 31.703 3.463 1 78.44 82 HIS B C 1
ATOM 2770 O O . HIS B 1 82 ? -12.836 32.156 2.674 1 78.44 82 HIS B O 1
ATOM 2776 N N . SER B 1 83 ? -13.922 30.484 3.443 1 67.69 83 SER B N 1
ATOM 2777 C CA . SER B 1 83 ? -13.242 29.625 2.479 1 67.69 83 SER B CA 1
ATOM 2778 C C . SER B 1 83 ? -14.242 28.891 1.593 1 67.69 83 SER B C 1
ATOM 2780 O O . SER B 1 83 ? -15.422 28.797 1.921 1 67.69 83 SER B O 1
ATOM 2782 N N . SER B 1 84 ? -13.812 28.75 0.432 1 68.69 84 SER B N 1
ATOM 2783 C CA . SER B 1 84 ? -14.539 27.844 -0.455 1 68.69 84 SER B CA 1
ATOM 2784 C C . SER B 1 84 ? -14.227 26.375 -0.125 1 68.69 84 SER B C 1
ATOM 2786 O O . SER B 1 84 ? -14.07 25.562 -1.027 1 68.69 84 SER B O 1
ATOM 2788 N N . PHE B 1 85 ? -14.047 26.219 1.105 1 67.88 85 PHE B N 1
ATOM 2789 C CA . PHE B 1 85 ? -13.664 24.891 1.575 1 67.88 85 PHE B CA 1
ATOM 2790 C C . PHE B 1 85 ? -14.633 23.828 1.055 1 67.88 85 PHE B C 1
ATOM 2792 O O . PHE B 1 85 ? -14.211 22.766 0.593 1 67.88 85 PHE B O 1
ATOM 2799 N N . ARG B 1 86 ? -15.82 24.188 1.028 1 69.25 86 ARG B N 1
ATOM 2800 C CA . ARG B 1 86 ? -16.844 23.234 0.605 1 69.25 86 ARG B CA 1
ATOM 2801 C C . ARG B 1 86 ? -16.781 22.984 -0.899 1 69.25 86 ARG B C 1
ATOM 2803 O O . ARG B 1 86 ? -17 21.875 -1.365 1 69.25 86 ARG B O 1
ATOM 2810 N N . GLY B 1 87 ? -16.312 23.922 -1.494 1 71.5 87 GLY B N 1
ATOM 2811 C CA . GLY B 1 87 ? -16.297 23.812 -2.943 1 71.5 87 GLY B CA 1
ATOM 2812 C C . GLY B 1 87 ? -14.945 23.406 -3.496 1 71.5 87 GLY B C 1
ATOM 2813 O O . GLY B 1 87 ? -14.852 22.922 -4.621 1 71.5 87 GLY B O 1
ATOM 2814 N N . ASP B 1 88 ? -13.914 23.656 -2.812 1 80.38 88 ASP B N 1
ATOM 2815 C CA . ASP B 1 88 ? -12.57 23.391 -3.303 1 80.38 88 ASP B CA 1
ATOM 2816 C C . ASP B 1 88 ? -11.672 22.859 -2.189 1 80.38 88 ASP B C 1
ATOM 2818 O O . ASP B 1 88 ? -10.594 23.391 -1.941 1 80.38 88 ASP B O 1
ATOM 2822 N N . MET B 1 89 ? -12.07 21.906 -1.514 1 77.75 89 MET B N 1
ATOM 2823 C CA . MET B 1 89 ? -11.352 21.344 -0.378 1 77.75 89 MET B CA 1
ATOM 2824 C C . MET B 1 89 ? -9.977 20.844 -0.801 1 77.75 89 MET B C 1
ATOM 2826 O O . MET B 1 89 ? -8.977 21.141 -0.141 1 77.75 89 MET B O 1
ATOM 2830 N N . LEU B 1 90 ? -9.875 20.203 -1.905 1 77.12 90 LEU B N 1
ATOM 2831 C CA . LEU B 1 90 ? -8.602 19.672 -2.373 1 77.12 90 LEU B CA 1
ATOM 2832 C C . LEU B 1 90 ? -7.633 20.797 -2.717 1 77.12 90 LEU B C 1
ATOM 2834 O O . LEU B 1 90 ? -6.434 20.688 -2.451 1 77.12 90 LEU B O 1
ATOM 2838 N N . GLY B 1 91 ? -8.18 21.766 -3.346 1 81.12 91 GLY B N 1
ATOM 2839 C CA . GLY B 1 91 ? -7.355 22.922 -3.631 1 81.12 91 GLY B CA 1
ATOM 2840 C C . GLY B 1 91 ? -6.77 23.562 -2.385 1 81.12 91 GLY B C 1
ATOM 2841 O O . GLY B 1 91 ? -5.582 23.891 -2.35 1 81.12 91 GLY B O 1
ATOM 2842 N N . ARG B 1 92 ? -7.562 23.75 -1.404 1 81.88 92 ARG B N 1
ATOM 2843 C CA . ARG B 1 92 ? -7.094 24.312 -0.147 1 81.88 92 ARG B CA 1
ATOM 2844 C C . ARG B 1 92 ? -6.031 23.438 0.497 1 81.88 92 ARG B C 1
ATOM 2846 O O . ARG B 1 92 ? -5.035 23.938 1.021 1 81.88 92 ARG B O 1
ATOM 2853 N N . LEU B 1 93 ? -6.211 22.156 0.488 1 83.62 93 LEU B N 1
ATOM 2854 C CA . LEU B 1 93 ? -5.234 21.234 1.05 1 83.62 93 LEU B CA 1
ATOM 2855 C C . LEU B 1 93 ? -3.91 21.312 0.297 1 83.62 93 LEU B C 1
ATOM 2857 O O . LEU B 1 93 ? -2.84 21.281 0.909 1 83.62 93 LEU B O 1
ATOM 2861 N N . ARG B 1 94 ? -4.012 21.5 -1.011 1 87.12 94 ARG B N 1
ATOM 2862 C CA . ARG B 1 94 ? -2.807 21.625 -1.825 1 87.12 94 ARG B CA 1
ATOM 2863 C C . ARG B 1 94 ? -2.059 22.906 -1.504 1 87.12 94 ARG B C 1
ATOM 2865 O O . ARG B 1 94 ? -0.827 22.922 -1.44 1 87.12 94 ARG B O 1
ATOM 2872 N N . ARG B 1 95 ? -2.805 23.938 -1.282 1 89.44 95 ARG B N 1
ATOM 2873 C CA . ARG B 1 95 ? -2.182 25.219 -0.944 1 89.44 95 ARG B CA 1
ATOM 2874 C C . ARG B 1 95 ? -1.493 25.141 0.415 1 89.44 95 ARG B C 1
ATOM 2876 O O . ARG B 1 95 ? -0.411 25.703 0.598 1 89.44 95 ARG B O 1
ATOM 2883 N N . THR B 1 96 ? -2.111 24.5 1.312 1 91.62 96 THR B N 1
ATOM 2884 C CA . THR B 1 96 ? -1.511 24.312 2.629 1 91.62 96 THR B CA 1
ATOM 2885 C C . THR B 1 96 ? -0.237 23.484 2.527 1 91.62 96 THR B C 1
ATOM 2887 O O . THR B 1 96 ? 0.792 23.844 3.109 1 91.62 96 THR B O 1
ATOM 2890 N N . ALA B 1 97 ? -0.323 22.438 1.791 1 92.5 97 ALA B N 1
ATOM 2891 C CA . ALA B 1 97 ? 0.846 21.578 1.598 1 92.5 97 ALA B CA 1
ATOM 2892 C C . ALA B 1 97 ? 1.985 22.359 0.936 1 92.5 97 ALA B C 1
ATOM 2894 O O . ALA B 1 97 ? 3.152 22.172 1.29 1 92.5 97 ALA B O 1
ATOM 2895 N N . ARG B 1 98 ? 1.676 23.141 -0.015 1 93.44 98 ARG B N 1
ATOM 2896 C CA . ARG B 1 98 ? 2.684 23.938 -0.703 1 93.44 98 ARG B CA 1
ATOM 2897 C C . ARG B 1 98 ? 3.332 24.938 0.249 1 93.44 98 ARG B C 1
ATOM 2899 O O . ARG B 1 98 ? 4.543 25.172 0.193 1 93.44 98 ARG B O 1
ATOM 2906 N N . PHE B 1 99 ? 2.506 25.656 1.034 1 96.25 99 PHE B N 1
ATOM 2907 C CA . PHE B 1 99 ? 3.045 26.578 2.027 1 96.25 99 PHE B CA 1
ATOM 2908 C C . PHE B 1 99 ? 4.066 25.875 2.916 1 96.25 99 PHE B C 1
ATOM 2910 O O . PHE B 1 99 ? 5.156 26.406 3.15 1 96.25 99 PHE B O 1
ATOM 2917 N N . ILE B 1 100 ? 3.729 24.656 3.396 1 96.56 100 ILE B N 1
ATOM 2918 C CA . ILE B 1 100 ? 4.617 23.891 4.266 1 96.56 100 ILE B CA 1
ATOM 2919 C C . ILE B 1 100 ? 5.902 23.547 3.516 1 96.56 100 ILE B C 1
ATOM 2921 O O . ILE B 1 100 ? 7 23.688 4.059 1 96.56 100 ILE B O 1
ATOM 2925 N N . ALA B 1 101 ? 5.77 23.141 2.283 1 95.81 101 ALA B N 1
ATOM 2926 C CA . ALA B 1 101 ? 6.926 22.766 1.477 1 95.81 101 ALA B CA 1
ATOM 2927 C C . ALA B 1 101 ? 7.844 23.953 1.238 1 95.81 101 ALA B C 1
ATOM 2929 O O . ALA B 1 101 ? 9.062 23.859 1.386 1 95.81 101 ALA B O 1
ATOM 2930 N N . VAL B 1 102 ? 7.258 25.047 0.897 1 96.94 102 VAL B N 1
ATOM 2931 C CA . VAL B 1 102 ? 8.031 26.25 0.583 1 96.94 102 VAL B CA 1
ATOM 2932 C C . VAL B 1 102 ? 8.75 26.734 1.835 1 96.94 102 VAL B C 1
ATOM 2934 O O . VAL B 1 102 ? 9.93 27.094 1.778 1 96.94 102 VAL B O 1
ATOM 2937 N N . THR B 1 103 ? 8.062 26.719 2.916 1 97.81 103 THR B N 1
ATOM 2938 C CA . THR B 1 103 ? 8.664 27.234 4.137 1 97.81 103 THR B CA 1
ATOM 2939 C C . THR B 1 103 ? 9.703 26.25 4.684 1 97.81 103 THR B C 1
ATOM 2941 O O . THR B 1 103 ? 10.594 26.641 5.438 1 97.81 103 THR B O 1
ATOM 2944 N N . THR B 1 104 ? 9.586 24.984 4.328 1 97.19 104 THR B N 1
ATOM 2945 C CA . THR B 1 104 ? 10.547 23.984 4.801 1 97.19 104 THR B CA 1
ATOM 2946 C C . THR B 1 104 ? 11.758 23.922 3.883 1 97.19 104 THR B C 1
ATOM 2948 O O . THR B 1 104 ? 12.898 23.891 4.352 1 97.19 104 THR B O 1
ATOM 2951 N N . TYR B 1 105 ? 11.547 23.969 2.576 1 96.38 105 TYR B N 1
ATOM 2952 C CA . TYR B 1 105 ? 12.594 23.562 1.65 1 96.38 105 TYR B CA 1
ATOM 2953 C C . TYR B 1 105 ? 13.008 24.719 0.741 1 96.38 105 TYR B C 1
ATOM 2955 O O . TYR B 1 105 ? 14.062 24.672 0.11 1 96.38 105 TYR B O 1
ATOM 2963 N N . GLY B 1 106 ? 12.148 25.656 0.518 1 96.12 106 GLY B N 1
ATOM 2964 C CA . GLY B 1 106 ? 12.477 26.812 -0.312 1 96.12 106 GLY B CA 1
ATOM 2965 C C . GLY B 1 106 ? 13.539 27.703 0.304 1 96.12 106 GLY B C 1
ATOM 2966 O O . GLY B 1 106 ? 14.031 27.422 1.399 1 96.12 106 GLY B O 1
ATOM 2967 N N . SER B 1 107 ? 13.828 28.734 -0.428 1 96.81 107 SER B N 1
ATOM 2968 C CA . SER B 1 107 ? 14.742 29.719 0.122 1 96.81 107 SER B CA 1
ATOM 2969 C C . SER B 1 107 ? 14.078 30.531 1.231 1 96.81 107 SER B C 1
ATOM 2971 O O . SER B 1 107 ? 12.852 30.609 1.299 1 96.81 107 SER B O 1
ATOM 2973 N N . ALA B 1 108 ? 14.945 31.109 2.066 1 96.69 108 ALA B N 1
ATOM 2974 C CA . ALA B 1 108 ? 14.414 31.969 3.119 1 96.69 108 ALA B CA 1
ATOM 2975 C C . ALA B 1 108 ? 13.562 33.094 2.533 1 96.69 108 ALA B C 1
ATOM 2977 O O . ALA B 1 108 ? 12.555 33.469 3.119 1 96.69 108 ALA B O 1
ATOM 2978 N N . GLU B 1 109 ? 13.961 33.562 1.397 1 96.94 109 GLU B N 1
ATOM 2979 C CA . GLU B 1 109 ? 13.211 34.625 0.73 1 96.94 109 GLU B CA 1
ATOM 2980 C C . GLU B 1 109 ? 11.828 34.156 0.307 1 96.94 109 GLU B C 1
ATOM 2982 O O . GLU B 1 109 ? 10.828 34.844 0.497 1 96.94 109 GLU B O 1
ATOM 2987 N N . GLU B 1 110 ? 11.781 33 -0.299 1 97.38 110 GLU B N 1
ATOM 2988 C CA . GLU B 1 110 ? 10.516 32.406 -0.708 1 97.38 110 GLU B CA 1
ATOM 2989 C C . GLU B 1 110 ? 9.617 32.125 0.497 1 97.38 110 GLU B C 1
ATOM 2991 O O . GLU B 1 110 ? 8.406 32.344 0.439 1 97.38 110 GLU B O 1
ATOM 2996 N N . ALA B 1 111 ? 10.227 31.609 1.526 1 97.69 111 ALA B N 1
ATOM 2997 C CA . ALA B 1 111 ? 9.484 31.328 2.754 1 97.69 111 ALA B CA 1
ATOM 2998 C C . ALA B 1 111 ? 8.875 32.594 3.33 1 97.69 111 ALA B C 1
ATOM 3000 O O . ALA B 1 111 ? 7.695 32.625 3.695 1 97.69 111 ALA B O 1
ATOM 3001 N N . GLU B 1 112 ? 9.672 33.656 3.398 1 97.44 112 GLU B N 1
ATOM 3002 C CA . GLU B 1 112 ? 9.203 34.938 3.93 1 97.44 112 GLU B CA 1
ATOM 3003 C C . GLU B 1 112 ? 8.07 35.5 3.078 1 97.44 112 GLU B C 1
ATOM 3005 O O . GLU B 1 112 ? 7.098 36.031 3.607 1 97.44 112 GLU B O 1
ATOM 3010 N N . ALA B 1 113 ? 8.242 35.344 1.792 1 98 113 A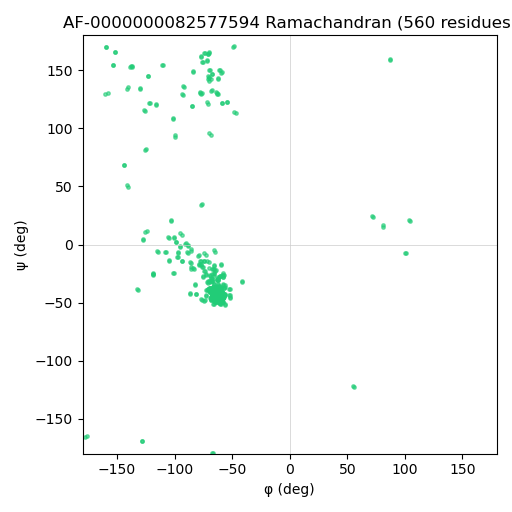LA B N 1
ATOM 3011 C CA . ALA B 1 113 ? 7.191 35.812 0.891 1 98 113 ALA B CA 1
ATOM 3012 C C . ALA B 1 113 ? 5.891 35.031 1.115 1 98 113 ALA B C 1
ATOM 3014 O O . ALA B 1 113 ? 4.805 35.625 1.093 1 98 113 ALA B O 1
ATOM 3015 N N . ALA B 1 114 ? 5.965 33.75 1.229 1 97.69 114 ALA B N 1
ATOM 3016 C CA . ALA B 1 114 ? 4.789 32.938 1.487 1 97.69 114 ALA B CA 1
ATOM 3017 C C . ALA B 1 114 ? 4.133 33.312 2.811 1 97.69 114 ALA B C 1
ATOM 3019 O O . ALA B 1 114 ? 2.904 33.375 2.906 1 97.69 114 ALA B O 1
ATOM 3020 N N . ILE B 1 115 ? 4.895 33.562 3.83 1 98.06 115 ILE B N 1
ATOM 3021 C CA . ILE B 1 115 ? 4.41 33.938 5.152 1 98.06 115 ILE B CA 1
ATOM 3022 C C . ILE B 1 115 ? 3.682 35.281 5.074 1 98.06 115 ILE B C 1
ATOM 3024 O O . ILE B 1 115 ? 2.594 35.438 5.629 1 98.06 115 ILE B O 1
ATOM 3028 N N . ASP B 1 116 ? 4.293 36.219 4.363 1 98 116 ASP B N 1
ATOM 3029 C CA . ASP B 1 116 ? 3.682 37.531 4.199 1 98 116 ASP B CA 1
ATOM 3030 C C . ASP B 1 116 ? 2.309 37.406 3.541 1 98 116 ASP B C 1
ATOM 3032 O O . ASP B 1 116 ? 1.368 38.094 3.936 1 98 116 ASP B O 1
ATOM 3036 N N . LYS B 1 117 ? 2.244 36.562 2.576 1 97.5 117 LYS B N 1
ATOM 3037 C CA . LYS B 1 117 ? 0.975 36.344 1.881 1 97.5 117 LYS B CA 1
ATOM 3038 C C . LYS B 1 117 ? -0.087 35.812 2.824 1 97.5 117 LYS B C 1
ATOM 3040 O O . LYS B 1 117 ? -1.237 36.25 2.805 1 97.5 117 LYS B O 1
ATOM 3045 N N . VAL B 1 118 ? 0.27 34.812 3.619 1 96.44 118 VAL B N 1
ATOM 3046 C CA . VAL B 1 118 ? -0.662 34.219 4.57 1 96.44 118 VAL B CA 1
ATOM 3047 C C . VAL B 1 118 ? -1.104 35.281 5.59 1 96.44 118 VAL B C 1
ATOM 3049 O O . VAL B 1 118 ? -2.285 35.344 5.938 1 96.44 118 VAL B O 1
ATOM 3052 N N . ARG B 1 119 ? -0.196 36.094 6.07 1 97.38 119 ARG B N 1
ATOM 3053 C CA . ARG B 1 119 ? -0.526 37.156 7.012 1 97.38 119 ARG B CA 1
ATOM 3054 C C . ARG B 1 119 ? -1.533 38.125 6.406 1 97.38 119 ARG B C 1
ATOM 3056 O O . ARG B 1 119 ? -2.48 38.531 7.074 1 97.38 119 ARG B O 1
ATOM 3063 N N . GLU B 1 120 ? -1.285 38.438 5.191 1 96.81 120 GLU B N 1
ATOM 3064 C CA . GLU B 1 120 ? -2.199 39.344 4.5 1 96.81 120 GLU B CA 1
ATOM 3065 C C . GLU B 1 120 ? -3.609 38.75 4.438 1 96.81 120 GLU B C 1
ATOM 3067 O O . GLU B 1 120 ? -4.586 39.438 4.715 1 96.81 120 GLU B O 1
ATOM 3072 N N . VAL B 1 121 ? -3.701 37.5 4.031 1 94.56 121 VAL B N 1
ATOM 3073 C CA . VAL B 1 121 ? -4.996 36.844 3.938 1 94.56 121 VAL B CA 1
ATOM 3074 C C . VAL B 1 121 ? -5.672 36.812 5.309 1 94.56 121 VAL B C 1
ATOM 3076 O O . VAL B 1 121 ? -6.879 37.031 5.414 1 94.56 121 VAL B O 1
ATOM 3079 N N . HIS B 1 122 ? -4.902 36.594 6.395 1 95.81 122 HIS B N 1
ATOM 3080 C CA . HIS B 1 122 ? -5.438 36.469 7.742 1 95.81 122 HIS B CA 1
ATOM 3081 C C . HIS B 1 122 ? -6.016 37.781 8.242 1 95.81 122 HIS B C 1
ATOM 3083 O O . HIS B 1 122 ? -6.961 37.781 9.039 1 95.81 122 HIS B O 1
ATOM 3089 N N . THR B 1 123 ? -5.48 38.844 7.785 1 95 123 THR B N 1
ATOM 3090 C CA . THR B 1 123 ? -5.965 40.156 8.234 1 95 123 THR B CA 1
ATOM 3091 C C . THR B 1 123 ? -7.395 40.375 7.758 1 95 123 THR B C 1
ATOM 3093 O O . THR B 1 123 ? -8.109 41.219 8.32 1 95 123 THR B O 1
ATOM 3096 N N . ARG B 1 124 ? -7.809 39.625 6.695 1 94.62 124 ARG B N 1
ATOM 3097 C CA . ARG B 1 124 ? -9.117 39.844 6.09 1 94.62 124 ARG B CA 1
ATOM 3098 C C . ARG B 1 124 ? -10.141 38.844 6.641 1 94.62 124 ARG B C 1
ATOM 3100 O O . ARG B 1 124 ? -11.344 39 6.395 1 94.62 124 ARG B O 1
ATOM 3107 N N . VAL B 1 125 ? -9.688 37.938 7.395 1 95 125 VAL B N 1
ATOM 3108 C CA . VAL B 1 125 ? -10.555 36.906 7.895 1 95 125 VAL B CA 1
ATOM 3109 C C . VAL B 1 125 ? -10.984 37.219 9.328 1 95 125 VAL B C 1
ATOM 3111 O O . VAL B 1 125 ? -10.25 36.938 10.273 1 95 125 VAL B O 1
ATOM 3114 N N . LYS B 1 126 ? -12.102 37.844 9.445 1 95.56 126 LYS B N 1
ATOM 3115 C CA . LYS B 1 126 ? -12.695 38.25 10.719 1 95.56 126 LYS B CA 1
ATOM 3116 C C . LYS B 1 126 ? -14.211 38 10.711 1 95.56 126 LYS B C 1
ATOM 3118 O O . LYS B 1 126 ? -14.828 37.969 9.648 1 95.56 126 LYS B O 1
ATOM 3123 N N . GLY B 1 127 ? -14.734 37.781 11.93 1 95.56 127 GLY B N 1
ATOM 3124 C CA . GLY B 1 127 ? -16.172 37.594 12.039 1 95.56 127 GLY B CA 1
ATOM 3125 C C . GLY B 1 127 ? -16.656 37.438 13.469 1 95.56 127 GLY B C 1
ATOM 3126 O O . GLY B 1 127 ? -16.016 37.938 14.398 1 95.56 127 GLY B O 1
ATOM 3127 N N . VAL B 1 128 ? -17.859 36.969 13.547 1 95.31 128 VAL B N 1
ATOM 3128 C CA . VAL B 1 128 ? -18.469 36.781 14.852 1 95.31 128 VAL B CA 1
ATOM 3129 C C . VAL B 1 128 ? -19.062 35.375 14.945 1 95.31 128 VAL B C 1
ATOM 3131 O O . VAL B 1 128 ? -19.719 34.906 14.008 1 95.31 128 VAL B O 1
ATOM 3134 N N . LEU B 1 129 ? -18.781 34.75 16.062 1 94.5 129 LEU B N 1
ATOM 3135 C CA . LEU B 1 129 ? -19.359 33.406 16.328 1 94.5 129 LEU B CA 1
ATOM 3136 C C . LEU B 1 129 ? -20.859 33.531 16.609 1 94.5 129 LEU B C 1
ATOM 3138 O O . LEU B 1 129 ? -21.359 34.625 16.875 1 94.5 129 LEU B O 1
ATOM 3142 N N . PRO B 1 130 ? -21.484 32.375 16.516 1 90 130 PRO B N 1
ATOM 3143 C CA . PRO B 1 130 ? -22.922 32.406 16.781 1 90 130 PRO B CA 1
ATOM 3144 C C . PRO B 1 130 ? -23.25 32.938 18.172 1 90 130 PRO B C 1
ATOM 3146 O O . PRO B 1 130 ? -24.312 33.562 18.359 1 90 130 PRO B O 1
ATOM 3149 N N . ASP B 1 131 ? -22.422 32.875 19.109 1 92 131 ASP B N 1
ATOM 3150 C CA . ASP B 1 131 ? -22.672 33.344 20.469 1 92 131 ASP B CA 1
ATOM 3151 C C . ASP B 1 131 ? -22.266 34.781 20.641 1 92 131 ASP B C 1
ATOM 3153 O O . ASP B 1 131 ? -22.281 35.312 21.766 1 92 131 ASP B O 1
ATOM 3157 N N . GLY B 1 132 ? -21.781 35.344 19.578 1 94.62 132 GLY B N 1
ATOM 3158 C CA . GLY B 1 132 ? -21.484 36.75 19.594 1 94.62 132 GLY B CA 1
ATOM 3159 C C . GLY B 1 132 ? -20 37.062 19.781 1 94.62 132 GLY B C 1
ATOM 3160 O O . GLY B 1 132 ? -19.562 38.188 19.625 1 94.62 132 GLY B O 1
ATOM 3161 N N . THR B 1 133 ? -19.219 36.094 20.047 1 95.06 133 THR B N 1
ATOM 3162 C CA . THR B 1 133 ? -17.781 36.281 20.281 1 95.06 133 THR B CA 1
ATOM 3163 C C . THR B 1 133 ? -17.078 36.625 18.969 1 95.06 133 THR B C 1
ATOM 3165 O O . THR B 1 133 ? -17.172 35.906 17.984 1 95.06 133 THR B O 1
ATOM 3168 N N . PRO B 1 134 ? -16.453 37.75 18.969 1 96.62 134 PRO B N 1
ATOM 3169 C CA . PRO B 1 134 ? -15.68 38.062 17.766 1 96.62 134 PRO B CA 1
ATOM 3170 C C . PRO B 1 134 ? -14.461 37.188 17.594 1 96.62 134 PRO B C 1
ATOM 3172 O O . PRO B 1 134 ? -13.914 36.656 18.578 1 96.62 134 PRO B O 1
ATOM 3175 N N . TYR B 1 135 ? -14.094 36.969 16.375 1 96.62 135 TYR B N 1
ATOM 3176 C CA . TYR B 1 135 ? -12.859 36.219 16.078 1 96.62 135 TYR B CA 1
ATOM 3177 C C . TYR B 1 135 ? -12.094 36.906 14.945 1 96.62 135 TYR B C 1
ATOM 3179 O O . TYR B 1 135 ? -12.68 37.594 14.125 1 96.62 135 TYR B O 1
ATOM 3187 N N . ALA B 1 136 ? -10.82 36.719 14.93 1 97.44 136 ALA B N 1
ATOM 3188 C CA . ALA B 1 136 ? -9.906 37.156 13.875 1 97.44 136 ALA B CA 1
ATOM 3189 C C . ALA B 1 136 ? -8.828 36.125 13.609 1 97.44 136 ALA B C 1
ATOM 3191 O O . ALA B 1 136 ? -8.234 35.562 14.547 1 97.44 136 ALA B O 1
ATOM 3192 N N . ALA B 1 137 ? -8.594 35.844 12.328 1 95.88 137 ALA B N 1
ATOM 3193 C CA . ALA B 1 137 ? -7.648 34.812 11.969 1 95.88 137 ALA B CA 1
ATOM 3194 C C . ALA B 1 137 ? -6.219 35.188 12.328 1 95.88 137 ALA B C 1
ATOM 3196 O O . ALA B 1 137 ? -5.332 34.344 12.398 1 95.88 137 ALA B O 1
ATOM 3197 N N . ASP B 1 138 ? -5.992 36.469 12.477 1 97.06 138 ASP B N 1
ATOM 3198 C CA . ASP B 1 138 ? -4.645 36.906 12.836 1 97.06 138 ASP B CA 1
ATOM 3199 C C . ASP B 1 138 ? -4.508 37.062 14.352 1 97.06 138 ASP B C 1
ATOM 3201 O O . ASP B 1 138 ? -3.547 37.688 14.828 1 97.06 138 ASP B O 1
ATOM 3205 N N . ASP B 1 139 ? -5.543 36.625 15.156 1 97.94 139 ASP B N 1
ATOM 3206 C CA . ASP B 1 139 ? -5.422 36.562 16.609 1 97.94 139 ASP B CA 1
ATOM 3207 C C . ASP B 1 139 ? -4.266 35.656 17.031 1 97.94 139 ASP B C 1
ATOM 3209 O O . ASP B 1 139 ? -4.254 34.469 16.703 1 97.94 139 ASP B O 1
ATOM 3213 N N . PRO B 1 140 ? -3.295 36.219 17.797 1 98.38 140 PRO B N 1
ATOM 3214 C CA . PRO B 1 140 ? -2.088 35.438 18.125 1 98.38 140 PRO B CA 1
ATOM 3215 C C . PRO B 1 140 ? -2.396 34.156 18.844 1 98.38 140 PRO B C 1
ATOM 3217 O O . PRO B 1 140 ? -1.712 33.125 18.641 1 98.38 140 PRO B O 1
ATOM 3220 N N . ARG B 1 141 ? -3.334 34.125 19.625 1 98.06 141 ARG B N 1
ATOM 3221 C CA . ARG B 1 141 ? -3.674 32.938 20.391 1 98.06 141 ARG B CA 1
ATOM 3222 C C . ARG B 1 141 ? -4.285 31.875 19.484 1 98.06 141 ARG B C 1
ATOM 3224 O O . ARG B 1 141 ? -4.047 30.672 19.672 1 98.06 141 ARG B O 1
ATOM 3231 N N . LEU B 1 142 ? -5.105 32.281 18.547 1 98.25 142 LEU B N 1
ATOM 3232 C CA . LEU B 1 142 ? -5.66 31.328 17.578 1 98.25 142 LEU B CA 1
ATOM 3233 C C . LEU B 1 142 ? -4.562 30.766 16.688 1 98.25 142 LEU B C 1
ATOM 3235 O O . LEU B 1 142 ? -4.57 29.562 16.359 1 98.25 142 LEU B O 1
ATOM 3239 N N . LEU B 1 143 ? -3.67 31.625 16.297 1 98.56 143 LEU B N 1
ATOM 3240 C CA . LEU B 1 143 ? -2.52 31.172 15.516 1 98.56 143 LEU B CA 1
ATOM 3241 C C . LEU B 1 143 ? -1.686 30.172 16.312 1 98.56 143 LEU B C 1
ATOM 3243 O O . LEU B 1 143 ? -1.142 29.219 15.742 1 98.56 143 LEU B O 1
ATOM 3247 N N . ALA B 1 144 ? -1.607 30.406 17.578 1 98.75 144 ALA B N 1
ATOM 3248 C CA . ALA B 1 144 ? -0.873 29.484 18.453 1 98.75 144 ALA B CA 1
ATOM 3249 C C . ALA B 1 144 ? -1.507 28.094 18.453 1 98.75 144 ALA B C 1
ATOM 3251 O O . ALA B 1 144 ? -0.802 27.094 18.406 1 98.75 144 ALA B O 1
ATOM 3252 N N . TRP B 1 145 ? -2.811 28.016 18.484 1 98.81 145 TRP B N 1
ATOM 3253 C CA . TRP B 1 145 ? -3.523 26.75 18.453 1 98.81 145 TRP B CA 1
ATOM 3254 C C . TRP B 1 145 ? -3.268 26.016 17.141 1 98.81 145 TRP B C 1
ATOM 3256 O O . TRP B 1 145 ? -2.957 24.812 17.125 1 98.81 145 TRP B O 1
ATOM 3266 N N . VAL B 1 146 ? -3.387 26.734 16.062 1 98.44 146 VAL B N 1
ATOM 3267 C CA . VAL B 1 146 ? -3.18 26.156 14.742 1 98.44 146 VAL B CA 1
ATOM 3268 C C . VAL B 1 146 ? -1.751 25.625 14.625 1 98.44 146 VAL B C 1
ATOM 3270 O O . VAL B 1 146 ? -1.528 24.5 14.156 1 98.44 146 VAL B O 1
ATOM 3273 N N . HIS B 1 147 ? -0.814 26.375 15.109 1 98.62 147 HIS B N 1
ATOM 3274 C CA . HIS B 1 147 ? 0.588 25.984 15.023 1 98.62 147 HIS B CA 1
ATOM 3275 C C . HIS B 1 147 ? 0.869 24.734 15.867 1 98.62 147 HIS B C 1
ATOM 3277 O O . HIS B 1 147 ? 1.47 23.781 15.383 1 98.62 147 HIS B O 1
ATOM 3283 N N . VAL B 1 148 ? 0.453 24.766 17.125 1 98.88 148 VAL B N 1
ATOM 3284 C CA . VAL B 1 148 ? 0.841 23.688 18.031 1 98.88 148 VAL B CA 1
ATOM 3285 C C . VAL B 1 148 ? 0.202 22.375 17.594 1 98.88 148 VAL B C 1
ATOM 3287 O O . VAL B 1 148 ? 0.82 21.312 17.688 1 98.88 148 VAL B O 1
ATOM 3290 N N . THR B 1 149 ? -1.018 22.422 17.094 1 98.75 149 THR B N 1
ATOM 3291 C CA . THR B 1 149 ? -1.689 21.203 16.656 1 98.75 149 THR B CA 1
ATOM 3292 C C . THR B 1 149 ? -1.041 20.656 15.383 1 98.75 149 THR B C 1
ATOM 3294 O O . THR B 1 149 ? -0.908 19.438 15.219 1 98.75 149 THR B O 1
ATOM 3297 N N . GLU B 1 150 ? -0.626 21.531 14.5 1 98.5 150 GLU B N 1
ATOM 3298 C CA . GLU B 1 150 ? 0.101 21.109 13.305 1 98.5 150 GLU B CA 1
ATOM 3299 C C . GLU B 1 150 ? 1.437 20.469 13.664 1 98.5 150 GLU B C 1
ATOM 3301 O O . GLU B 1 150 ? 1.753 19.375 13.188 1 98.5 150 GLU B O 1
ATOM 3306 N N . ALA B 1 151 ? 2.178 21.125 14.508 1 98.81 151 ALA B N 1
ATOM 3307 C CA . ALA B 1 151 ? 3.518 20.688 14.875 1 98.81 151 ALA B CA 1
ATOM 3308 C C . ALA B 1 151 ? 3.467 19.328 15.578 1 98.81 151 ALA B C 1
ATOM 3310 O O . ALA B 1 151 ? 4.215 18.406 15.227 1 98.81 151 ALA B O 1
ATOM 3311 N N . VAL B 1 152 ? 2.572 19.203 16.516 1 98.88 152 VAL B N 1
ATOM 3312 C CA . VAL B 1 152 ? 2.463 17.953 17.281 1 98.88 152 VAL B CA 1
ATOM 3313 C C . VAL B 1 152 ? 2.012 16.828 16.359 1 98.88 152 VAL B C 1
ATOM 3315 O O . VAL B 1 152 ? 2.531 15.711 16.422 1 98.88 152 VAL B O 1
ATOM 3318 N N . SER B 1 153 ? 1.066 17.109 15.477 1 98.81 153 SER B N 1
ATOM 3319 C CA . SER B 1 153 ? 0.522 16.094 14.594 1 98.81 153 SER B CA 1
ATOM 3320 C C . SER B 1 153 ? 1.574 15.602 13.602 1 98.81 153 SER B C 1
ATOM 3322 O O . SER B 1 153 ? 1.72 14.391 13.391 1 98.81 153 SER B O 1
ATOM 3324 N N . PHE B 1 154 ? 2.338 16.516 12.977 1 98.75 154 PHE B N 1
ATOM 3325 C CA . PHE B 1 154 ? 3.396 16.156 12.047 1 98.75 154 PHE B CA 1
ATOM 3326 C C . PHE B 1 154 ? 4.457 15.305 12.742 1 98.75 154 PHE B C 1
ATOM 3328 O O . PHE B 1 154 ? 4.832 14.234 12.25 1 98.75 154 PHE B O 1
ATOM 3335 N N . LEU B 1 155 ? 4.875 15.758 13.898 1 98.88 155 LEU B N 1
ATOM 3336 C CA . LEU B 1 155 ? 5.945 15.078 14.617 1 98.88 155 LEU B CA 1
ATOM 3337 C C . LEU B 1 155 ? 5.488 13.703 15.102 1 98.88 155 LEU B C 1
ATOM 3339 O O . LEU B 1 155 ? 6.227 12.727 14.984 1 98.88 155 LEU B O 1
ATOM 3343 N N . ASP B 1 156 ? 4.305 13.594 15.641 1 98.75 156 ASP B N 1
ATOM 3344 C CA . ASP B 1 156 ? 3.809 12.328 16.172 1 98.75 156 ASP B CA 1
ATOM 3345 C C . ASP B 1 156 ? 3.607 11.305 15.062 1 98.75 156 ASP B C 1
ATOM 3347 O O . ASP B 1 156 ? 3.832 10.109 15.266 1 98.75 156 ASP B O 1
ATOM 3351 N N . ALA B 1 157 ? 3.107 11.75 13.938 1 98.69 157 ALA B N 1
ATOM 3352 C CA . ALA B 1 157 ? 2.996 10.844 12.797 1 98.69 157 ALA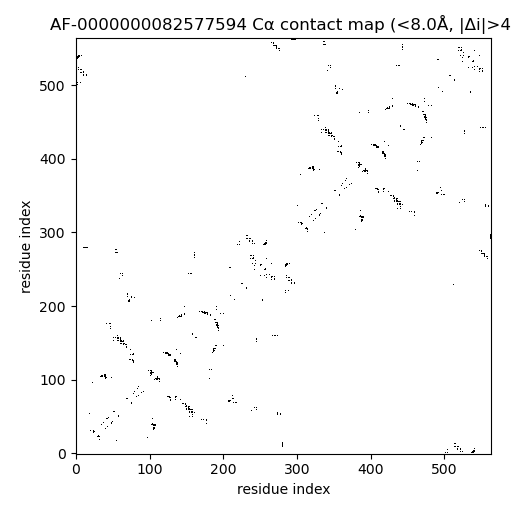 B CA 1
ATOM 3353 C C . ALA B 1 157 ? 4.367 10.312 12.391 1 98.69 157 ALA B C 1
ATOM 3355 O O . ALA B 1 157 ? 4.52 9.117 12.125 1 98.69 157 ALA B O 1
ATOM 3356 N N . TRP B 1 158 ? 5.383 11.18 12.328 1 98.62 158 TRP B N 1
ATOM 3357 C CA . TRP B 1 158 ? 6.754 10.789 12.023 1 98.62 158 TRP B CA 1
ATOM 3358 C C . TRP B 1 158 ? 7.266 9.766 13.023 1 98.62 158 TRP B C 1
ATOM 3360 O O . TRP B 1 158 ? 7.781 8.711 12.641 1 98.62 158 TRP B O 1
ATOM 3370 N N . ILE B 1 159 ? 7.078 10.078 14.258 1 98.56 159 ILE B N 1
ATOM 3371 C CA . ILE B 1 159 ? 7.594 9.203 15.305 1 98.56 159 ILE B CA 1
ATOM 3372 C C . ILE B 1 159 ? 6.918 7.84 15.219 1 98.56 159 ILE B C 1
ATOM 3374 O O . ILE B 1 159 ? 7.582 6.805 15.273 1 98.56 159 ILE B O 1
ATOM 3378 N N . ARG B 1 160 ? 5.676 7.75 15.016 1 97.12 160 ARG B N 1
ATOM 3379 C CA . ARG B 1 160 ? 4.938 6.492 15.023 1 97.12 160 ARG B CA 1
ATOM 3380 C C . ARG B 1 160 ? 5.305 5.629 13.82 1 97.12 160 ARG B C 1
ATOM 3382 O O . ARG B 1 160 ? 5.43 4.406 13.945 1 97.12 160 ARG B O 1
ATOM 3389 N N . TYR B 1 161 ? 5.523 6.258 12.68 1 96.38 161 TYR B N 1
ATOM 3390 C CA . TYR B 1 161 ? 5.555 5.461 11.461 1 96.38 161 TYR B CA 1
ATOM 3391 C C . TYR B 1 161 ? 6.941 5.48 10.836 1 96.38 161 TYR B C 1
ATOM 3393 O O . TYR B 1 161 ? 7.203 4.754 9.867 1 96.38 161 TYR B O 1
ATOM 3401 N N . ALA B 1 162 ? 7.871 6.262 11.336 1 95.12 162 ALA B N 1
ATOM 3402 C CA . ALA B 1 162 ? 9.18 6.367 10.688 1 95.12 162 ALA B CA 1
ATOM 3403 C C . ALA B 1 162 ? 10.305 6.215 11.703 1 95.12 162 ALA B C 1
ATOM 3405 O O . ALA B 1 162 ? 11.312 5.562 11.43 1 95.12 162 ALA B O 1
ATOM 3406 N N . GLU B 1 163 ? 10.102 6.805 12.906 1 96.88 163 GLU B N 1
ATOM 3407 C CA . GLU B 1 163 ? 11.203 6.828 13.859 1 96.88 163 GLU B CA 1
ATOM 3408 C C . GLU B 1 163 ? 10.695 6.66 15.289 1 96.88 163 GLU B C 1
ATOM 3410 O O . GLU B 1 163 ? 10.828 7.574 16.109 1 96.88 163 GLU B O 1
ATOM 3415 N N . PRO B 1 164 ? 10.18 5.543 15.703 1 95 164 PRO B N 1
ATOM 3416 C CA . PRO B 1 164 ? 9.625 5.316 17.031 1 95 164 PRO B CA 1
ATOM 3417 C C . PRO B 1 164 ? 10.648 5.547 18.141 1 95 164 PRO B C 1
ATOM 3419 O O . PRO B 1 164 ? 10.273 5.859 19.281 1 95 164 PRO B O 1
ATOM 3422 N N . GLY B 1 165 ? 11.945 5.594 17.906 1 95.88 165 GLY B N 1
ATOM 3423 C CA . GLY B 1 165 ? 12.969 5.758 18.922 1 95.88 165 GLY B CA 1
ATOM 3424 C C . GLY B 1 165 ? 13.539 7.16 18.984 1 95.88 165 GLY B C 1
ATOM 3425 O O . GLY B 1 165 ? 14.602 7.383 19.562 1 95.88 165 GLY B O 1
ATOM 3426 N N . MET B 1 166 ? 12.781 8.109 18.438 1 97.81 166 MET B N 1
ATOM 3427 C CA . MET B 1 166 ? 13.289 9.477 18.438 1 97.81 166 MET B CA 1
ATOM 3428 C C . MET B 1 166 ? 13.453 10.008 19.844 1 97.81 166 MET B C 1
ATOM 3430 O O . MET B 1 166 ? 12.516 9.945 20.656 1 97.81 166 MET B O 1
ATOM 3434 N N . GLY B 1 167 ? 14.547 10.547 20.125 1 98 167 GLY B N 1
ATOM 3435 C CA . GLY B 1 167 ? 14.836 11.07 21.453 1 98 167 GLY B CA 1
ATOM 3436 C C . GLY B 1 167 ? 14.156 12.406 21.719 1 98 167 GLY B C 1
ATOM 3437 O O . GLY B 1 167 ? 13.781 13.117 20.781 1 98 167 GLY B O 1
ATOM 3438 N N . LEU B 1 168 ? 14.062 12.766 23 1 97.75 168 LEU B N 1
ATOM 3439 C CA . LEU B 1 168 ? 13.406 14 23.406 1 97.75 168 LEU B CA 1
ATOM 3440 C C . LEU B 1 168 ? 14.188 15.219 22.906 1 97.75 168 LEU B C 1
ATOM 3442 O O . LEU B 1 168 ? 13.594 16.25 22.594 1 97.75 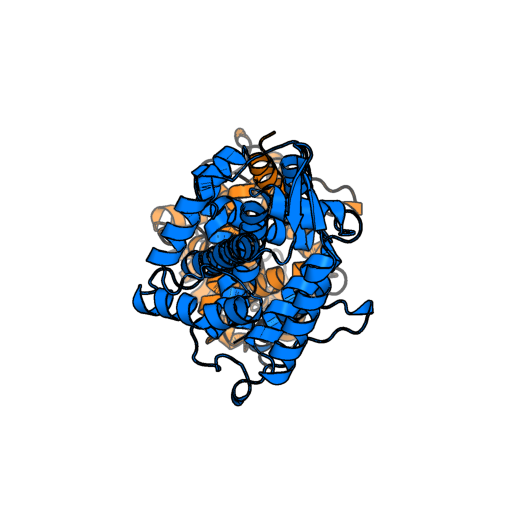168 LEU B O 1
ATOM 3446 N N . ALA B 1 169 ? 15.461 15.102 22.859 1 98.25 169 ALA B N 1
ATOM 3447 C CA . ALA B 1 169 ? 16.281 16.219 22.391 1 98.25 169 ALA B CA 1
ATOM 3448 C C . ALA B 1 169 ? 15.93 16.594 20.953 1 98.25 169 ALA B C 1
ATOM 3450 O O . ALA B 1 169 ? 15.82 17.781 20.625 1 98.25 169 ALA B O 1
ATOM 3451 N N . ASP B 1 170 ? 15.75 15.602 20.109 1 98.62 170 ASP B N 1
ATOM 3452 C CA . ASP B 1 170 ? 15.359 15.852 18.719 1 98.62 170 ASP B CA 1
ATOM 3453 C C . ASP B 1 170 ? 13.938 16.391 18.641 1 98.62 170 ASP B C 1
ATOM 3455 O O . ASP B 1 170 ? 13.641 17.25 17.812 1 98.62 170 ASP B O 1
ATOM 3459 N N . GLN B 1 171 ? 13.102 15.898 19.453 1 98.75 171 GLN B N 1
ATOM 3460 C CA . GLN B 1 171 ? 11.734 16.422 19.484 1 98.75 171 GLN B CA 1
ATOM 3461 C C . GLN B 1 171 ? 11.727 17.906 19.844 1 98.75 171 GLN B C 1
ATOM 3463 O O . GLN B 1 171 ? 11.039 18.703 19.203 1 98.75 171 GLN B O 1
ATOM 3468 N N . ASP B 1 172 ? 12.477 18.266 20.875 1 98.75 172 ASP B N 1
ATOM 3469 C CA . ASP B 1 172 ? 12.555 19.656 21.297 1 98.75 172 ASP B CA 1
ATOM 3470 C C . ASP B 1 172 ? 13.164 20.531 20.219 1 98.75 172 ASP B C 1
ATOM 3472 O O . ASP B 1 172 ? 12.711 21.656 19.984 1 98.75 172 ASP B O 1
ATOM 3476 N N . ARG B 1 173 ? 14.133 20.047 19.547 1 98.44 173 ARG B N 1
ATOM 3477 C CA . ARG B 1 173 ? 14.734 20.781 18.453 1 98.44 173 ARG B CA 1
ATOM 3478 C C . ARG B 1 173 ? 13.727 21.031 17.328 1 98.44 173 ARG B C 1
ATOM 3480 O O . ARG B 1 173 ? 13.742 22.078 16.688 1 98.44 173 ARG B O 1
ATOM 3487 N N . TYR B 1 174 ? 12.898 20.094 17.047 1 98.81 174 TYR B N 1
ATOM 3488 C CA . TYR B 1 174 ? 11.844 20.234 16.047 1 98.81 174 TYR B CA 1
ATOM 3489 C C . TYR B 1 174 ? 10.938 21.422 16.359 1 98.81 174 TYR B C 1
ATOM 3491 O O . TYR B 1 174 ? 10.688 22.281 15.508 1 98.81 174 TYR B O 1
ATOM 3499 N N . PHE B 1 175 ? 10.477 21.391 17.641 1 98.81 175 PHE B N 1
ATOM 3500 C CA . PHE B 1 175 ? 9.578 22.469 18.062 1 98.81 175 PHE B CA 1
ATOM 3501 C C . PHE B 1 175 ? 10.297 23.812 18.031 1 98.81 175 PHE B C 1
ATOM 3503 O O . PHE B 1 175 ? 9.734 24.812 17.578 1 98.81 175 PHE B O 1
ATOM 3510 N N . ALA B 1 176 ? 11.484 23.828 18.469 1 98.56 176 ALA B N 1
ATOM 3511 C CA . ALA B 1 176 ? 12.258 25.078 18.5 1 98.56 176 ALA B CA 1
ATOM 3512 C C . ALA B 1 176 ? 12.469 25.625 17.094 1 98.56 176 ALA B C 1
ATOM 3514 O O . ALA B 1 176 ? 12.328 26.828 16.859 1 98.56 176 ALA B O 1
ATOM 3515 N N . ASP B 1 177 ? 12.828 24.75 16.172 1 97.88 177 ASP B N 1
ATOM 3516 C CA . ASP B 1 177 ? 13.023 25.156 14.789 1 97.88 177 ASP B CA 1
ATOM 3517 C C . ASP B 1 177 ? 11.711 25.625 14.156 1 97.88 177 ASP B C 1
ATOM 3519 O O . ASP B 1 177 ? 11.648 26.703 13.555 1 97.88 177 ASP B O 1
ATOM 3523 N N . PHE B 1 178 ? 10.711 24.859 14.305 1 98.12 178 PHE B N 1
ATOM 3524 C CA . PHE B 1 178 ? 9.422 25.125 13.672 1 98.12 178 PHE B CA 1
ATOM 3525 C C . PHE B 1 178 ? 8.812 26.406 14.203 1 98.12 178 PHE B C 1
ATOM 3527 O O . PHE B 1 178 ? 7.98 27.031 13.539 1 98.12 178 PHE B O 1
ATOM 3534 N N . ALA B 1 179 ? 9.219 26.828 15.383 1 98.12 179 ALA B N 1
ATOM 3535 C CA . ALA B 1 179 ? 8.758 28.047 16.031 1 98.12 179 ALA B CA 1
ATOM 3536 C C . ALA B 1 179 ? 9.047 29.281 15.164 1 98.12 179 ALA B C 1
ATOM 3538 O O . ALA B 1 179 ? 8.344 30.281 15.242 1 98.12 179 ALA B O 1
ATOM 3539 N N . ARG B 1 180 ? 10.023 29.203 14.336 1 97.5 180 ARG B N 1
ATOM 3540 C CA . ARG B 1 180 ? 10.398 30.344 13.492 1 97.5 180 ARG B CA 1
ATOM 3541 C C . ARG B 1 180 ? 9.25 30.734 12.57 1 97.5 180 ARG B C 1
ATOM 3543 O O . ARG B 1 180 ? 9 31.938 12.359 1 97.5 180 ARG B O 1
ATOM 3550 N N . ILE B 1 181 ? 8.594 29.766 12.023 1 98.06 181 ILE B N 1
ATOM 3551 C CA . ILE B 1 181 ? 7.465 30.031 11.141 1 98.06 181 ILE B CA 1
ATOM 3552 C C . ILE B 1 181 ? 6.316 30.641 11.945 1 98.06 181 ILE B C 1
ATOM 3554 O O . ILE B 1 181 ? 5.695 31.609 11.508 1 98.06 181 ILE B O 1
ATOM 3558 N N . ALA B 1 182 ? 6.043 30.078 13.094 1 98.25 182 ALA B N 1
ATOM 3559 C CA . ALA B 1 182 ? 4.973 30.562 13.961 1 98.25 182 ALA B CA 1
ATOM 3560 C C . ALA B 1 182 ? 5.23 32 14.398 1 98.25 182 ALA B C 1
ATOM 3562 O O . ALA B 1 182 ? 4.312 32.812 14.43 1 98.25 182 ALA B O 1
ATOM 3563 N N . GLU B 1 183 ? 6.438 32.25 14.758 1 98.19 183 GLU B N 1
ATOM 3564 C CA . GLU B 1 183 ? 6.82 33.625 15.148 1 98.19 183 GLU B CA 1
ATOM 3565 C C . GLU B 1 183 ? 6.586 34.594 14.016 1 98.19 183 GLU B C 1
ATOM 3567 O O . GLU B 1 183 ? 6.031 35.688 14.234 1 98.19 183 GLU B O 1
ATOM 3572 N N . ALA B 1 184 ? 7.004 34.25 12.867 1 98.06 184 ALA B N 1
ATOM 3573 C CA . ALA B 1 184 ? 6.848 35.094 11.703 1 98.06 184 ALA B CA 1
ATOM 3574 C C . ALA B 1 184 ? 5.375 35.344 11.375 1 98.06 184 ALA B C 1
ATOM 3576 O O . ALA B 1 184 ? 5.004 36.406 10.867 1 98.06 184 ALA B O 1
ATOM 3577 N N . LEU B 1 185 ? 4.508 34.406 11.695 1 98.12 185 LEU B N 1
ATOM 3578 C CA . LEU B 1 185 ? 3.078 34.5 11.422 1 98.12 185 LEU B CA 1
ATOM 3579 C C . LEU B 1 185 ? 2.365 35.312 12.508 1 98.12 185 LEU B C 1
ATOM 3581 O O . LEU B 1 185 ? 1.221 35.719 12.328 1 98.12 185 LEU B O 1
ATOM 3585 N N . GLY B 1 186 ? 3.023 35.406 13.672 1 97.94 186 GLY B N 1
ATOM 3586 C CA . GLY B 1 186 ? 2.463 36.25 14.734 1 97.94 186 GLY B CA 1
ATOM 3587 C C . GLY B 1 186 ? 1.816 35.438 15.836 1 97.94 186 GLY B C 1
ATOM 3588 O O . GLY B 1 186 ? 1.006 35.938 16.609 1 97.94 186 GLY B O 1
ATOM 3589 N N . SER B 1 187 ? 2.184 34.188 15.922 1 98 187 SER B N 1
ATOM 3590 C CA . SER B 1 187 ? 1.648 33.281 16.938 1 98 187 SER B CA 1
ATOM 3591 C C . SER B 1 187 ? 2.174 33.656 18.328 1 98 187 SER B C 1
ATOM 3593 O O . SER B 1 187 ? 3.342 34.031 18.469 1 98 187 SER B O 1
ATOM 3595 N N . ASP B 1 188 ? 1.299 33.562 19.281 1 98.25 188 ASP B N 1
ATOM 3596 C CA . ASP B 1 188 ? 1.669 33.688 20.688 1 98.25 188 ASP B CA 1
ATOM 3597 C C . ASP B 1 188 ? 0.63 33.031 21.594 1 98.25 188 ASP B C 1
ATOM 3599 O O . ASP B 1 188 ? -0.559 33.344 21.516 1 98.25 188 ASP B O 1
ATOM 3603 N N . PRO B 1 189 ? 1.056 32.219 22.5 1 98.38 189 PRO B N 1
ATOM 3604 C CA . PRO B 1 189 ? 2.402 31.719 22.781 1 98.38 189 PRO B CA 1
ATOM 3605 C C . PRO B 1 189 ? 2.902 30.75 21.719 1 98.38 189 PRO B C 1
ATOM 3607 O O . PRO B 1 189 ? 2.133 30.328 20.844 1 98.38 189 PRO B O 1
ATOM 3610 N N . ILE B 1 190 ? 4.188 30.438 21.688 1 98.75 190 ILE B N 1
ATOM 3611 C CA . ILE B 1 190 ? 4.809 29.5 20.766 1 98.75 190 ILE B CA 1
ATOM 3612 C C . ILE B 1 190 ? 5.605 28.453 21.547 1 98.75 190 ILE B C 1
ATOM 3614 O O . ILE B 1 190 ? 6.594 28.797 22.203 1 98.75 190 ILE B O 1
ATOM 3618 N N . PRO B 1 191 ? 5.16 27.234 21.438 1 98.56 191 PRO B N 1
ATOM 3619 C CA . PRO B 1 191 ? 5.945 26.203 22.141 1 98.56 191 PRO B CA 1
ATOM 3620 C C . PRO B 1 191 ? 7.301 25.953 21.484 1 98.56 191 PRO B C 1
ATOM 3622 O O . PRO B 1 191 ? 7.398 25.953 20.25 1 98.56 191 PRO B O 1
ATOM 3625 N N . ARG B 1 192 ? 8.312 25.703 22.25 1 98.5 192 ARG B N 1
ATOM 3626 C CA . ARG B 1 192 ? 9.656 25.453 21.734 1 98.5 192 ARG B CA 1
ATOM 3627 C C . ARG B 1 192 ? 10.211 24.125 22.25 1 98.5 192 ARG B C 1
ATOM 3629 O O . ARG B 1 192 ? 11.414 23.875 22.156 1 98.5 192 ARG B O 1
ATOM 3636 N N . SER B 1 193 ? 9.352 23.344 22.859 1 98.75 193 SER B N 1
ATOM 3637 C CA . SER B 1 193 ? 9.648 21.984 23.297 1 98.75 193 SER B CA 1
ATOM 3638 C C . SER B 1 193 ? 8.391 21.109 23.312 1 98.75 193 SER B C 1
ATOM 3640 O O . SER B 1 193 ? 7.277 21.641 23.234 1 98.75 193 SER B O 1
ATOM 3642 N N . ARG B 1 194 ? 8.641 19.797 23.406 1 98.69 194 ARG B N 1
ATOM 3643 C CA . ARG B 1 194 ? 7.527 18.875 23.531 1 98.69 194 ARG B CA 1
ATOM 3644 C C . ARG B 1 194 ? 6.684 19.188 24.766 1 98.69 194 ARG B C 1
ATOM 3646 O O . ARG B 1 194 ? 5.453 19.188 24.688 1 98.69 194 ARG B O 1
ATOM 3653 N N . ALA B 1 195 ? 7.324 19.406 25.828 1 98.62 195 ALA B N 1
ATOM 3654 C CA . ALA B 1 195 ? 6.613 19.703 27.062 1 98.62 195 ALA B CA 1
ATOM 3655 C C . ALA B 1 195 ? 5.77 20.969 26.922 1 98.62 195 ALA B C 1
ATOM 3657 O O . ALA B 1 195 ? 4.625 21 27.375 1 98.62 195 ALA B O 1
ATOM 3658 N N . GLU B 1 196 ? 6.348 22 26.328 1 98.81 196 GLU B N 1
ATOM 3659 C CA . GLU B 1 196 ? 5.621 23.25 26.125 1 98.81 196 GLU B CA 1
ATOM 3660 C C . GLU B 1 196 ? 4.441 23.062 25.172 1 98.81 196 GLU B C 1
ATOM 3662 O O . GLU B 1 196 ? 3.385 23.672 25.359 1 98.81 196 GLU B O 1
ATOM 3667 N N . ALA B 1 197 ? 4.645 22.25 24.172 1 98.81 197 ALA B N 1
ATOM 3668 C CA . ALA B 1 197 ? 3.559 21.953 23.234 1 98.81 197 ALA B CA 1
ATOM 3669 C C . ALA B 1 197 ? 2.393 21.281 23.953 1 98.81 197 ALA B C 1
ATOM 3671 O O . ALA B 1 197 ? 1.238 21.688 23.797 1 98.81 197 ALA B O 1
ATOM 3672 N N . ASN B 1 198 ? 2.717 20.297 24.766 1 98.5 198 ASN B N 1
ATOM 3673 C CA . ASN B 1 198 ? 1.689 19.594 25.516 1 98.5 198 ASN B CA 1
ATOM 3674 C C . ASN B 1 198 ? 0.969 20.516 26.484 1 98.5 198 ASN B C 1
ATOM 3676 O O . ASN B 1 198 ? -0.249 20.438 26.656 1 98.5 198 ASN B O 1
ATOM 3680 N N . ALA B 1 199 ? 1.726 21.328 27.078 1 98.69 199 ALA B N 1
ATOM 3681 C CA . ALA B 1 199 ? 1.148 22.281 28.031 1 98.69 199 ALA B CA 1
ATOM 3682 C C . ALA B 1 199 ? 0.197 23.25 27.344 1 98.69 199 ALA B C 1
ATOM 3684 O O . ALA B 1 199 ? -0.852 23.594 27.891 1 98.69 199 ALA B O 1
ATOM 3685 N N . LEU B 1 200 ? 0.6 23.734 26.188 1 98.81 200 LEU B N 1
ATOM 3686 C CA . LEU B 1 200 ? -0.243 24.656 25.453 1 98.81 200 LEU B CA 1
ATOM 3687 C C . LEU B 1 200 ? -1.547 23.984 25.031 1 98.81 200 LEU B C 1
ATOM 3689 O O . LEU B 1 200 ? -2.619 24.594 25.141 1 98.81 200 LEU B O 1
ATOM 3693 N N . ILE B 1 201 ? -1.489 22.781 24.531 1 98.75 201 ILE B N 1
ATOM 3694 C CA . ILE B 1 201 ? -2.688 22.047 24.156 1 98.75 201 ILE B CA 1
ATOM 3695 C C . ILE B 1 201 ? -3.6 21.875 25.375 1 98.75 201 ILE B C 1
ATOM 3697 O O . ILE B 1 201 ? -4.805 22.109 25.281 1 98.75 201 ILE B O 1
ATOM 3701 N N . ALA B 1 202 ? -3.02 21.5 26.484 1 98.38 202 ALA B N 1
ATOM 3702 C CA . ALA B 1 202 ? -3.799 21.328 27.703 1 98.38 202 ALA B CA 1
ATOM 3703 C C . ALA B 1 202 ? -4.484 22.625 28.109 1 98.38 202 ALA B C 1
ATOM 3705 O O . ALA B 1 202 ? -5.645 22.625 28.531 1 98.38 202 ALA B O 1
ATOM 3706 N N . ALA B 1 203 ? -3.777 23.703 27.984 1 98.31 203 ALA B N 1
ATOM 3707 C CA . ALA B 1 203 ? -4.289 25.016 28.406 1 98.31 203 ALA B CA 1
ATOM 3708 C C . ALA B 1 203 ? -5.449 25.453 27.5 1 98.31 203 ALA B C 1
ATOM 3710 O O . ALA B 1 203 ? -6.34 26.188 27.953 1 98.31 203 ALA B O 1
ATOM 3711 N N . MET B 1 204 ? -5.488 24.984 26.328 1 98.06 204 MET B N 1
ATOM 3712 C CA . MET B 1 204 ? -6.477 25.469 25.359 1 98.06 204 MET B CA 1
ATOM 3713 C C . MET B 1 204 ? -7.676 24.531 25.297 1 98.06 204 MET B C 1
ATOM 3715 O O . MET B 1 204 ? -8.719 24.875 24.75 1 98.06 204 MET B O 1
ATOM 3719 N N . ARG B 1 205 ? -7.59 23.375 25.906 1 98 205 ARG B N 1
ATOM 3720 C CA . ARG B 1 205 ? -8.625 22.344 25.812 1 98 205 ARG B CA 1
ATOM 3721 C C . ARG B 1 205 ? -9.969 22.891 26.281 1 98 205 ARG B C 1
ATOM 3723 O O . ARG B 1 205 ? -11.008 22.594 25.688 1 98 205 ARG B O 1
ATOM 3730 N N . PRO B 1 206 ? -10.023 23.734 27.312 1 97.62 206 PRO B N 1
ATOM 3731 C CA . PRO B 1 206 ? -11.32 24.219 27.797 1 97.62 206 PRO B CA 1
ATOM 3732 C C . PRO B 1 206 ? -12.023 25.094 26.766 1 97.62 206 PRO B C 1
ATOM 3734 O O . PRO B 1 206 ? -13.234 25.328 26.859 1 97.62 206 PRO B O 1
ATOM 3737 N N . GLU B 1 207 ? -11.305 25.625 25.766 1 97.06 207 GLU B N 1
ATOM 3738 C CA . GLU B 1 207 ? -11.859 26.516 24.766 1 97.06 207 GLU B CA 1
ATOM 3739 C C . GLU B 1 207 ? -12.422 25.75 23.578 1 97.06 207 GLU B C 1
ATOM 3741 O O . GLU B 1 207 ? -13.062 26.328 22.703 1 97.06 207 GLU B O 1
ATOM 3746 N N . LEU B 1 208 ? -12.211 24.484 23.547 1 98.31 208 LEU B N 1
ATOM 3747 C CA . LEU B 1 208 ? -12.594 23.656 22.422 1 98.31 208 LEU B CA 1
ATOM 3748 C C . LEU B 1 208 ? -14.062 23.234 22.531 1 98.31 208 LEU B C 1
ATOM 3750 O O . LEU B 1 208 ? -14.602 23.141 23.625 1 98.31 208 LEU B O 1
ATOM 3754 N N . ALA B 1 209 ? -14.625 23.094 21.406 1 97.38 209 ALA B N 1
ATOM 3755 C CA . ALA B 1 209 ? -16.031 22.688 21.375 1 97.38 209 ALA B CA 1
ATOM 3756 C C . ALA B 1 209 ? -16.344 21.953 20.078 1 97.38 209 ALA B C 1
ATOM 3758 O O . ALA B 1 209 ? -15.695 22.156 19.047 1 97.38 209 ALA B O 1
ATOM 3759 N N . VAL B 1 210 ? -17.359 21.125 20.172 1 96.75 210 VAL B N 1
ATOM 3760 C CA . VAL B 1 210 ? -17.906 20.438 19 1 96.75 210 VAL B CA 1
ATOM 3761 C C . VAL B 1 210 ? -19.359 20.891 18.766 1 96.75 210 VAL B C 1
ATOM 3763 O O . VAL B 1 210 ? -20.203 20.75 19.656 1 96.75 210 VAL B O 1
ATOM 3766 N N . ASP B 1 211 ? -19.609 21.422 17.688 1 93.94 211 ASP B N 1
ATOM 3767 C CA . ASP B 1 211 ? -20.953 21.812 17.297 1 93.94 211 ASP B CA 1
ATOM 3768 C C . ASP B 1 211 ? -21.297 21.25 15.914 1 93.94 211 ASP B C 1
ATOM 3770 O O . ASP B 1 211 ? -20.641 20.344 15.422 1 93.94 211 ASP B O 1
ATOM 3774 N N . ALA B 1 212 ? -22.391 21.703 15.344 1 92.88 212 ALA B N 1
ATOM 3775 C CA . ALA B 1 212 ? -22.859 21.172 14.062 1 92.88 212 ALA B CA 1
ATOM 3776 C C . ALA B 1 212 ? -21.828 21.453 12.961 1 92.88 212 ALA B C 1
ATOM 3778 O O . ALA B 1 212 ? -21.656 20.625 12.062 1 92.88 212 ALA B O 1
ATOM 3779 N N . ARG B 1 213 ? -21.203 22.594 13.047 1 90.75 213 ARG B N 1
ATOM 3780 C CA . ARG B 1 213 ? -20.203 22.938 12.055 1 90.75 213 ARG B CA 1
ATOM 3781 C C . ARG B 1 213 ? -19 21.984 12.141 1 90.75 213 ARG B C 1
ATOM 3783 O O . ARG B 1 213 ? -18.484 21.547 11.109 1 90.75 213 ARG B O 1
ATOM 3790 N N . THR B 1 214 ? -18.578 21.734 13.383 1 95.31 214 THR B N 1
ATOM 3791 C CA . THR B 1 214 ? -17.453 20.828 13.602 1 95.31 214 THR B CA 1
ATOM 3792 C C . THR B 1 214 ? -17.734 19.453 12.992 1 95.31 214 THR B C 1
ATOM 3794 O O . THR B 1 214 ? -16.891 18.906 12.281 1 95.31 214 THR B O 1
ATOM 3797 N N . ARG B 1 215 ? -18.938 18.984 13.219 1 93.75 215 ARG B N 1
ATOM 3798 C CA . ARG B 1 215 ? -19.312 17.656 12.734 1 93.75 215 ARG B CA 1
ATOM 3799 C C . ARG B 1 215 ? -19.375 17.625 11.211 1 93.75 215 ARG B C 1
ATOM 3801 O O . ARG B 1 215 ? -18.953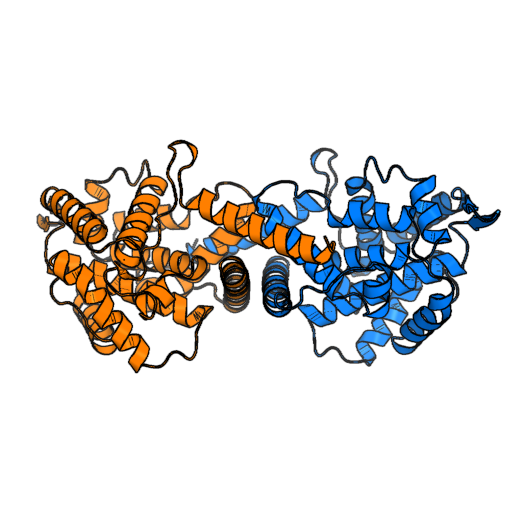 16.656 10.586 1 93.75 215 ARG B O 1
ATOM 3808 N N . GLU B 1 216 ? -19.875 18.641 10.719 1 90.75 216 GLU B N 1
ATOM 3809 C CA . GLU B 1 216 ? -19.984 18.719 9.266 1 90.75 216 GLU B CA 1
ATOM 3810 C C . GLU B 1 216 ? -18.609 18.75 8.609 1 90.75 216 GLU B C 1
ATOM 3812 O O . GLU B 1 216 ? -18.375 18.031 7.633 1 90.75 216 GLU B O 1
ATOM 3817 N N . VAL B 1 217 ? -17.703 19.531 9.086 1 90.88 217 VAL B N 1
ATOM 3818 C CA . VAL B 1 217 ? -16.375 19.656 8.5 1 90.88 217 VAL B CA 1
ATOM 3819 C C . VAL B 1 217 ? -15.609 18.344 8.68 1 90.88 217 VAL B C 1
ATOM 3821 O O . VAL B 1 217 ? -14.93 17.891 7.758 1 90.88 217 VAL B O 1
ATOM 3824 N N . ALA B 1 218 ? -15.711 17.797 9.891 1 92.62 218 ALA B N 1
ATOM 3825 C CA . ALA B 1 218 ? -15.062 16.516 10.133 1 92.62 218 ALA B CA 1
ATOM 3826 C C . ALA B 1 218 ? -15.555 15.461 9.156 1 92.62 218 ALA B C 1
ATOM 3828 O O . ALA B 1 218 ? -14.75 14.695 8.602 1 92.62 218 ALA B O 1
ATOM 3829 N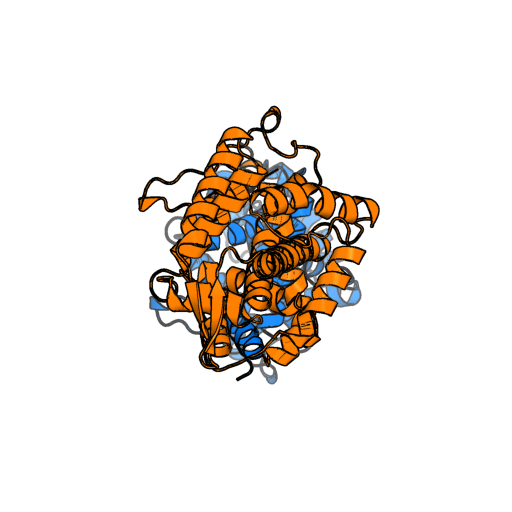 N . ARG B 1 219 ? -16.828 15.469 8.938 1 88.94 219 ARG B N 1
ATOM 3830 C CA . ARG B 1 219 ? -17.406 14.531 7.984 1 88.94 219 ARG B CA 1
ATOM 3831 C C . ARG B 1 219 ? -16.891 14.789 6.57 1 88.94 219 ARG B C 1
ATOM 3833 O O . ARG B 1 219 ? -16.562 13.852 5.844 1 88.94 219 ARG B O 1
ATOM 3840 N N . MET B 1 220 ? -16.859 15.992 6.188 1 86.56 220 MET B N 1
ATOM 3841 C CA . MET B 1 220 ? -16.375 16.344 4.855 1 86.56 220 MET B CA 1
ATOM 3842 C C . MET B 1 220 ? -14.93 15.891 4.66 1 86.56 220 MET B C 1
ATOM 3844 O O . MET B 1 220 ? -14.57 15.391 3.59 1 86.56 220 MET B O 1
ATOM 3848 N N . VAL B 1 221 ? -14.133 16.047 5.664 1 88.94 221 VAL B N 1
ATOM 3849 C CA . VAL B 1 221 ? -12.734 15.656 5.598 1 88.94 221 VAL B CA 1
ATOM 3850 C C . VAL B 1 221 ? -12.625 14.133 5.508 1 88.94 221 VAL B C 1
ATOM 3852 O O . VAL B 1 221 ? -11.969 13.602 4.609 1 88.94 221 VAL B O 1
ATOM 3855 N N . LEU B 1 222 ? -13.344 13.422 6.336 1 88.5 222 LEU B N 1
ATOM 3856 C CA . LEU B 1 222 ? -13.156 11.984 6.5 1 88.5 222 LEU B CA 1
ATOM 3857 C C . LEU B 1 222 ? -13.961 11.203 5.465 1 88.5 222 LEU B C 1
ATOM 3859 O O . LEU B 1 222 ? -13.719 10.016 5.246 1 88.5 222 LEU B O 1
ATOM 3863 N N . ASP B 1 223 ? -14.906 11.898 4.84 1 83.56 223 ASP B N 1
ATOM 3864 C CA . ASP B 1 223 ? -15.727 11.219 3.838 1 83.56 223 ASP B CA 1
ATOM 3865 C C . ASP B 1 223 ? -15.32 11.633 2.426 1 83.56 223 ASP B C 1
ATOM 3867 O O . ASP B 1 223 ? -16.016 11.312 1.455 1 83.56 223 ASP B O 1
ATOM 3871 N N . GLN B 1 224 ? -14.32 12.367 2.34 1 80.69 224 GLN B N 1
ATOM 3872 C CA . GLN B 1 224 ? -13.844 12.734 1.012 1 80.69 224 GLN B CA 1
ATOM 3873 C C . GLN B 1 224 ? -13.594 11.5 0.151 1 80.69 224 GLN B C 1
ATOM 3875 O O . GLN B 1 224 ? -12.812 10.625 0.524 1 80.69 224 GLN B O 1
ATOM 3880 N N . PRO B 1 225 ? -14.227 11.461 -0.931 1 79.38 225 PRO B N 1
ATOM 3881 C CA . PRO B 1 225 ? -14.031 10.281 -1.777 1 79.38 225 PRO B CA 1
ATOM 3882 C C . PRO B 1 225 ? -12.617 10.195 -2.355 1 79.38 225 PRO B C 1
ATOM 3884 O O . PRO B 1 225 ? -12.016 11.227 -2.678 1 79.38 225 PRO B O 1
ATOM 3887 N N . ALA B 1 226 ? -12.172 8.961 -2.492 1 79.06 226 ALA B N 1
ATOM 3888 C CA . ALA B 1 226 ? -10.906 8.758 -3.203 1 79.06 226 ALA B CA 1
ATOM 3889 C C . ALA B 1 226 ? -11.07 9.047 -4.695 1 79.06 226 ALA B C 1
ATOM 3891 O O . ALA B 1 226 ? -12.125 8.789 -5.273 1 79.06 226 ALA B O 1
ATOM 3892 N N . PRO B 1 227 ? -10.055 9.609 -5.348 1 73.81 227 PRO B N 1
ATOM 3893 C CA . PRO B 1 227 ? -10.172 9.922 -6.777 1 73.81 227 PRO B CA 1
ATOM 3894 C C . PRO B 1 227 ? -10.422 8.68 -7.629 1 73.81 227 PRO B C 1
ATOM 3896 O O . PRO B 1 227 ? -10.984 8.781 -8.727 1 73.81 227 PRO B O 1
ATOM 3899 N N . ASN B 1 228 ? -9.984 7.531 -7.195 1 71.31 228 ASN B N 1
ATOM 3900 C CA . ASN B 1 228 ? -10.227 6.258 -7.867 1 71.31 228 ASN B CA 1
ATOM 3901 C C . ASN B 1 228 ? -10.047 5.082 -6.91 1 71.31 228 ASN B C 1
ATOM 3903 O O . ASN B 1 228 ? -9.594 5.258 -5.777 1 71.31 228 ASN B O 1
ATOM 3907 N N . LEU B 1 229 ? -10.438 4.004 -7.391 1 67.94 229 LEU B N 1
ATOM 3908 C CA . LEU B 1 229 ? -10.453 2.809 -6.559 1 67.94 229 LEU B CA 1
ATOM 3909 C C . LEU B 1 229 ? -9.039 2.395 -6.168 1 67.94 229 LEU B C 1
ATOM 3911 O O . LEU B 1 229 ? -8.836 1.785 -5.113 1 67.94 229 LEU B O 1
ATOM 3915 N N . ALA B 1 230 ? -8.102 2.756 -6.93 1 67.19 230 ALA B N 1
ATOM 3916 C CA . ALA B 1 230 ? -6.727 2.342 -6.684 1 67.19 230 ALA B CA 1
ATOM 3917 C C . ALA B 1 230 ? -6.113 3.127 -5.527 1 67.19 230 ALA B C 1
ATOM 3919 O O . ALA B 1 230 ? -5.273 2.605 -4.793 1 67.19 230 ALA B O 1
ATOM 3920 N N . VAL B 1 231 ? -6.598 4.312 -5.336 1 77.31 231 VAL B N 1
ATOM 3921 C CA . VAL B 1 231 ? -6.055 5.191 -4.305 1 77.31 231 VAL B CA 1
ATOM 3922 C C . VAL B 1 231 ? -6.855 5.031 -3.016 1 77.31 231 VAL B C 1
ATOM 3924 O O . VAL B 1 231 ? -6.395 5.41 -1.937 1 77.31 231 VAL B O 1
ATOM 3927 N N . ALA B 1 232 ? -7.953 4.438 -3.088 1 80.88 232 ALA B N 1
ATOM 3928 C CA . ALA B 1 232 ? -8.914 4.363 -1.992 1 80.88 232 ALA B CA 1
ATOM 3929 C C . ALA B 1 232 ? -8.305 3.684 -0.771 1 80.88 232 ALA B C 1
ATOM 3931 O O . ALA B 1 232 ? -8.453 4.16 0.356 1 80.88 232 ALA B O 1
ATOM 3932 N N . PRO B 1 233 ? -7.508 2.586 -0.927 1 79.81 233 PRO B N 1
ATOM 3933 C CA . PRO B 1 233 ? -6.922 1.963 0.263 1 79.81 233 PRO B CA 1
ATOM 3934 C C . PRO B 1 233 ? -5.887 2.852 0.946 1 79.81 233 PRO B C 1
ATOM 3936 O O . PRO B 1 233 ? -5.797 2.867 2.176 1 79.81 233 PRO B O 1
ATOM 3939 N N . VAL B 1 234 ? -5.105 3.537 0.165 1 83.69 234 VAL B N 1
ATOM 3940 C CA . VAL B 1 234 ? -4.09 4.43 0.714 1 83.69 234 VAL B CA 1
ATOM 3941 C C . VAL B 1 234 ? -4.758 5.562 1.488 1 83.69 234 VAL B C 1
ATOM 3943 O O . VAL B 1 234 ? -4.336 5.902 2.596 1 83.69 234 VAL B O 1
ATOM 3946 N N . GLN B 1 235 ? -5.734 6.094 0.892 1 86.44 235 GLN B N 1
ATOM 3947 C CA . GLN B 1 235 ? -6.48 7.16 1.545 1 86.44 235 GLN B CA 1
ATOM 3948 C C . GLN B 1 235 ? -7.121 6.672 2.842 1 86.44 235 GLN B C 1
ATOM 3950 O O . GLN B 1 235 ? -7.066 7.359 3.863 1 86.44 235 GLN B O 1
ATOM 3955 N N . ALA B 1 236 ? -7.715 5.559 2.76 1 86.75 236 ALA B N 1
ATOM 3956 C CA . ALA B 1 236 ? -8.367 4.996 3.941 1 86.75 236 ALA B CA 1
ATOM 3957 C C . ALA B 1 236 ? -7.352 4.742 5.055 1 86.75 236 ALA B C 1
ATOM 3959 O O . ALA B 1 236 ? -7.641 4.969 6.23 1 86.75 236 ALA B O 1
ATOM 3960 N N . LEU B 1 237 ? -6.207 4.211 4.668 1 89.38 237 LEU B N 1
ATOM 3961 C CA . LEU B 1 237 ? -5.148 3.992 5.645 1 89.38 237 LEU B CA 1
ATOM 3962 C C . LEU B 1 237 ? -4.703 5.309 6.273 1 89.38 237 LEU B C 1
ATOM 3964 O O . LEU B 1 237 ? -4.5 5.387 7.484 1 89.38 237 LEU B O 1
ATOM 3968 N N . THR B 1 238 ? -4.57 6.297 5.461 1 92.19 238 THR B N 1
ATOM 3969 C CA . THR B 1 238 ? -4.152 7.613 5.926 1 92.19 238 THR B CA 1
ATOM 3970 C C . THR B 1 238 ? -5.168 8.188 6.906 1 92.19 238 THR B C 1
ATOM 3972 O O . THR B 1 238 ? -4.805 8.633 8 1 92.19 238 THR B O 1
ATOM 3975 N N . PHE B 1 239 ? -6.387 8.148 6.512 1 93 239 PHE B N 1
ATOM 3976 C CA . PHE B 1 239 ? -7.449 8.695 7.348 1 93 239 PHE B CA 1
ATOM 3977 C C . PHE B 1 239 ? -7.578 7.914 8.648 1 93 239 PHE B C 1
ATOM 3979 O O . PHE B 1 239 ? -7.727 8.5 9.719 1 93 239 PHE B O 1
ATOM 3986 N N . GLY B 1 240 ? -7.566 6.613 8.531 1 92.38 240 GLY B N 1
ATOM 3987 C CA . GLY B 1 240 ? -7.594 5.789 9.727 1 92.38 240 GLY B CA 1
ATOM 3988 C C . GLY B 1 240 ? -6.434 6.062 10.664 1 92.38 240 GLY B C 1
ATOM 3989 O O . GLY B 1 240 ? -6.617 6.145 11.883 1 92.38 240 GLY B O 1
ATOM 3990 N N . ALA B 1 241 ? -5.297 6.168 10.055 1 94.81 241 ALA B N 1
ATOM 3991 C CA . ALA B 1 241 ? -4.098 6.461 10.836 1 94.81 241 ALA B CA 1
ATOM 3992 C C . ALA B 1 241 ? -4.207 7.82 11.523 1 94.81 241 ALA B C 1
ATOM 3994 O O . ALA B 1 241 ? -3.76 7.988 12.664 1 94.81 241 ALA B O 1
ATOM 3995 N N . ALA B 1 242 ? -4.738 8.734 10.805 1 96.25 242 ALA B N 1
ATOM 3996 C CA . ALA B 1 242 ? -4.906 10.07 11.359 1 96.25 242 ALA B CA 1
ATOM 3997 C C . ALA B 1 242 ? -5.836 10.055 12.57 1 96.25 242 ALA B C 1
ATOM 3999 O O . ALA B 1 242 ? -5.547 10.68 13.594 1 96.25 242 ALA B O 1
ATOM 4000 N N . VAL B 1 243 ? -6.922 9.367 12.43 1 95.38 243 VAL B N 1
ATOM 4001 C CA . VAL B 1 243 ? -7.871 9.242 13.531 1 95.38 243 VAL B CA 1
ATOM 4002 C C . VAL B 1 243 ? -7.215 8.516 14.703 1 95.38 243 VAL B C 1
ATOM 4004 O O . VAL B 1 243 ? -7.395 8.898 15.859 1 95.38 243 VAL B O 1
ATOM 4007 N N . ASP B 1 244 ? -6.52 7.496 14.352 1 94.75 244 ASP B N 1
ATOM 4008 C CA . ASP B 1 244 ? -5.832 6.723 15.383 1 94.75 244 ASP B CA 1
ATOM 4009 C C . ASP B 1 244 ? -4.797 7.578 16.109 1 94.75 244 ASP B C 1
ATOM 4011 O O . ASP B 1 244 ? -4.523 7.352 17.297 1 94.75 244 ASP B O 1
ATOM 4015 N N . LEU B 1 245 ? -4.238 8.516 15.438 1 96.69 245 LEU B N 1
ATOM 4016 C CA . LEU B 1 245 ? -3.176 9.352 15.977 1 96.69 245 LEU B CA 1
ATOM 4017 C C . LEU B 1 245 ? -3.74 10.414 16.922 1 96.69 245 LEU B C 1
ATOM 4019 O O . LEU B 1 245 ? -3.006 11 17.719 1 96.69 245 LEU B O 1
ATOM 4023 N N . LEU B 1 246 ? -4.98 10.688 16.891 1 97.19 246 LEU B N 1
ATOM 4024 C CA . LEU B 1 246 ? -5.605 11.688 17.75 1 97.19 246 LEU B CA 1
ATOM 4025 C C . LEU B 1 246 ? -5.465 11.305 19.219 1 97.19 246 LEU B C 1
ATOM 4027 O O . LEU B 1 246 ? -5.586 10.125 19.578 1 97.19 246 LEU B O 1
ATOM 4031 N N . PRO B 1 247 ? -5.25 12.367 20.047 1 96.5 247 PRO B N 1
ATOM 4032 C CA . PRO B 1 247 ? -5.395 12.062 21.484 1 96.5 247 PRO B CA 1
ATOM 4033 C C . PRO B 1 247 ? -6.801 11.586 21.844 1 96.5 247 PRO B C 1
ATOM 4035 O O . PRO B 1 247 ? -7.777 12 21.219 1 96.5 247 PRO B O 1
ATOM 4038 N N . GLY B 1 248 ? -6.879 10.758 22.859 1 94.88 248 GLY B N 1
ATOM 4039 C CA . GLY B 1 248 ? -8.141 10.164 23.266 1 94.88 248 GLY B CA 1
ATOM 4040 C C . GLY B 1 248 ? -9.242 11.188 23.484 1 94.88 248 GLY B C 1
ATOM 4041 O O . GLY B 1 248 ? -10.383 10.977 23.078 1 94.88 248 GLY B O 1
ATOM 4042 N N . TRP B 1 249 ? -8.906 12.258 24.125 1 96.75 249 TRP B N 1
ATOM 4043 C CA . TRP B 1 249 ? -9.906 13.281 24.422 1 96.75 249 TRP B CA 1
ATOM 4044 C C . TRP B 1 249 ? -10.453 13.898 23.141 1 96.75 249 TRP B C 1
ATOM 4046 O O . TRP B 1 249 ? -11.641 14.219 23.062 1 96.75 249 TRP B O 1
ATOM 4056 N N . ALA B 1 250 ? -9.664 14.117 22.141 1 97.31 250 ALA B N 1
ATOM 4057 C CA . ALA B 1 250 ? -10.109 14.695 20.875 1 97.31 250 ALA B CA 1
ATOM 4058 C C . ALA B 1 250 ? -11 13.719 20.109 1 97.31 250 ALA B C 1
ATOM 4060 O O . ALA B 1 250 ? -12 14.117 19.5 1 97.31 250 ALA B O 1
ATOM 4061 N N . ARG B 1 251 ? -10.633 12.445 20.125 1 94.62 251 ARG B N 1
ATOM 4062 C CA . ARG B 1 251 ? -11.484 11.43 19.5 1 94.62 251 ARG B CA 1
ATOM 4063 C C . ARG B 1 251 ? -12.867 11.414 20.156 1 94.62 251 ARG B C 1
ATOM 4065 O O . ARG B 1 251 ? -13.883 11.32 19.453 1 94.62 251 ARG B O 1
ATOM 4072 N N . THR B 1 252 ? -12.828 11.477 21.438 1 94.38 252 THR B N 1
ATOM 4073 C CA . THR B 1 252 ? -14.086 11.492 22.188 1 94.38 252 THR B CA 1
ATOM 4074 C C . THR B 1 252 ? -14.922 12.711 21.812 1 94.38 252 THR B C 1
ATOM 4076 O O . THR B 1 252 ? -16.125 12.602 21.609 1 94.38 252 THR B O 1
ATOM 4079 N N . MET B 1 253 ? -14.32 13.805 21.734 1 96.44 253 MET B N 1
ATOM 4080 C CA . MET B 1 253 ? -15.031 15.023 21.359 1 96.44 253 MET B CA 1
ATOM 4081 C C . MET B 1 253 ? -15.68 14.875 19.984 1 96.44 253 MET B C 1
ATOM 4083 O O . MET B 1 253 ? -16.812 15.297 19.781 1 96.44 253 MET B O 1
ATOM 4087 N N . HIS B 1 254 ? -14.945 14.258 19.078 1 95.25 254 HIS B N 1
ATOM 4088 C CA . HIS B 1 254 ? -15.438 14.078 17.719 1 95.25 254 HIS B CA 1
ATOM 4089 C C . HIS B 1 254 ? -16.453 12.938 17.641 1 95.25 254 HIS B C 1
ATOM 4091 O O . HIS B 1 254 ? -17.125 12.766 16.625 1 95.25 254 HIS B O 1
ATOM 4097 N N . GLY B 1 255 ? -16.484 12.148 18.688 1 92.31 255 GLY B N 1
ATOM 4098 C CA . GLY B 1 255 ? -17.312 10.945 18.625 1 92.31 255 GLY B CA 1
ATOM 4099 C C . GLY B 1 255 ? -16.75 9.875 17.703 1 92.31 255 GLY B C 1
ATOM 4100 O O . GLY B 1 255 ? -17.5 9.133 17.078 1 92.31 255 GLY B O 1
ATOM 4101 N N . LEU B 1 256 ? -15.523 9.945 17.531 1 89 256 LEU B N 1
ATOM 4102 C CA . LEU B 1 256 ? -14.859 8.969 16.672 1 89 256 LEU B CA 1
ATOM 4103 C C . LEU B 1 256 ? -14.352 7.781 17.484 1 89 256 LEU B C 1
ATOM 4105 O O . LEU B 1 256 ? -13.875 7.949 18.609 1 89 256 LEU B O 1
ATOM 4109 N N . SER B 1 257 ? -14.586 6.605 16.938 1 82.69 257 SER B N 1
ATOM 4110 C CA . SER B 1 257 ? -14.023 5.406 17.547 1 82.69 257 SER B CA 1
ATOM 4111 C C . SER B 1 257 ? -12.68 5.047 16.906 1 82.69 257 SER B C 1
ATOM 4113 O O . SER B 1 257 ? -12.43 5.375 15.742 1 82.69 257 SER B O 1
ATOM 4115 N N . GLY B 1 258 ? -11.648 4.824 17.609 1 76.81 258 GLY B N 1
ATOM 4116 C CA . GLY B 1 258 ? -10.445 4.289 17 1 76.81 258 GLY B CA 1
ATOM 4117 C C . GLY B 1 258 ? -10.711 3.07 16.125 1 76.81 258 GLY B C 1
ATOM 4118 O O . GLY B 1 258 ? -11.859 2.672 15.938 1 76.81 258 GLY B O 1
ATOM 4119 N N . ALA B 1 259 ? -9.75 2.66 15.406 1 76.12 259 ALA B N 1
ATOM 4120 C CA . ALA B 1 259 ? -9.867 1.529 14.492 1 76.12 259 ALA B CA 1
ATOM 4121 C C . ALA B 1 259 ? -10.117 0.231 15.258 1 76.12 259 ALA B C 1
ATOM 4123 O O . ALA B 1 259 ? -10.453 -0.795 14.656 1 76.12 259 ALA B O 1
ATOM 4124 N N . GLY B 1 260 ? -10.039 0.335 16.609 1 79.56 260 GLY B N 1
ATOM 4125 C CA . GLY B 1 260 ? -10.305 -0.846 17.422 1 79.56 260 GLY B CA 1
ATOM 4126 C C . GLY B 1 260 ? -9.422 -2.025 17.062 1 79.56 260 GLY B C 1
ATOM 4127 O O . GLY B 1 260 ? -8.195 -1.901 17.031 1 79.56 260 GLY B O 1
ATOM 4128 N N . LEU B 1 261 ? -10.086 -3.096 16.719 1 75.88 261 LEU B N 1
ATOM 4129 C CA . LEU B 1 261 ? -9.367 -4.332 16.406 1 75.88 261 LEU B CA 1
ATOM 4130 C C . LEU B 1 261 ? -8.602 -4.215 15.102 1 75.88 261 LEU B C 1
ATOM 4132 O O . LEU B 1 261 ? -7.707 -5.016 14.828 1 75.88 261 LEU B O 1
ATOM 4136 N N . ALA B 1 262 ? -8.93 -3.195 14.32 1 83.69 262 ALA B N 1
ATOM 4137 C CA . ALA B 1 262 ? -8.273 -3.012 13.023 1 83.69 262 ALA B CA 1
ATOM 4138 C C . ALA B 1 262 ? -7 -2.186 13.164 1 83.69 262 ALA B C 1
ATOM 4140 O O . ALA B 1 262 ? -6.238 -2.039 12.211 1 83.69 262 ALA B O 1
ATOM 4141 N N . THR B 1 263 ? -6.68 -1.76 14.367 1 88.75 263 THR B N 1
ATOM 4142 C CA . THR B 1 263 ? -5.598 -0.81 14.594 1 88.75 263 THR B CA 1
ATOM 4143 C C . THR B 1 263 ? -4.254 -1.417 14.188 1 88.75 263 THR B C 1
ATOM 4145 O O . THR B 1 263 ? -3.475 -0.792 13.469 1 88.75 263 THR B O 1
ATOM 4148 N N . PRO B 1 264 ? -3.996 -2.697 14.578 1 88.19 264 PRO B N 1
ATOM 4149 C CA . PRO B 1 264 ? -2.695 -3.248 14.195 1 88.19 264 PRO B CA 1
ATOM 4150 C C . PRO B 1 264 ? -2.516 -3.334 12.68 1 88.19 264 PRO B C 1
ATOM 4152 O O . PRO B 1 264 ? -1.454 -2.98 12.164 1 88.19 264 PRO B O 1
ATOM 4155 N N . ALA B 1 265 ? -3.498 -3.75 11.945 1 86.12 265 ALA B N 1
ATOM 4156 C CA . ALA B 1 265 ? -3.434 -3.846 10.484 1 86.12 265 ALA B CA 1
ATOM 4157 C C . ALA B 1 265 ? -3.289 -2.465 9.852 1 86.12 265 ALA B C 1
ATOM 4159 O O . ALA B 1 265 ? -2.549 -2.297 8.883 1 86.12 265 ALA B O 1
ATOM 4160 N N . LEU B 1 266 ? -4.043 -1.564 10.375 1 89.38 266 LEU B N 1
ATOM 4161 C CA . LEU B 1 266 ? -3.98 -0.18 9.922 1 89.38 266 LEU B CA 1
ATOM 4162 C C . LEU B 1 266 ? -2.572 0.381 10.078 1 89.38 266 LEU B C 1
ATOM 4164 O O . LEU B 1 266 ? -2.025 0.972 9.148 1 89.38 266 LEU B O 1
ATOM 4168 N N . ARG B 1 267 ? -1.988 0.133 11.211 1 92.19 267 ARG B N 1
ATOM 4169 C CA . ARG B 1 267 ? -0.66 0.665 11.5 1 92.19 267 ARG B CA 1
ATOM 4170 C C . ARG B 1 267 ? 0.405 -0.042 10.664 1 92.19 267 ARG B C 1
ATOM 4172 O O . ARG B 1 267 ? 1.337 0.594 10.172 1 92.19 267 ARG B O 1
ATOM 4179 N N . MET B 1 268 ? 0.248 -1.301 10.477 1 88.69 268 MET B N 1
ATOM 4180 C CA . MET B 1 268 ? 1.188 -2.059 9.656 1 88.69 268 MET B CA 1
ATOM 4181 C C . MET B 1 268 ? 1.132 -1.602 8.203 1 88.69 268 MET B C 1
ATOM 4183 O O . MET B 1 268 ? 2.168 -1.451 7.555 1 88.69 268 MET B O 1
ATOM 4187 N N . GLY B 1 269 ? -0.047 -1.505 7.719 1 90.56 269 GLY B N 1
ATOM 4188 C CA . GLY B 1 269 ? -0.214 -1.008 6.359 1 90.56 269 GLY B CA 1
ATOM 4189 C C . GLY B 1 269 ? 0.383 0.372 6.152 1 90.56 269 GLY B C 1
ATOM 4190 O O . GLY B 1 269 ? 1.072 0.613 5.16 1 90.56 269 GLY B O 1
ATOM 4191 N N . THR B 1 270 ? 0.108 1.219 7.102 1 92.56 270 THR B N 1
ATOM 4192 C CA . THR B 1 270 ? 0.613 2.584 7.016 1 92.56 270 THR B CA 1
ATOM 4193 C C . THR B 1 270 ? 2.139 2.602 7.082 1 92.56 270 THR B C 1
ATOM 4195 O O . THR B 1 270 ? 2.791 3.299 6.301 1 92.56 270 THR B O 1
ATOM 4198 N N . ARG B 1 271 ? 2.727 1.846 7.945 1 91.62 271 ARG B N 1
ATOM 4199 C CA . ARG B 1 271 ? 4.18 1.75 8.055 1 91.62 271 ARG B CA 1
ATOM 4200 C C . ARG B 1 271 ? 4.789 1.225 6.758 1 91.62 271 ARG B C 1
ATOM 4202 O O . ARG B 1 271 ? 5.848 1.688 6.332 1 91.62 271 ARG B O 1
ATOM 4209 N N . GLY B 1 272 ? 4.172 0.227 6.191 1 90.44 272 GLY B N 1
ATOM 4210 C CA . GLY B 1 272 ? 4.641 -0.324 4.93 1 90.44 272 GLY B CA 1
ATOM 4211 C C . GLY B 1 272 ? 4.688 0.699 3.811 1 90.44 272 GLY B C 1
ATOM 4212 O O . GLY B 1 272 ? 5.695 0.817 3.111 1 90.44 272 GLY B O 1
ATOM 4213 N N . ILE B 1 273 ? 3.613 1.422 3.641 1 88.94 273 ILE B N 1
ATOM 4214 C CA . ILE B 1 273 ? 3.539 2.451 2.609 1 88.94 273 ILE B CA 1
ATOM 4215 C C . ILE B 1 273 ? 4.578 3.537 2.889 1 88.94 273 ILE B C 1
ATOM 4217 O O . ILE B 1 273 ? 5.277 3.982 1.978 1 88.94 273 ILE B O 1
ATOM 4221 N N . ALA B 1 274 ? 4.66 3.893 4.148 1 92 274 ALA B N 1
ATOM 4222 C CA . ALA B 1 274 ? 5.625 4.922 4.531 1 92 274 ALA B CA 1
ATOM 4223 C C . ALA B 1 274 ? 7.051 4.48 4.215 1 92 274 ALA B C 1
ATOM 4225 O O . ALA B 1 274 ? 7.828 5.242 3.635 1 92 274 ALA B O 1
ATOM 4226 N N . GLY B 1 275 ? 7.43 3.316 4.629 1 89.69 275 GLY B N 1
ATOM 4227 C CA . GLY B 1 275 ? 8.758 2.795 4.359 1 89.69 275 GLY B CA 1
ATOM 4228 C C . GLY B 1 275 ? 9.078 2.697 2.881 1 89.69 275 GLY B C 1
ATOM 4229 O O . GLY B 1 275 ? 10.188 3.029 2.455 1 89.69 275 GLY B O 1
ATOM 4230 N N . THR B 1 276 ? 8.141 2.281 2.09 1 87.81 276 THR B N 1
ATOM 4231 C CA . THR B 1 276 ? 8.32 2.125 0.651 1 87.81 276 THR B CA 1
ATOM 4232 C C . THR B 1 276 ? 8.5 3.484 -0.023 1 87.81 276 THR B C 1
ATOM 4234 O O . THR B 1 276 ? 9.367 3.65 -0.877 1 87.81 276 THR B O 1
ATOM 4237 N N . LEU B 1 277 ? 7.672 4.379 0.357 1 88.88 277 LEU B N 1
ATOM 4238 C CA . LEU B 1 277 ? 7.789 5.715 -0.219 1 88.88 277 LEU B CA 1
ATOM 4239 C C . LEU B 1 277 ? 9.094 6.383 0.208 1 88.88 277 LEU B C 1
ATOM 4241 O O . LEU B 1 277 ? 9.719 7.086 -0.585 1 88.88 277 LEU B O 1
ATOM 4245 N N . ARG B 1 278 ? 9.461 6.23 1.457 1 90.38 278 ARG B N 1
ATOM 4246 C CA . ARG B 1 278 ? 10.734 6.777 1.919 1 90.38 278 ARG B CA 1
ATOM 4247 C C . ARG B 1 278 ? 11.891 6.242 1.085 1 90.38 278 ARG B C 1
ATOM 4249 O O . ARG B 1 278 ? 12.805 6.992 0.735 1 90.38 278 ARG B O 1
ATOM 4256 N N . TRP B 1 279 ? 11.898 5 0.788 1 87.88 279 TRP B N 1
ATOM 4257 C CA . TRP B 1 279 ? 12.906 4.398 -0.079 1 87.88 279 TRP B CA 1
ATOM 4258 C C . TRP B 1 279 ? 12.875 5.027 -1.467 1 87.88 279 TRP B C 1
ATOM 4260 O O . TRP B 1 279 ? 13.922 5.344 -2.033 1 87.88 279 TRP B O 1
ATOM 4270 N N . ALA B 1 280 ? 11.703 5.191 -1.965 1 87 280 ALA B N 1
ATOM 4271 C CA . ALA B 1 280 ? 11.562 5.703 -3.324 1 87 280 ALA B CA 1
ATOM 4272 C C . ALA B 1 280 ? 12.141 7.109 -3.443 1 87 280 ALA B C 1
ATOM 4274 O O . ALA B 1 280 ? 12.664 7.488 -4.492 1 87 280 ALA B O 1
ATOM 4275 N N . PHE B 1 281 ? 12.016 7.848 -2.42 1 86.88 281 PHE B N 1
ATOM 4276 C CA . PHE B 1 281 ? 12.414 9.25 -2.484 1 86.88 281 PHE B CA 1
ATOM 4277 C C . PHE B 1 281 ? 13.836 9.43 -1.972 1 86.88 281 PHE B C 1
ATOM 4279 O O . PHE B 1 281 ? 14.352 10.555 -1.945 1 86.88 281 PHE B O 1
ATOM 4286 N N . ARG B 1 282 ? 14.5 8.422 -1.521 1 80.25 282 ARG B N 1
ATOM 4287 C CA . ARG B 1 282 ? 15.906 8.516 -1.146 1 80.25 282 ARG B CA 1
ATOM 4288 C C . ARG B 1 282 ? 16.797 8.531 -2.379 1 80.25 282 ARG B C 1
ATOM 4290 O O . ARG B 1 282 ? 16.5 7.875 -3.379 1 80.25 282 ARG B O 1
#

Secondary structure (DSSP, 8-state):
--HHHHHHHHHHHHHHHHHHHHHS-GGGT--PPPP-TTTSSS-TTSHHHHHHT-HHHHHHHHHHHHHHHTTSHHHHHHHHHH--TTT-HHHHHHHHHHHHHHHHHS-HHHHHHHHHHHHHHHHT-EEE-TTS-EEETT-HHHHHHHHHHHHHHHHHHHHHHT-TT--HHHHHHHHHHHHHHHHHHT-SS---SHHHHHHHHHHHGGG----HHHHHHHHHHHTPPPSSTTTHHHHHHHHHHHHHHS-HHHHHHHTPPP-GGGHHHHHHHHHHHHHHHHHHH-/--HHHHHHHHHHHHHHHHHHHHHS-GGGT--PPPP-TTTSSS-TTSHHHHHHT-HHHHHHHHHHHHHHHTTSHHHHHHHHHH--TTT-HHHHHHHHHHHHHHHHHS-HHHHHHHHHHHHHHHHT-EEE-TTS-EEETT-HHHHHHHHHHHHHHHHHHHHHHT-TT--HHHHHHHHHHHHHHHHHHT-SS---SHHHHHHHHHHHGGG----HHHHHHHHHHHTPPPSSTTTHHHHHHHHHHHHHHS-HHHHHHHTPPP-GGGHHHHHHHHHHHHHHHHHHH-

Solvent-accessible surface area (backbone atoms only — not comparable to full-atom values): 28964 Å² total; per-residue (Å²): 126,40,61,28,56,47,37,55,50,48,27,31,50,37,47,54,50,49,54,46,58,71,65,23,53,59,92,78,64,48,70,80,79,63,74,28,50,91,47,18,71,66,32,71,86,29,54,55,45,58,47,69,65,33,64,55,31,37,52,20,7,48,52,28,15,52,64,53,38,37,28,30,55,60,58,32,45,45,47,67,75,70,42,60,45,90,78,38,45,67,59,52,54,38,52,52,52,46,52,53,44,31,46,54,30,17,34,42,67,55,22,51,52,53,45,51,50,52,47,55,54,24,71,71,35,63,53,64,44,97,87,60,51,72,40,47,52,62,37,27,55,57,36,22,50,49,46,48,36,39,53,51,26,32,51,51,30,26,27,73,49,74,39,75,80,67,50,69,68,56,48,21,48,28,30,43,58,56,31,55,58,40,52,74,66,47,30,38,69,70,45,50,26,57,68,44,36,52,50,51,54,61,70,46,50,84,64,43,49,72,50,72,65,40,51,50,52,51,46,53,64,77,60,55,74,57,96,42,74,55,44,28,43,59,51,28,33,35,51,47,47,12,56,53,65,43,55,69,69,58,28,55,67,70,54,39,46,57,56,65,89,46,39,66,35,42,51,42,28,42,31,9,54,30,44,33,49,52,55,48,74,100,126,40,61,28,57,47,36,55,50,48,26,30,50,37,47,54,50,50,54,47,58,72,63,22,53,57,91,78,63,48,68,79,79,61,74,28,50,92,48,18,71,66,31,70,85,29,54,54,46,59,47,69,64,34,65,56,30,38,52,21,6,49,55,29,16,51,64,53,38,37,27,30,56,61,57,32,46,47,48,66,75,70,42,59,47,88,78,38,48,66,59,53,53,36,52,53,51,47,53,52,43,31,47,53,29,16,33,41,66,56,22,51,51,52,46,52,51,53,47,56,56,25,72,71,34,65,51,63,46,96,87,62,51,71,39,47,53,62,36,27,54,57,37,21,50,50,47,48,37,38,52,51,25,32,51,50,30,27,27,73,51,76,38,76,78,67,49,68,68,54,47,22,48,29,30,43,56,56,31,54,59,40,54,75,64,47,30,40,69,70,43,49,27,58,67,46,37,53,50,52,53,61,70,46,51,83,66,42,49,75,51,72,64,41,53,48,50,52,46,55,66,75,60,53,75,56,95,40,73,55,45,26,42,58,51,29,34,36,52,48,48,12,57,55,66,44,54,70,69,58,29,56,66,70,54,40,46,58,56,64,90,47,38,65,35,42,52,40,29,43,30,9,53,32,44,33,49,51,54,48,72,98

Foldseek 3Di:
DPVVVVVLVVLLVVLVVVLCVLQAPVVVPGDDDDFDQVQALAHCPALLVVLLVQSLLLLLLVLLLVLQLCQQPQSVLLPVVPHPCVPCVSVVVSLVNRLSRCNGGNGPVSNLVSLVVVLVVQQPRWDADPVGHIHGSLPQASLQSSQLSSQCSSVLSCCLQPNVPDDQVSQLRSQQSSQVSSVSNRHPPGRNGPVSSVVSSVVCVVSGADDPSSLVVNCCSLVPDDPDPVCRVSSNLSSLSSLQSHDPVSCVRNVHDHPVVCVVVSSVVSSVSRVSNVVSVD/DPVVVVVLVVLLVVLVVVLQVQLADVVVPGDDDDFDQVQALAHCPALLVVLLVQSLLLLLLVLLLVLQLCQQPQSVLLPVVPHPCVPCVSVVVSLVNRLSRCNGGNGPVSNLVSLVVVLVVQQPRWDADPVGHIHGSLPQASLQSSQLSSQCSSVLSCCLQPNVPDDQVSQLRSQQSSQVSSVSSRHPPGRNGPVSSVVSCVVCVVSGADDPSSLVVNCCSLVPDDPDPVCRVSSNLSSLSSLQSHDPVSCVRNVHDHPVVCVVVSSVVSSVSRVSNVVSVD

Nearest PDB structures (foldseek):
  8hhq-assembly1_A  TM=1.876E-01  e=8.362E+00  Homo sapiens
  6zly-assembly1_A  TM=1.805E-01  e=9.978E+00  Homo sapiens
  7wqq-assembly1_A  TM=2.175E-01  e=9.766E+00  Homo sapiens
  5v39-assembly1_A  TM=1.606E-01  e=8.175E+00  Homo sapiens

pLDDT: mean 91.2, std 8.96, range [49.09, 98.88]

Radius of gyration: 27.69 Å; Cα contacts (8 Å, |Δi|>4): 835; chains: 2; bounding box: 45×78×60 Å

InterPro domains:
  IPR018713 ER-bound oxygenase mpaB/mpaB'/Rubber oxygenase, catalytic domain [PF09995] (49-279)